Protein AF-A0A328RSQ6-F1 (afdb_monomer)

Solvent-accessible surface area (backbone atoms only — not comparable to full-atom values): 20792 Å² total; per-residue (Å²): 132,87,80,32,55,35,57,63,41,58,53,46,27,51,46,41,53,42,35,63,72,39,46,72,56,43,54,52,50,48,40,32,44,50,46,39,53,54,42,32,55,67,66,65,47,92,57,44,60,65,52,45,55,50,49,52,51,53,47,57,52,52,70,75,32,91,79,59,54,99,66,58,60,79,83,61,60,78,48,74,67,56,40,52,50,50,49,45,47,70,73,69,49,51,86,57,50,55,58,47,54,51,47,19,46,52,53,63,74,37,44,43,99,86,56,48,61,55,71,68,61,50,60,82,33,64,91,39,64,69,58,29,49,31,49,50,56,53,68,71,39,84,57,52,54,57,50,66,68,35,95,56,43,62,56,57,51,59,71,70,48,74,76,51,72,42,90,66,54,74,68,54,51,39,50,49,29,48,49,55,26,56,58,38,21,75,80,37,76,62,45,32,35,47,22,36,18,25,15,35,25,29,26,47,48,34,49,72,68,68,52,56,70,68,56,23,54,43,49,16,38,13,31,34,40,28,57,56,12,50,58,65,41,60,66,67,57,62,56,43,53,90,71,62,54,77,74,54,43,62,54,59,69,42,21,29,57,42,21,34,63,24,49,66,64,48,69,90,43,50,65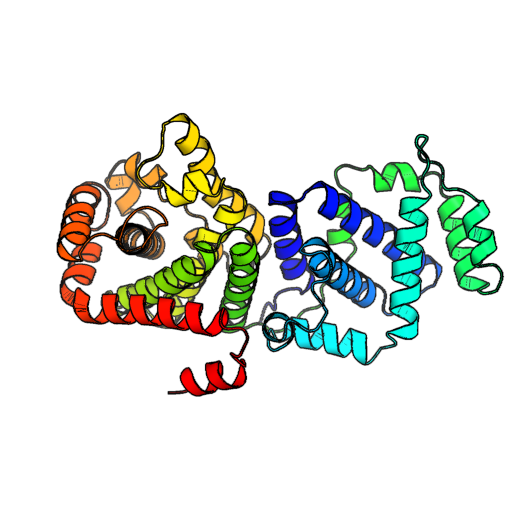,36,48,49,48,20,29,54,61,62,75,56,47,80,78,44,58,41,76,67,45,67,72,47,59,67,64,45,55,46,44,45,55,29,46,52,52,46,59,41,49,42,69,43,93,89,45,76,32,48,57,71,69,60,40,49,53,53,49,47,72,60,27,79,63,35,50,71,62,66,58,59,49,50,47,64,78,40,42,71,62,38,53,51,30,28,51,49,18,37,53,49,34,54,46,73,68,35,90,86,55,52,70,72,64,52,54,69,63,67,78,110

Structure (mmCIF, N/CA/C/O backbone):
data_AF-A0A328RSQ6-F1
#
_entry.id   AF-A0A328RSQ6-F1
#
loop_
_atom_site.group_PDB
_atom_site.id
_atom_site.type_symbol
_atom_site.label_atom_id
_atom_site.label_alt_id
_atom_site.label_comp_id
_atom_site.label_asym_id
_atom_site.label_entity_id
_atom_site.label_seq_id
_atom_site.pdbx_PDB_ins_code
_atom_site.Cartn_x
_atom_site.Cartn_y
_atom_site.Cartn_z
_atom_site.occupancy
_atom_site.B_iso_or_equiv
_atom_site.auth_seq_id
_atom_site.auth_comp_id
_atom_site.auth_asym_id
_atom_site.auth_atom_id
_atom_site.pdbx_PDB_model_num
ATOM 1 N N . MET A 1 1 ? -17.326 -15.552 -13.689 1.00 34.50 1 MET A N 1
ATOM 2 C CA . MET A 1 1 ? -16.058 -15.356 -14.423 1.00 34.50 1 MET A CA 1
ATOM 3 C C . MET A 1 1 ? -15.082 -14.768 -13.425 1.00 34.50 1 MET A C 1
ATOM 5 O O . MET A 1 1 ? -15.385 -13.713 -12.893 1.00 34.50 1 MET A O 1
ATOM 9 N N . SER A 1 2 ? -14.015 -15.475 -13.059 1.00 38.34 2 SER A N 1
ATOM 10 C CA . SER A 1 2 ? -13.019 -14.938 -12.125 1.00 38.34 2 SER A CA 1
ATOM 11 C C . SER A 1 2 ? -12.218 -13.856 -12.848 1.00 38.34 2 SER A C 1
ATOM 13 O O . SER A 1 2 ? -11.325 -14.187 -13.630 1.00 38.34 2 SER A O 1
ATOM 15 N N . SER A 1 3 ? -12.567 -12.584 -12.644 1.00 49.06 3 SER A N 1
ATOM 16 C CA . SER A 1 3 ? -11.702 -11.470 -13.022 1.00 49.06 3 SER A CA 1
ATOM 17 C C . SER A 1 3 ? -10.493 -11.511 -12.091 1.00 49.06 3 SER A C 1
ATOM 19 O O . SER A 1 3 ? -10.520 -11.084 -10.942 1.00 49.06 3 SER A O 1
ATOM 21 N N . GLY A 1 4 ? -9.455 -12.208 -12.537 1.00 60.53 4 GLY A N 1
ATOM 22 C CA . GLY A 1 4 ? -8.177 -12.190 -11.853 1.00 60.53 4 GLY A CA 1
ATOM 23 C C . GLY A 1 4 ? -7.535 -10.820 -12.032 1.00 60.53 4 GLY A C 1
ATOM 24 O O . GLY A 1 4 ? -7.544 -10.297 -13.145 1.00 60.53 4 GLY A O 1
ATOM 25 N N . ILE A 1 5 ? -6.958 -10.255 -10.971 1.00 71.38 5 ILE A N 1
ATOM 26 C CA . ILE A 1 5 ? -6.098 -9.081 -11.094 1.00 71.38 5 ILE A CA 1
ATOM 27 C C . ILE A 1 5 ? -4.986 -9.318 -12.115 1.00 71.38 5 ILE A C 1
ATOM 29 O O . ILE A 1 5 ? -4.479 -10.423 -12.333 1.00 71.38 5 ILE A O 1
ATOM 33 N N . GLU A 1 6 ? -4.575 -8.229 -12.734 1.00 78.94 6 GLU A N 1
ATOM 34 C CA . GLU A 1 6 ? -3.423 -8.221 -13.610 1.00 78.94 6 GLU A CA 1
ATOM 35 C C . GLU A 1 6 ? -2.187 -7.907 -12.776 1.00 78.94 6 GLU A C 1
ATOM 37 O O . GLU A 1 6 ? -2.157 -6.923 -12.036 1.00 78.94 6 GLU A O 1
ATOM 42 N N . LEU A 1 7 ? -1.131 -8.700 -12.935 1.00 78.12 7 LEU A N 1
ATOM 43 C CA . LEU A 1 7 ? 0.117 -8.507 -12.196 1.00 78.12 7 LEU A CA 1
ATOM 44 C C . LEU A 1 7 ? 0.670 -7.071 -12.319 1.00 78.12 7 LEU A C 1
ATOM 46 O O . LEU A 1 7 ? 1.197 -6.519 -11.354 1.00 78.12 7 LEU A O 1
ATOM 50 N N . LYS A 1 8 ? 0.489 -6.431 -13.483 1.00 83.44 8 LYS A N 1
ATOM 51 C CA . LYS A 1 8 ? 0.881 -5.032 -13.701 1.00 83.44 8 LYS A CA 1
ATOM 52 C C . LYS A 1 8 ? 0.187 -4.058 -12.742 1.00 83.44 8 LYS A C 1
ATOM 54 O O . LYS A 1 8 ? 0.846 -3.152 -12.254 1.00 83.44 8 LYS A O 1
ATOM 59 N N . LYS A 1 9 ? -1.089 -4.269 -12.395 1.00 87.25 9 LYS A N 1
ATOM 60 C CA . LYS A 1 9 ? -1.833 -3.393 -11.473 1.00 87.25 9 LYS A CA 1
ATOM 61 C C . LYS A 1 9 ? -1.161 -3.347 -10.098 1.00 87.25 9 LYS A C 1
ATOM 63 O O . LYS A 1 9 ? -0.990 -2.272 -9.539 1.00 87.25 9 LYS A O 1
ATOM 68 N N . LEU A 1 10 ? -0.690 -4.494 -9.603 1.00 85.44 10 LEU A N 1
ATOM 69 C CA . LEU A 1 10 ? 0.016 -4.585 -8.319 1.00 85.44 10 LEU A CA 1
ATOM 70 C C . LEU A 1 10 ? 1.375 -3.878 -8.356 1.00 85.44 10 LEU A C 1
ATOM 72 O O . LEU A 1 10 ? 1.717 -3.167 -7.417 1.00 85.44 10 LEU A O 1
ATOM 76 N N . PHE A 1 11 ? 2.134 -4.020 -9.447 1.00 84.88 11 PHE A N 1
ATOM 77 C CA . PHE A 1 11 ? 3.396 -3.294 -9.617 1.00 84.88 11 PHE A CA 1
ATOM 78 C C . PHE A 1 11 ? 3.206 -1.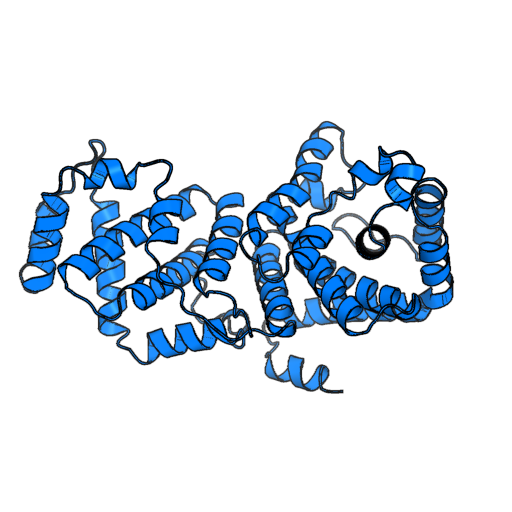783 -9.702 1.00 84.88 11 PHE A C 1
ATOM 80 O O . PHE A 1 11 ? 4.026 -1.043 -9.167 1.00 84.88 11 PHE A O 1
ATOM 87 N N . PHE A 1 12 ? 2.126 -1.321 -10.324 1.00 89.88 12 PHE A N 1
ATOM 88 C CA . PHE A 1 12 ? 1.822 0.104 -10.382 1.00 89.88 12 PHE A CA 1
ATOM 89 C C . PHE A 1 12 ? 1.348 0.644 -9.035 1.00 89.88 12 PHE A C 1
ATOM 91 O O . PHE A 1 12 ? 1.800 1.707 -8.640 1.00 89.88 12 PHE A O 1
ATOM 98 N N . CYS A 1 13 ? 0.604 -0.128 -8.238 1.00 91.12 13 CYS A N 1
ATOM 99 C CA . CYS A 1 13 ? 0.390 0.223 -6.831 1.00 91.12 13 CYS A CA 1
ATOM 100 C C . CYS A 1 13 ? 1.717 0.403 -6.069 1.00 91.12 13 CYS A C 1
ATOM 102 O O . CYS A 1 13 ? 1.839 1.289 -5.224 1.00 91.12 13 CYS A O 1
ATOM 104 N N . LEU A 1 14 ? 2.731 -0.420 -6.373 1.00 88.25 14 LEU A N 1
ATOM 105 C CA . LEU A 1 14 ? 4.049 -0.262 -5.767 1.00 88.25 14 LEU A CA 1
ATOM 106 C C . LEU A 1 14 ? 4.790 0.989 -6.266 1.00 88.25 14 LEU A C 1
ATOM 108 O O . LEU A 1 14 ? 5.418 1.687 -5.471 1.00 88.25 14 LEU A O 1
ATOM 112 N N . LEU A 1 15 ? 4.722 1.273 -7.568 1.00 90.19 15 LEU A N 1
ATOM 113 C CA . LEU A 1 15 ? 5.295 2.486 -8.153 1.00 90.19 15 LEU A CA 1
ATOM 114 C C . LEU A 1 15 ? 4.675 3.736 -7.532 1.00 90.19 15 LEU A C 1
ATOM 116 O O . LEU A 1 15 ? 5.419 4.603 -7.097 1.00 90.19 15 LEU A O 1
ATOM 120 N N . GLU A 1 16 ? 3.352 3.778 -7.390 1.00 93.31 16 GLU A N 1
ATOM 121 C CA . GLU A 1 16 ? 2.623 4.892 -6.775 1.00 93.31 16 GLU A CA 1
ATOM 122 C C . GLU A 1 16 ? 3.038 5.110 -5.309 1.00 93.31 16 GLU A C 1
ATOM 124 O O . GLU A 1 16 ? 3.243 6.243 -4.872 1.00 93.31 16 GLU A O 1
ATOM 129 N N . ALA A 1 17 ? 3.238 4.028 -4.545 1.00 90.44 17 ALA A N 1
ATOM 130 C CA . ALA A 1 17 ? 3.746 4.120 -3.175 1.00 90.44 17 ALA A CA 1
ATOM 131 C C . ALA A 1 17 ? 5.192 4.644 -3.116 1.00 90.44 17 ALA A C 1
ATOM 133 O O . ALA A 1 17 ? 5.532 5.419 -2.220 1.00 90.44 17 ALA A O 1
ATOM 134 N N . LEU A 1 18 ? 6.048 4.238 -4.060 1.00 88.75 18 LEU A N 1
ATOM 135 C CA . LEU A 1 18 ? 7.415 4.746 -4.155 1.00 88.75 18 LEU A CA 1
ATOM 136 C C . LEU A 1 18 ? 7.433 6.211 -4.604 1.00 88.75 18 LEU A C 1
ATOM 138 O O . LEU A 1 18 ? 8.202 6.981 -4.037 1.00 88.75 18 LEU A O 1
ATOM 142 N N . ASP A 1 19 ? 6.579 6.599 -5.551 1.00 92.06 19 ASP A N 1
ATOM 143 C CA . ASP A 1 19 ? 6.493 7.946 -6.129 1.00 92.06 19 ASP A CA 1
ATOM 144 C C . ASP A 1 19 ? 6.206 9.003 -5.064 1.00 92.06 19 ASP A C 1
ATOM 146 O O . ASP A 1 19 ? 6.825 10.061 -5.049 1.00 92.06 19 ASP A O 1
ATOM 150 N N . ILE A 1 20 ? 5.346 8.671 -4.098 1.00 90.44 20 ILE A N 1
ATOM 151 C CA . ILE A 1 20 ? 5.054 9.534 -2.947 1.00 90.44 20 ILE A CA 1
ATOM 152 C C . ILE A 1 20 ? 6.323 9.848 -2.135 1.00 90.44 20 ILE A C 1
ATOM 154 O O . ILE A 1 20 ? 6.489 10.963 -1.651 1.00 90.44 20 ILE A O 1
ATOM 158 N N . THR A 1 21 ? 7.227 8.878 -1.980 1.00 85.81 21 THR A N 1
ATOM 159 C CA . THR A 1 21 ? 8.429 9.020 -1.133 1.00 85.81 21 THR A CA 1
ATOM 160 C C . THR A 1 21 ? 9.712 9.371 -1.888 1.00 85.81 21 THR A C 1
ATOM 162 O O . THR A 1 21 ? 10.664 9.870 -1.290 1.00 85.81 21 THR A O 1
ATOM 165 N N . ALA A 1 22 ? 9.784 9.052 -3.179 1.00 88.12 22 ALA A N 1
ATOM 166 C CA . ALA A 1 22 ? 10.996 9.109 -3.988 1.00 88.12 22 ALA A CA 1
ATOM 167 C C . ALA A 1 22 ? 10.669 9.226 -5.497 1.00 88.12 22 ALA A C 1
ATOM 169 O O . ALA A 1 22 ? 11.027 8.329 -6.274 1.00 88.12 22 ALA A O 1
ATOM 170 N N . PRO A 1 23 ? 10.043 10.332 -5.938 1.00 90.06 23 PRO A N 1
ATOM 171 C CA . PRO A 1 23 ? 9.570 10.499 -7.320 1.00 90.06 23 PRO A CA 1
ATOM 172 C C . PRO A 1 23 ? 10.705 10.423 -8.356 1.00 90.06 23 PRO A C 1
ATOM 174 O O . PRO A 1 23 ? 10.570 9.805 -9.412 1.00 90.06 23 PRO A O 1
ATOM 177 N N . GLU A 1 24 ? 11.892 10.938 -8.019 1.00 89.00 24 GLU A N 1
ATOM 178 C CA . GLU A 1 24 ? 13.082 10.863 -8.884 1.00 89.00 24 GLU A CA 1
ATOM 179 C C . GLU A 1 24 ? 13.515 9.413 -9.174 1.00 89.00 24 GLU A C 1
ATOM 181 O O . GLU A 1 24 ? 13.980 9.080 -10.272 1.00 89.00 24 GLU A O 1
ATOM 186 N N . LYS A 1 25 ? 13.330 8.512 -8.196 1.00 88.50 25 LYS A N 1
ATOM 187 C CA . LYS A 1 25 ? 13.615 7.085 -8.385 1.00 88.50 25 LYS A CA 1
ATOM 188 C C . LYS A 1 25 ? 12.586 6.471 -9.322 1.00 88.50 25 LYS A C 1
ATOM 190 O O . LYS A 1 25 ? 12.986 5.763 -10.239 1.00 88.50 25 LYS A O 1
ATOM 195 N N . VAL A 1 26 ? 11.298 6.777 -9.156 1.00 90.50 26 VAL A N 1
ATOM 196 C CA . VAL A 1 26 ? 10.238 6.286 -10.055 1.00 90.50 26 VAL A CA 1
ATOM 197 C C . VAL A 1 26 ? 10.494 6.716 -11.493 1.00 90.50 26 VAL A C 1
ATOM 199 O O . VAL A 1 26 ? 10.500 5.863 -12.381 1.00 90.50 26 VAL A O 1
ATOM 202 N N . LYS A 1 27 ? 10.835 7.989 -11.721 1.00 89.94 27 LYS A N 1
ATOM 203 C CA . LYS A 1 27 ? 11.226 8.489 -13.045 1.00 89.94 27 LYS A CA 1
ATOM 204 C C . LYS A 1 27 ? 12.333 7.639 -13.673 1.00 89.94 27 LYS A C 1
ATOM 206 O O . LYS A 1 27 ? 12.186 7.171 -14.802 1.00 89.94 27 LYS A O 1
ATOM 211 N N . THR A 1 28 ? 13.396 7.366 -12.917 1.00 89.38 28 THR A N 1
ATOM 212 C CA . THR A 1 28 ? 14.513 6.516 -13.365 1.00 89.38 28 THR A CA 1
ATOM 213 C C . THR A 1 28 ? 14.045 5.092 -13.696 1.00 89.38 28 THR A C 1
ATOM 215 O O . THR A 1 28 ? 14.416 4.539 -14.730 1.00 89.38 28 THR A O 1
ATOM 218 N N . ILE A 1 29 ? 13.198 4.491 -12.853 1.00 90.06 29 ILE A N 1
ATOM 219 C CA . ILE A 1 29 ? 12.661 3.135 -13.055 1.00 90.06 29 ILE A CA 1
ATOM 220 C C . ILE A 1 29 ? 11.834 3.048 -14.339 1.00 90.06 29 ILE A C 1
ATOM 222 O O . ILE A 1 29 ? 12.003 2.107 -15.122 1.00 90.06 29 ILE A O 1
ATOM 226 N N . ILE A 1 30 ? 10.952 4.021 -14.563 1.00 91.94 30 ILE A N 1
ATOM 227 C CA . ILE A 1 30 ? 10.079 4.083 -15.736 1.00 91.94 30 ILE A CA 1
ATOM 228 C C . ILE A 1 30 ? 10.904 4.297 -17.012 1.00 91.94 30 ILE A C 1
ATOM 230 O O . ILE A 1 30 ? 10.715 3.571 -17.989 1.00 91.94 30 ILE A O 1
ATOM 234 N N . GLN A 1 31 ? 11.880 5.209 -16.992 1.00 91.56 31 GLN A N 1
ATOM 235 C CA . GLN A 1 31 ? 12.792 5.445 -18.117 1.00 91.56 31 GLN A CA 1
ATOM 236 C C . GLN A 1 31 ? 13.625 4.202 -18.462 1.00 91.56 31 GLN A C 1
ATOM 238 O O . GLN A 1 31 ? 13.683 3.796 -19.626 1.00 91.56 31 GLN A O 1
ATOM 243 N N . SER A 1 32 ? 14.206 3.536 -17.458 1.00 90.50 32 SER A N 1
ATOM 244 C CA . SER A 1 32 ? 14.923 2.268 -17.650 1.00 90.50 32 SER A CA 1
ATOM 245 C C . SER A 1 32 ? 14.011 1.173 -18.214 1.00 90.50 32 SER A C 1
ATOM 247 O O . SER A 1 32 ? 14.423 0.419 -19.098 1.00 90.50 32 SER A O 1
ATOM 249 N N . SER A 1 33 ? 12.754 1.107 -17.766 1.00 90.75 33 SER A N 1
ATOM 250 C CA . SER A 1 33 ? 11.763 0.149 -18.279 1.00 90.75 33 SER A CA 1
ATOM 251 C C . SER A 1 33 ? 11.383 0.434 -19.734 1.00 90.75 33 SER A C 1
ATOM 253 O O . SER A 1 33 ? 11.222 -0.503 -20.516 1.00 90.75 33 SER A O 1
ATOM 255 N N . TYR A 1 34 ? 11.314 1.708 -20.129 1.00 91.81 34 TYR A N 1
ATOM 256 C CA . TYR A 1 34 ? 11.096 2.114 -21.519 1.00 91.81 34 TYR A CA 1
ATOM 257 C C . TYR A 1 34 ? 12.254 1.724 -22.431 1.00 91.81 34 TYR A C 1
ATOM 259 O O . TYR A 1 34 ? 12.039 1.121 -23.482 1.00 91.81 34 TYR A O 1
ATOM 267 N N . ILE A 1 35 ? 13.493 1.986 -22.013 1.00 91.12 35 ILE A N 1
ATOM 268 C CA . ILE A 1 35 ? 14.680 1.550 -22.760 1.00 91.12 35 ILE A CA 1
ATOM 269 C C . ILE A 1 35 ? 14.675 0.026 -22.923 1.00 91.12 35 ILE A C 1
ATOM 271 O O . ILE A 1 35 ? 14.929 -0.488 -24.015 1.00 91.12 35 ILE A O 1
ATOM 275 N N . LEU A 1 36 ? 14.344 -0.704 -21.856 1.00 90.12 36 LEU A N 1
ATOM 276 C CA . LEU A 1 36 ? 14.266 -2.158 -21.886 1.00 90.12 36 LEU A CA 1
ATOM 277 C C . LEU A 1 36 ? 13.174 -2.661 -22.849 1.00 90.12 36 LEU A C 1
ATOM 279 O O . LEU A 1 36 ? 13.446 -3.576 -23.626 1.00 90.12 36 LEU A O 1
ATOM 283 N N . ASP A 1 37 ? 11.984 -2.048 -22.866 1.00 90.38 37 ASP A N 1
ATOM 284 C CA . ASP A 1 37 ? 10.918 -2.343 -23.842 1.00 90.38 37 ASP A CA 1
ATOM 285 C C . ASP A 1 37 ? 11.412 -2.190 -25.286 1.00 90.38 37 ASP A C 1
ATOM 287 O O . ASP A 1 37 ? 11.225 -3.091 -26.114 1.00 90.38 37 ASP A O 1
ATOM 291 N N . ARG A 1 38 ? 12.101 -1.083 -25.586 1.00 89.75 38 ARG A N 1
ATOM 292 C CA . ARG A 1 38 ? 12.650 -0.803 -26.920 1.00 89.75 38 ARG A CA 1
ATOM 293 C C . ARG A 1 38 ? 13.705 -1.833 -27.328 1.00 89.75 38 ARG A C 1
ATOM 295 O O . ARG A 1 38 ? 13.628 -2.380 -28.431 1.00 89.75 38 ARG A O 1
ATOM 302 N N . LEU A 1 39 ? 14.644 -2.153 -26.433 1.00 89.31 39 LEU A N 1
ATOM 303 C CA . LEU A 1 39 ? 15.688 -3.155 -26.678 1.00 89.31 39 LEU A CA 1
ATOM 304 C C . LEU A 1 39 ? 15.096 -4.548 -26.912 1.00 89.31 39 LEU A C 1
ATOM 306 O O . LEU A 1 39 ? 15.445 -5.216 -27.883 1.00 89.31 39 LEU A O 1
ATOM 310 N N . LEU A 1 40 ? 14.180 -4.989 -26.048 1.00 88.31 40 LEU A N 1
ATOM 311 C CA . LEU A 1 40 ? 13.545 -6.304 -26.156 1.00 88.31 40 LEU A CA 1
ATOM 312 C C . LEU A 1 40 ? 12.699 -6.434 -27.426 1.00 88.31 40 LEU A C 1
ATOM 314 O O . LEU A 1 40 ? 12.665 -7.514 -28.019 1.00 88.31 40 LEU A O 1
ATOM 318 N N . SER A 1 41 ? 12.067 -5.340 -27.860 1.00 88.94 41 SER A N 1
ATOM 319 C CA . SER A 1 41 ? 11.298 -5.295 -29.106 1.00 88.94 41 SER A CA 1
ATOM 320 C C . SER A 1 41 ? 12.201 -5.439 -30.336 1.00 88.94 41 SER A C 1
ATOM 322 O O . SER A 1 41 ? 11.921 -6.280 -31.186 1.00 88.94 41 SER A O 1
ATOM 324 N N . SER A 1 42 ? 13.325 -4.712 -30.404 1.00 88.88 42 SER A N 1
ATOM 325 C CA . SER A 1 42 ? 14.313 -4.865 -31.495 1.00 88.88 42 SER A CA 1
ATOM 326 C C . SER A 1 42 ? 14.936 -6.272 -31.520 1.00 88.88 42 SER A C 1
ATOM 328 O O . SER A 1 42 ? 15.188 -6.846 -32.581 1.00 88.88 42 SER A O 1
ATOM 330 N N . LEU A 1 43 ? 15.114 -6.889 -30.348 1.00 86.56 43 LEU A N 1
ATOM 331 C CA . LEU A 1 43 ? 15.603 -8.265 -30.228 1.00 86.56 43 LEU A CA 1
ATOM 332 C C . LEU A 1 43 ? 14.552 -9.338 -30.568 1.00 86.56 43 LEU A C 1
ATOM 334 O O . LEU A 1 43 ? 14.920 -10.512 -30.652 1.00 86.56 43 LEU A O 1
ATOM 338 N N . GLY A 1 44 ? 13.276 -8.971 -30.743 1.00 86.00 44 GLY A N 1
ATOM 339 C CA . GLY A 1 44 ? 12.178 -9.913 -30.970 1.00 86.00 44 GLY A CA 1
ATOM 340 C C . GLY A 1 44 ? 11.991 -10.902 -29.815 1.00 86.00 44 GLY A C 1
ATOM 341 O O . GLY A 1 44 ? 11.747 -12.084 -30.051 1.00 86.00 44 GLY A O 1
ATOM 342 N N . ASN A 1 45 ? 12.187 -10.459 -28.567 1.00 81.88 45 ASN A N 1
ATOM 343 C CA . ASN A 1 45 ? 12.148 -11.351 -27.409 1.00 81.88 45 ASN A CA 1
ATOM 344 C C . ASN A 1 45 ? 10.693 -11.741 -27.060 1.00 81.88 45 ASN A C 1
ATOM 346 O O . ASN A 1 45 ? 9.917 -10.862 -26.682 1.00 81.88 45 ASN A O 1
ATOM 350 N N . PRO A 1 46 ? 10.320 -13.036 -27.107 1.00 79.56 46 PRO A N 1
ATOM 351 C CA . PRO A 1 46 ? 8.944 -13.483 -26.859 1.00 79.56 46 PRO A CA 1
ATOM 352 C C . PRO A 1 46 ? 8.510 -13.363 -25.391 1.00 79.56 46 PRO A C 1
ATOM 354 O O . PRO A 1 46 ? 7.338 -13.517 -25.078 1.00 79.56 46 PRO A O 1
ATOM 357 N N . ASN A 1 47 ? 9.452 -13.107 -24.482 1.00 77.69 47 ASN A N 1
ATOM 358 C CA . ASN A 1 47 ? 9.231 -13.000 -23.043 1.00 77.69 47 ASN A CA 1
ATOM 359 C C . ASN A 1 47 ? 9.290 -11.547 -22.542 1.00 77.69 47 ASN A C 1
ATOM 361 O O . ASN A 1 47 ? 9.506 -11.308 -21.349 1.00 77.69 47 ASN A O 1
ATOM 365 N N . LYS A 1 48 ? 9.147 -10.573 -23.448 1.00 82.00 48 LYS A N 1
ATOM 366 C CA . LYS A 1 48 ? 9.366 -9.152 -23.175 1.00 82.00 48 LYS A CA 1
ATOM 367 C C . LYS A 1 48 ? 8.612 -8.649 -21.943 1.00 82.00 48 LYS A C 1
ATOM 369 O O . LYS A 1 48 ? 9.238 -8.059 -21.066 1.00 82.00 48 LYS A O 1
ATOM 374 N N . GLU A 1 49 ? 7.307 -8.901 -21.839 1.00 79.56 49 GLU A N 1
ATOM 375 C CA . GLU A 1 49 ? 6.494 -8.363 -20.742 1.00 79.56 49 GLU A CA 1
ATOM 376 C C . GLU A 1 49 ? 6.959 -8.888 -19.385 1.00 79.56 49 GLU A C 1
ATOM 378 O O . GLU A 1 49 ? 7.121 -8.121 -18.437 1.00 79.56 49 GLU A O 1
ATOM 383 N N . LYS A 1 50 ? 7.243 -10.191 -19.295 1.00 77.19 50 LYS A N 1
ATOM 384 C CA . LYS A 1 50 ? 7.715 -10.807 -18.052 1.00 77.19 50 LYS A CA 1
ATOM 385 C C . LYS A 1 50 ? 9.072 -10.248 -17.625 1.00 77.19 50 LYS A C 1
ATOM 387 O O . LYS A 1 50 ? 9.304 -10.074 -16.431 1.00 77.19 50 LYS A O 1
ATOM 392 N N . LEU A 1 51 ? 9.954 -9.937 -18.579 1.00 78.19 51 LEU A N 1
ATOM 393 C CA . LEU A 1 51 ? 11.257 -9.320 -18.306 1.00 78.19 51 LEU A CA 1
ATOM 394 C C . LEU A 1 51 ? 11.113 -7.864 -17.838 1.00 78.19 51 LEU A C 1
ATOM 396 O O . LEU A 1 51 ? 11.803 -7.471 -16.901 1.00 78.19 51 LEU A O 1
ATOM 400 N N . ILE A 1 52 ? 10.195 -7.084 -18.421 1.00 82.69 52 ILE A N 1
ATOM 401 C CA . ILE A 1 52 ? 9.919 -5.710 -17.969 1.00 82.69 52 ILE A CA 1
ATOM 402 C C . ILE A 1 52 ? 9.328 -5.718 -16.555 1.00 82.69 52 ILE A C 1
ATOM 404 O O . ILE A 1 52 ? 9.818 -4.994 -15.696 1.00 82.69 52 ILE A O 1
ATOM 408 N N . LEU A 1 53 ? 8.341 -6.575 -16.273 1.00 79.56 53 LEU A N 1
ATOM 409 C CA . LEU A 1 53 ? 7.759 -6.707 -14.929 1.00 79.56 53 LEU A CA 1
ATOM 410 C C . LEU A 1 53 ? 8.800 -7.162 -13.894 1.00 79.56 53 LEU A C 1
ATOM 412 O O . LEU A 1 53 ? 8.850 -6.633 -12.786 1.00 79.56 53 LEU A O 1
ATOM 416 N N . SER A 1 54 ? 9.684 -8.087 -14.277 1.00 75.88 54 SER A N 1
ATOM 417 C CA . SER A 1 54 ? 10.812 -8.512 -13.438 1.00 75.88 54 SER A CA 1
ATOM 418 C C . SER A 1 54 ? 11.788 -7.364 -13.163 1.00 75.88 54 SER A C 1
ATOM 420 O O . SER A 1 54 ? 12.250 -7.197 -12.036 1.00 75.88 54 SER A O 1
ATOM 422 N N . SER A 1 55 ? 12.078 -6.543 -14.177 1.00 78.19 55 SER A N 1
ATOM 423 C CA . SER A 1 55 ? 12.930 -5.361 -14.035 1.00 78.19 55 SER A CA 1
ATOM 424 C C . SER A 1 55 ? 12.294 -4.303 -13.138 1.00 78.19 55 SER A C 1
ATOM 426 O O . SER A 1 55 ? 12.982 -3.752 -12.281 1.00 78.19 55 SER A O 1
ATOM 428 N N . LEU A 1 56 ? 10.997 -4.024 -13.312 1.00 80.69 56 LEU A N 1
ATOM 429 C CA . LEU A 1 56 ? 10.238 -3.117 -12.450 1.00 80.69 56 LEU A CA 1
ATOM 430 C C . LEU A 1 56 ? 10.347 -3.564 -10.995 1.00 80.69 56 LEU A C 1
ATOM 432 O O . LEU A 1 56 ? 10.706 -2.767 -10.136 1.00 80.69 56 LEU A O 1
ATOM 436 N N . TYR A 1 57 ? 10.130 -4.853 -10.733 1.00 76.19 57 TYR A N 1
ATOM 437 C CA . TYR A 1 57 ? 10.237 -5.412 -9.392 1.00 76.19 57 TYR A CA 1
ATOM 438 C C . TYR A 1 57 ? 11.615 -5.202 -8.755 1.00 76.19 57 TYR A C 1
ATOM 440 O O . TYR A 1 57 ? 11.720 -4.657 -7.658 1.00 76.19 57 TYR A O 1
ATOM 448 N N . ILE A 1 58 ? 12.677 -5.622 -9.445 1.00 73.50 58 ILE A N 1
ATOM 449 C CA . ILE A 1 58 ? 14.050 -5.520 -8.937 1.00 73.50 58 ILE A CA 1
ATOM 450 C C . ILE A 1 58 ? 14.406 -4.057 -8.663 1.00 73.50 58 ILE A C 1
ATOM 452 O O . ILE A 1 58 ? 14.972 -3.739 -7.618 1.00 73.50 58 ILE A O 1
ATOM 456 N N . ASN A 1 59 ? 14.044 -3.155 -9.574 1.00 77.94 59 ASN A N 1
ATOM 457 C CA . ASN A 1 59 ? 14.338 -1.741 -9.405 1.00 77.94 59 ASN A CA 1
ATOM 458 C C . ASN A 1 59 ? 13.531 -1.109 -8.260 1.00 77.94 59 ASN A C 1
ATOM 460 O O . ASN A 1 59 ? 14.082 -0.290 -7.528 1.00 77.94 59 ASN A O 1
ATOM 464 N N . LEU A 1 60 ? 12.274 -1.516 -8.054 1.00 78.25 60 LEU A N 1
ATOM 465 C CA . LEU A 1 60 ? 11.456 -1.102 -6.907 1.00 78.25 60 LEU A CA 1
ATOM 466 C C . LEU A 1 60 ? 12.084 -1.532 -5.572 1.00 78.25 60 LEU A C 1
ATOM 468 O O . LEU A 1 60 ? 12.122 -0.740 -4.632 1.00 78.25 60 LEU A O 1
ATOM 472 N N . LEU A 1 61 ? 12.616 -2.757 -5.491 1.00 71.00 61 LEU A N 1
ATOM 473 C CA . LEU A 1 61 ? 13.329 -3.232 -4.299 1.00 71.00 61 LEU A CA 1
ATOM 474 C C . LEU A 1 61 ? 14.622 -2.444 -4.055 1.00 71.00 61 LEU A C 1
ATOM 476 O O . LEU A 1 61 ? 14.854 -1.963 -2.946 1.00 71.00 61 LEU A O 1
ATOM 480 N N . ASN A 1 62 ? 15.436 -2.260 -5.098 1.00 71.75 62 ASN A N 1
ATOM 481 C CA . ASN A 1 62 ? 16.690 -1.505 -5.014 1.00 71.75 62 ASN A CA 1
ATOM 482 C C . ASN A 1 62 ? 16.459 -0.033 -4.653 1.00 71.75 62 ASN A C 1
ATOM 484 O O . ASN A 1 62 ? 17.272 0.584 -3.969 1.00 71.75 62 ASN A O 1
ATOM 488 N N . ALA A 1 63 ? 15.345 0.547 -5.100 1.00 71.56 63 ALA A N 1
ATOM 489 C CA . ALA A 1 63 ? 15.018 1.932 -4.818 1.00 71.56 63 ALA A CA 1
ATOM 490 C C . ALA A 1 63 ? 14.780 2.193 -3.327 1.00 71.56 63 ALA A C 1
ATOM 492 O O . ALA A 1 63 ? 14.958 3.338 -2.903 1.00 71.56 63 ALA A O 1
ATOM 493 N N . LYS A 1 64 ? 14.425 1.186 -2.517 1.00 62.44 64 LYS A N 1
ATOM 494 C CA . LYS A 1 64 ? 14.071 1.423 -1.113 1.00 62.44 64 LYS A CA 1
ATOM 495 C C . LYS A 1 64 ? 15.180 1.212 -0.078 1.00 62.44 64 LYS A C 1
ATOM 497 O O . LYS A 1 64 ? 15.104 1.843 0.969 1.00 62.44 64 LYS A O 1
ATOM 502 N N . GLN A 1 65 ? 16.273 0.499 -0.367 1.00 54.47 65 GLN A N 1
ATOM 503 C CA . GLN A 1 65 ? 17.512 0.668 0.417 1.00 54.47 65 GLN A CA 1
ATOM 504 C C . GLN A 1 65 ? 18.763 0.574 -0.463 1.00 54.47 65 GLN A C 1
ATOM 506 O O . GLN A 1 65 ? 18.831 -0.215 -1.406 1.00 54.47 65 GLN A O 1
ATOM 511 N N . GLY A 1 66 ? 19.817 1.289 -0.050 1.00 46.28 66 GLY A N 1
ATOM 512 C CA . GLY A 1 66 ? 21.165 0.769 -0.238 1.00 46.28 66 GLY A CA 1
ATOM 513 C C . GLY A 1 66 ? 21.211 -0.636 0.360 1.00 46.28 66 GLY A C 1
ATOM 514 O O . GLY A 1 66 ? 20.945 -0.805 1.544 1.00 46.28 66 GLY A O 1
ATOM 515 N N . SER A 1 67 ? 21.488 -1.645 -0.466 1.00 34.50 67 SER A N 1
ATOM 516 C CA . SER A 1 67 ? 21.620 -3.040 -0.035 1.00 34.50 67 SER A CA 1
ATOM 517 C C . SER A 1 67 ? 20.450 -3.561 0.826 1.00 34.50 67 SER A C 1
ATOM 519 O O . SER A 1 67 ? 20.695 -4.205 1.845 1.00 34.50 67 SER A O 1
ATOM 521 N N . ILE A 1 68 ? 19.187 -3.406 0.373 1.00 40.16 68 ILE A N 1
ATOM 522 C CA . ILE A 1 68 ? 18.213 -4.482 0.656 1.00 40.16 68 ILE A CA 1
ATOM 523 C C . ILE A 1 68 ? 18.785 -5.655 -0.097 1.00 40.16 68 ILE A C 1
ATOM 525 O O . ILE A 1 68 ? 18.660 -5.748 -1.319 1.00 40.16 68 ILE A O 1
ATOM 529 N N . SER A 1 69 ? 19.510 -6.520 0.596 1.00 38.91 69 SER A N 1
ATOM 530 C CA . SER A 1 69 ? 19.862 -7.770 -0.027 1.00 38.91 69 SER A CA 1
ATOM 531 C C . SER A 1 69 ? 18.546 -8.438 -0.413 1.00 38.91 69 SER A C 1
ATOM 533 O O . SER A 1 69 ? 17.530 -8.361 0.288 1.00 38.91 69 SER A O 1
ATOM 535 N N . ILE A 1 70 ? 18.582 -9.171 -1.512 1.00 40.53 70 ILE A N 1
ATOM 536 C CA . ILE A 1 70 ? 17.595 -10.184 -1.876 1.00 40.53 70 ILE A CA 1
ATOM 537 C C . ILE A 1 70 ? 17.577 -11.293 -0.784 1.00 40.53 70 ILE A C 1
ATOM 539 O O . ILE A 1 70 ? 17.345 -12.453 -1.067 1.00 40.53 70 ILE A O 1
ATOM 543 N N . GLN A 1 71 ? 17.803 -10.986 0.505 1.00 38.16 71 GLN A N 1
ATOM 544 C CA . GLN A 1 71 ? 17.776 -11.888 1.658 1.00 38.16 71 GLN A CA 1
ATOM 545 C C . GLN A 1 71 ? 16.817 -11.438 2.776 1.00 38.16 71 GLN A C 1
ATOM 547 O O . GLN A 1 71 ? 16.711 -12.160 3.766 1.00 38.16 71 GLN A O 1
ATOM 552 N N . ASN A 1 72 ? 16.081 -10.320 2.651 1.00 41.94 72 ASN A N 1
ATOM 553 C CA . ASN A 1 72 ? 14.939 -10.080 3.544 1.00 41.94 72 ASN A CA 1
ATOM 554 C C . ASN A 1 72 ? 13.820 -11.101 3.239 1.00 41.94 72 ASN A C 1
ATOM 556 O O . ASN A 1 72 ? 12.930 -10.867 2.416 1.00 41.94 72 ASN A O 1
ATOM 560 N N . LYS A 1 73 ? 13.921 -12.275 3.879 1.00 42.00 73 LYS A N 1
ATOM 561 C CA . LYS A 1 73 ? 13.079 -13.470 3.679 1.00 42.00 73 LYS A CA 1
ATOM 562 C C . LYS A 1 73 ? 11.584 -13.190 3.847 1.00 42.00 73 LYS A C 1
ATOM 564 O O . LYS A 1 73 ? 10.769 -13.926 3.298 1.00 42.00 73 LYS A O 1
ATOM 569 N N . LEU A 1 74 ? 11.234 -12.121 4.564 1.00 41.25 74 LEU A N 1
ATOM 570 C CA . LEU A 1 74 ? 9.860 -11.699 4.813 1.00 41.25 74 LEU A CA 1
ATOM 571 C C . LEU A 1 74 ? 9.179 -11.082 3.578 1.00 41.25 74 LEU A C 1
ATOM 573 O O . LEU A 1 74 ? 7.975 -11.232 3.417 1.00 41.25 74 LEU A O 1
ATOM 577 N N . LEU A 1 75 ? 9.948 -10.449 2.681 1.00 47.03 75 LEU A N 1
ATOM 578 C CA . LEU A 1 75 ? 9.459 -9.900 1.404 1.00 47.03 75 LEU A CA 1
ATOM 579 C C . LEU A 1 75 ? 9.510 -10.925 0.252 1.00 47.03 75 LEU A C 1
ATOM 581 O O . LEU A 1 75 ? 8.891 -10.710 -0.787 1.00 47.03 75 LEU A O 1
ATOM 585 N N . GLN A 1 76 ? 10.268 -12.017 0.411 1.00 46.69 76 GLN A N 1
ATOM 586 C CA . GLN A 1 76 ? 10.547 -12.998 -0.652 1.00 46.69 76 GLN A CA 1
ATOM 587 C C . GLN A 1 76 ? 9.608 -14.194 -0.665 1.00 46.69 76 GLN A C 1
ATOM 589 O O . GLN A 1 76 ? 9.342 -14.746 -1.731 1.00 46.69 76 GLN A O 1
ATOM 594 N N . HIS A 1 77 ? 9.127 -14.611 0.504 1.00 43.88 77 HIS A N 1
ATOM 595 C CA . HIS A 1 77 ? 8.255 -15.766 0.618 1.00 43.88 77 HIS A CA 1
ATOM 596 C C . HIS A 1 77 ? 6.810 -15.329 0.813 1.00 43.88 77 HIS A C 1
ATOM 598 O O . HIS A 1 77 ? 6.463 -14.705 1.810 1.00 43.88 77 HIS A O 1
ATOM 604 N N . LYS A 1 78 ? 5.957 -15.785 -0.104 1.00 51.66 78 LYS A N 1
ATOM 605 C CA . LYS A 1 78 ? 4.498 -15.859 0.048 1.00 51.66 78 LYS A CA 1
ATOM 606 C C . LYS A 1 78 ? 3.706 -14.582 -0.109 1.00 51.66 78 LYS A C 1
ATOM 608 O O . LYS A 1 78 ? 2.744 -14.310 0.601 1.00 51.66 78 LYS A O 1
ATOM 613 N N . ILE A 1 79 ? 3.961 -13.946 -1.230 1.00 51.34 79 ILE A N 1
ATOM 614 C CA . ILE A 1 79 ? 2.850 -13.411 -1.990 1.00 51.34 79 ILE A CA 1
ATOM 615 C C . ILE A 1 79 ? 2.881 -14.172 -3.312 1.00 51.34 79 ILE A C 1
ATOM 617 O O . ILE A 1 79 ? 3.848 -14.077 -4.060 1.00 51.34 79 ILE A O 1
ATOM 621 N N . LYS A 1 80 ? 1.875 -15.017 -3.560 1.00 47.94 80 LYS A N 1
ATOM 622 C CA . LYS A 1 80 ? 1.888 -16.069 -4.601 1.00 47.94 80 LYS A CA 1
ATOM 623 C C . LYS A 1 80 ? 2.293 -15.558 -5.992 1.00 47.94 80 LYS A C 1
ATOM 625 O O . LYS A 1 80 ? 2.910 -16.272 -6.776 1.00 47.94 80 LYS A O 1
ATOM 630 N N . TRP A 1 81 ? 2.000 -14.294 -6.286 1.00 54.28 81 TRP A N 1
ATOM 631 C CA . TRP A 1 81 ? 2.423 -13.638 -7.518 1.00 54.28 81 TRP A CA 1
ATOM 632 C C . TRP A 1 81 ? 3.896 -13.189 -7.529 1.00 54.28 81 TRP A C 1
ATOM 634 O O . TRP A 1 81 ? 4.526 -13.247 -8.586 1.00 54.28 81 TRP A O 1
ATOM 644 N N . PHE A 1 82 ? 4.476 -12.801 -6.387 1.00 57.22 82 PHE A N 1
ATOM 645 C CA . PHE A 1 82 ? 5.915 -12.552 -6.256 1.00 57.22 82 PHE A CA 1
ATOM 646 C C . PHE A 1 82 ? 6.701 -13.850 -6.382 1.00 57.22 82 PHE A C 1
ATOM 648 O O . PHE A 1 82 ? 7.691 -13.860 -7.096 1.00 57.22 82 PHE A O 1
ATOM 655 N N . GLU A 1 83 ? 6.244 -14.952 -5.781 1.00 54.50 83 GLU A N 1
ATOM 656 C CA . GLU A 1 83 ? 6.888 -16.260 -5.956 1.00 54.50 83 GLU A CA 1
ATOM 657 C C . GLU A 1 83 ? 6.820 -16.718 -7.416 1.00 54.50 83 GLU A C 1
ATOM 659 O O . GLU A 1 83 ? 7.821 -17.176 -7.945 1.00 54.50 83 GLU A O 1
ATOM 664 N N . ASN A 1 84 ? 5.704 -16.515 -8.124 1.00 54.94 84 ASN A N 1
ATOM 665 C CA . ASN A 1 84 ? 5.638 -16.801 -9.562 1.00 54.94 84 ASN A CA 1
ATOM 666 C C . ASN A 1 84 ? 6.578 -15.909 -10.388 1.00 54.94 84 ASN A C 1
ATOM 668 O O . ASN A 1 84 ? 7.201 -16.392 -11.331 1.00 54.94 84 ASN A O 1
ATOM 672 N N . THR A 1 85 ? 6.707 -14.628 -10.032 1.00 56.66 85 THR A N 1
ATOM 673 C CA . THR A 1 85 ? 7.628 -13.694 -10.701 1.00 56.66 85 THR A CA 1
ATOM 674 C C . THR A 1 85 ? 9.087 -14.054 -10.406 1.00 56.66 85 THR A C 1
ATOM 676 O O . THR A 1 85 ? 9.898 -14.114 -11.321 1.00 56.66 85 THR A O 1
ATOM 679 N N . LEU A 1 86 ? 9.420 -14.377 -9.155 1.00 57.53 86 LEU A N 1
ATOM 680 C CA . LEU A 1 86 ? 10.742 -14.821 -8.710 1.00 57.53 86 LEU A CA 1
ATOM 681 C C . LEU A 1 86 ? 11.116 -16.173 -9.312 1.00 57.53 86 LEU A C 1
ATOM 683 O O . LEU A 1 86 ? 12.205 -16.304 -9.857 1.00 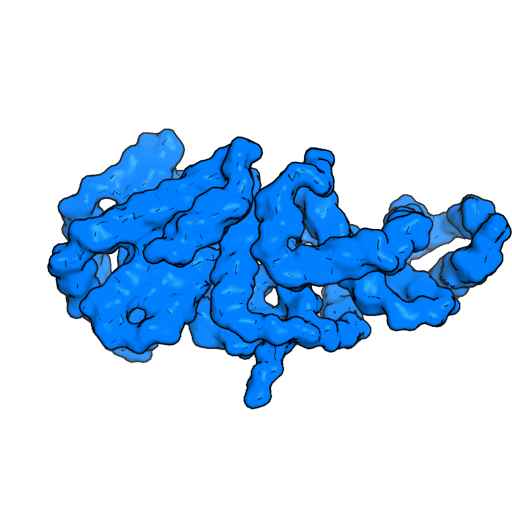57.53 86 LEU A O 1
ATOM 687 N N . ASN A 1 87 ? 10.208 -17.146 -9.291 1.00 60.19 87 ASN A N 1
ATOM 688 C CA . ASN A 1 87 ? 10.392 -18.443 -9.933 1.00 60.19 87 ASN A CA 1
ATOM 689 C C . ASN A 1 87 ? 10.574 -18.266 -11.436 1.00 60.19 87 ASN A C 1
ATOM 691 O O . ASN A 1 87 ? 11.426 -18.925 -12.018 1.00 60.19 87 ASN A O 1
ATOM 695 N N . TYR A 1 88 ? 9.831 -17.359 -12.077 1.00 58.88 88 TYR A N 1
ATOM 696 C CA . TYR A 1 88 ? 10.049 -17.022 -13.479 1.00 58.88 88 TYR A CA 1
ATOM 697 C C . TYR A 1 88 ? 11.450 -16.432 -13.707 1.00 58.88 88 TYR A C 1
ATOM 699 O O . TYR A 1 88 ? 12.179 -16.932 -14.559 1.00 58.88 88 TYR A O 1
ATOM 707 N N . ILE A 1 89 ? 11.870 -15.449 -12.903 1.00 58.16 89 ILE A N 1
ATOM 708 C CA . ILE A 1 89 ? 13.222 -14.866 -12.948 1.00 58.16 89 ILE A CA 1
ATOM 709 C C . ILE A 1 89 ? 14.297 -15.950 -12.769 1.00 58.16 89 ILE A C 1
ATOM 711 O O . ILE A 1 89 ? 15.272 -15.972 -13.512 1.00 58.16 89 ILE A O 1
ATOM 715 N N . GLN A 1 90 ? 14.123 -16.851 -11.801 1.00 56.28 90 GLN A N 1
ATOM 716 C CA . GLN A 1 90 ? 15.074 -17.907 -11.443 1.00 56.28 90 GLN A CA 1
ATOM 717 C C . GLN A 1 90 ? 15.113 -19.057 -12.462 1.00 56.28 90 GLN A C 1
ATOM 719 O O . GLN A 1 90 ? 16.170 -19.641 -12.674 1.00 56.28 90 GLN A O 1
ATOM 724 N N . SER A 1 91 ? 13.989 -19.376 -13.110 1.00 57.47 91 SER A N 1
ATOM 725 C CA . SER A 1 91 ? 13.872 -20.499 -14.057 1.00 57.47 91 SER A CA 1
ATOM 726 C C . SER A 1 91 ? 14.079 -20.118 -15.527 1.00 57.47 91 SER A C 1
ATOM 728 O O . SER A 1 91 ? 14.296 -21.011 -16.341 1.00 57.47 91 SER A O 1
ATOM 730 N N . HIS A 1 92 ? 14.010 -18.829 -15.888 1.00 53.84 92 HIS A N 1
ATOM 731 C CA . HIS A 1 92 ? 14.082 -18.352 -17.280 1.00 53.84 92 HIS A CA 1
ATOM 732 C C . HIS A 1 92 ? 15.274 -17.414 -17.543 1.00 53.84 92 HIS A C 1
ATOM 734 O O . HIS A 1 92 ? 15.160 -16.433 -18.278 1.00 53.84 92 HIS A O 1
ATOM 740 N N . ASP A 1 93 ? 16.448 -17.812 -17.038 1.00 57.03 93 ASP A N 1
ATOM 741 C CA . ASP A 1 93 ? 17.768 -17.306 -17.450 1.00 57.03 93 ASP A CA 1
ATOM 742 C C . ASP A 1 93 ? 18.142 -15.925 -16.849 1.00 57.03 93 ASP A C 1
ATOM 744 O O . ASP A 1 93 ? 18.261 -14.911 -17.549 1.00 57.03 93 ASP A O 1
ATOM 748 N N . GLN A 1 94 ? 18.382 -15.884 -15.526 1.00 52.16 94 GLN A N 1
ATOM 749 C CA . GLN A 1 94 ? 18.946 -14.717 -14.813 1.00 52.16 94 GLN A CA 1
ATOM 750 C C . GLN A 1 94 ? 20.186 -14.136 -15.520 1.00 52.16 94 GLN A C 1
ATOM 752 O O . GLN A 1 94 ? 20.344 -12.912 -15.594 1.00 52.16 94 GLN A O 1
ATOM 757 N N . ASP A 1 95 ? 20.998 -15.009 -16.124 1.00 53.75 95 ASP A N 1
ATOM 758 C CA . ASP A 1 95 ? 22.222 -14.681 -16.862 1.00 53.75 95 ASP A CA 1
ATOM 759 C C . ASP A 1 95 ? 21.979 -13.822 -18.114 1.00 53.75 95 ASP A C 1
ATOM 761 O O . ASP A 1 95 ? 22.901 -13.175 -18.613 1.00 53.75 95 ASP A O 1
ATOM 765 N N . LYS A 1 96 ? 20.742 -13.765 -18.629 1.00 60.97 96 LYS A N 1
ATOM 766 C CA . LYS A 1 96 ? 20.354 -12.898 -19.756 1.00 60.97 96 LYS A CA 1
ATOM 767 C C . LYS A 1 96 ? 19.585 -11.655 -19.315 1.00 60.97 96 LYS A C 1
ATOM 769 O O . LYS A 1 96 ? 19.734 -10.613 -19.953 1.00 60.97 96 LYS A O 1
ATOM 774 N N . LEU A 1 97 ? 18.806 -11.734 -18.233 1.00 68.06 97 LEU A N 1
ATOM 775 C CA . LEU A 1 97 ? 18.032 -10.604 -17.704 1.00 68.06 97 LEU A CA 1
ATOM 776 C C . LEU A 1 97 ? 18.938 -9.518 -17.113 1.00 68.06 97 LEU A C 1
ATOM 778 O O . LEU A 1 97 ? 18.820 -8.354 -17.495 1.00 68.06 97 LEU A O 1
ATOM 782 N N . ILE A 1 98 ? 19.861 -9.894 -16.223 1.00 67.69 98 ILE A N 1
ATOM 783 C CA . ILE A 1 98 ? 20.726 -8.935 -15.519 1.00 67.69 98 ILE A CA 1
ATOM 784 C C . ILE A 1 98 ? 21.554 -8.103 -16.513 1.00 67.69 98 ILE A C 1
ATOM 786 O O . ILE A 1 98 ? 21.546 -6.875 -16.405 1.00 67.69 98 ILE A O 1
ATOM 790 N N . PRO A 1 99 ? 22.201 -8.687 -17.544 1.00 75.31 99 PRO A N 1
ATOM 791 C CA . PRO A 1 99 ? 22.896 -7.890 -18.550 1.00 75.31 99 PRO A CA 1
ATOM 792 C C . PRO A 1 99 ? 21.991 -6.935 -19.333 1.00 75.31 99 PRO A C 1
ATOM 794 O O . PRO A 1 99 ? 22.445 -5.847 -19.677 1.00 75.31 99 PRO A O 1
ATOM 797 N N . LEU A 1 100 ? 20.739 -7.306 -19.629 1.00 74.75 100 LEU A N 1
ATOM 798 C CA . LEU A 1 100 ? 19.794 -6.437 -20.345 1.00 74.75 100 LEU A CA 1
ATOM 799 C C . LEU A 1 100 ? 19.334 -5.264 -19.477 1.00 74.75 100 LEU A C 1
ATOM 801 O O . LEU A 1 100 ? 19.331 -4.128 -19.947 1.00 74.75 100 LEU A O 1
ATOM 805 N N . MET A 1 101 ? 19.023 -5.520 -18.206 1.00 74.81 101 MET A N 1
ATOM 806 C CA . MET A 1 101 ? 18.709 -4.472 -17.233 1.00 74.81 101 MET A CA 1
ATOM 807 C C . MET A 1 101 ? 19.892 -3.519 -17.038 1.00 74.81 101 MET A C 1
ATOM 809 O O . MET A 1 101 ? 19.729 -2.303 -17.120 1.00 74.81 101 MET A O 1
ATOM 813 N N . ASN A 1 102 ? 21.102 -4.064 -16.883 1.00 80.06 102 ASN A N 1
ATOM 814 C CA . ASN A 1 102 ? 22.324 -3.268 -16.804 1.00 80.06 102 ASN A CA 1
ATOM 815 C C . ASN A 1 102 ? 22.552 -2.464 -18.088 1.00 80.06 102 ASN A C 1
ATOM 817 O O . ASN A 1 102 ? 22.975 -1.315 -18.019 1.00 80.06 102 ASN A O 1
ATOM 821 N N . THR A 1 103 ? 22.235 -3.030 -1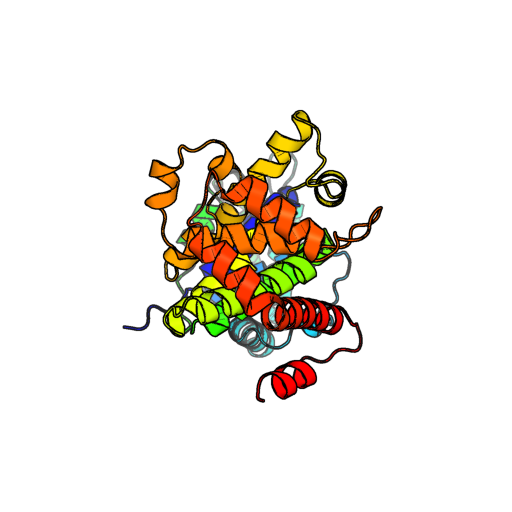9.257 1.00 84.75 103 THR A N 1
ATOM 822 C CA . THR A 1 103 ? 22.324 -2.308 -20.534 1.00 84.75 103 THR A CA 1
ATOM 823 C C . THR A 1 103 ? 21.364 -1.121 -20.555 1.00 84.75 103 THR A C 1
ATOM 825 O O . THR A 1 103 ? 21.780 -0.028 -20.927 1.00 84.75 103 THR A O 1
ATOM 828 N N . ALA A 1 104 ? 20.115 -1.302 -20.116 1.00 86.00 104 ALA A N 1
ATOM 829 C CA . ALA A 1 104 ? 19.143 -0.215 -20.038 1.00 86.00 104 ALA A CA 1
ATOM 830 C C . ALA A 1 104 ? 19.605 0.906 -19.092 1.00 86.00 104 ALA A C 1
ATOM 832 O O . ALA A 1 104 ? 19.532 2.080 -19.449 1.00 86.00 104 ALA A O 1
ATOM 833 N N . GLN A 1 105 ? 20.174 0.549 -17.937 1.00 83.56 105 GLN A N 1
ATOM 834 C CA . GLN A 1 105 ? 20.724 1.527 -16.999 1.00 83.56 105 GLN A CA 1
ATOM 835 C C . GLN A 1 105 ? 21.965 2.245 -17.554 1.00 83.56 105 GLN A C 1
ATOM 837 O O . GLN A 1 105 ? 22.112 3.451 -17.374 1.00 83.56 105 GLN A O 1
ATOM 842 N N . ILE A 1 106 ? 22.850 1.529 -18.256 1.00 86.06 106 ILE A N 1
ATOM 843 C CA . ILE A 1 106 ? 24.014 2.121 -18.933 1.00 86.06 106 ILE A CA 1
ATOM 844 C C . ILE A 1 106 ? 23.557 3.126 -19.987 1.00 86.06 106 ILE A C 1
ATOM 846 O O . ILE A 1 106 ? 24.106 4.222 -20.039 1.00 86.06 106 ILE A O 1
ATOM 850 N N . VAL A 1 107 ? 22.557 2.778 -20.801 1.00 85.88 107 VAL A N 1
ATOM 851 C CA . VAL A 1 107 ? 21.954 3.698 -21.776 1.00 85.88 107 VAL A CA 1
ATOM 852 C C . VAL A 1 107 ? 21.455 4.946 -21.052 1.00 85.88 107 VAL A C 1
ATOM 854 O O . VAL A 1 107 ? 21.904 6.040 -21.375 1.00 85.88 107 VAL A O 1
ATOM 857 N N . LEU A 1 108 ? 20.615 4.791 -20.026 1.00 86.00 108 LEU A N 1
ATOM 858 C CA . LEU A 1 108 ? 20.048 5.921 -19.289 1.00 86.00 108 LEU A CA 1
ATOM 859 C C . LEU A 1 108 ? 21.128 6.854 -18.711 1.00 86.00 108 LEU A C 1
ATOM 861 O O . LEU A 1 108 ? 21.045 8.068 -18.868 1.00 86.00 108 LEU A O 1
ATOM 865 N N . ASN A 1 109 ? 22.183 6.286 -18.120 1.00 85.81 109 ASN A N 1
ATOM 866 C CA . ASN A 1 109 ? 23.279 7.041 -17.506 1.00 85.81 109 ASN A CA 1
ATOM 867 C C . ASN A 1 109 ? 24.214 7.736 -18.519 1.00 85.81 109 ASN A C 1
ATOM 869 O O . ASN A 1 109 ? 25.044 8.543 -18.113 1.00 85.81 109 ASN A O 1
ATOM 873 N N . ASN A 1 110 ? 24.128 7.404 -19.812 1.00 86.00 110 ASN A N 1
ATOM 874 C CA . ASN A 1 110 ? 24.957 7.985 -20.877 1.00 86.00 110 ASN A CA 1
ATOM 875 C C . ASN A 1 110 ? 24.172 8.947 -21.784 1.00 86.00 110 ASN A C 1
ATOM 877 O O . ASN A 1 110 ? 24.627 9.283 -22.881 1.00 86.00 110 ASN A O 1
ATOM 881 N N . ILE A 1 111 ? 22.998 9.397 -21.336 1.00 83.00 111 ILE A N 1
ATOM 882 C CA . ILE A 1 111 ? 22.306 10.548 -21.916 1.00 83.00 111 ILE A CA 1
ATOM 883 C C . ILE A 1 111 ? 22.994 11.810 -21.385 1.00 83.00 111 ILE A C 1
ATOM 885 O O . ILE A 1 111 ? 23.024 12.044 -20.179 1.00 83.00 111 ILE A O 1
ATOM 889 N N . ASN A 1 112 ? 23.578 12.618 -22.272 1.00 77.25 112 ASN A N 1
ATOM 890 C CA . ASN A 1 112 ? 24.197 13.885 -21.872 1.00 77.25 112 ASN A CA 1
ATOM 891 C C . ASN A 1 112 ? 23.151 14.978 -21.570 1.00 77.25 112 ASN A C 1
ATOM 893 O O . ASN A 1 112 ? 21.964 14.797 -21.821 1.00 77.25 112 ASN A O 1
ATOM 897 N N . GLU A 1 113 ? 23.591 16.146 -21.089 1.00 72.06 113 GLU A N 1
ATOM 898 C CA . GLU A 1 113 ? 22.709 17.286 -20.759 1.00 72.06 113 GLU A CA 1
ATOM 899 C C . GLU A 1 113 ? 21.864 17.781 -21.949 1.00 72.06 113 GLU A C 1
ATOM 901 O O . GLU A 1 113 ? 20.781 18.327 -21.763 1.00 72.06 113 GLU A O 1
ATOM 906 N N . ASN A 1 114 ? 22.321 17.536 -23.183 1.00 70.38 114 ASN A N 1
ATOM 907 C CA . ASN A 1 114 ? 21.594 17.847 -24.419 1.00 70.38 114 ASN A CA 1
ATOM 908 C C . ASN A 1 114 ? 20.696 16.689 -24.891 1.00 70.38 114 ASN A C 1
ATOM 910 O O . ASN A 1 114 ? 20.212 16.701 -26.024 1.00 70.38 114 ASN A O 1
ATOM 914 N N . GLY A 1 115 ? 20.537 15.650 -24.069 1.00 68.19 115 GLY A N 1
ATOM 915 C CA . GLY A 1 115 ? 19.696 14.496 -24.343 1.00 68.19 115 GLY A CA 1
ATOM 916 C C . GLY A 1 115 ? 20.219 13.544 -25.423 1.00 68.19 115 GLY A C 1
ATOM 917 O O . GLY A 1 115 ? 19.478 12.694 -25.913 1.00 68.19 115 GLY A O 1
ATOM 918 N N . LYS A 1 116 ? 21.491 13.666 -25.819 1.00 75.69 116 LYS A N 1
ATOM 919 C CA . LYS A 1 116 ? 22.115 12.762 -26.792 1.00 75.69 116 LYS A CA 1
ATOM 920 C C . LYS A 1 116 ? 22.794 11.606 -26.076 1.00 75.69 116 LYS A C 1
ATOM 922 O O . LYS A 1 116 ? 23.560 11.822 -25.137 1.00 75.69 116 LYS A O 1
ATOM 927 N N . LEU A 1 117 ? 22.556 10.395 -26.571 1.00 80.94 117 LEU A N 1
ATOM 928 C CA . LEU A 1 117 ? 23.246 9.206 -26.092 1.00 80.94 117 LEU A CA 1
ATOM 929 C C . LEU A 1 117 ? 24.695 9.180 -26.591 1.00 80.94 117 LEU A C 1
ATOM 931 O O . LEU A 1 117 ? 24.947 9.387 -27.783 1.00 80.94 117 LEU A O 1
ATOM 935 N N . ASP A 1 118 ? 25.646 8.876 -25.711 1.00 83.25 118 ASP A N 1
ATOM 936 C CA . ASP A 1 118 ? 27.035 8.682 -26.124 1.00 83.25 118 ASP A CA 1
ATOM 937 C C . ASP A 1 118 ? 27.179 7.431 -27.012 1.00 83.25 118 ASP A C 1
ATOM 939 O O . ASP A 1 118 ? 27.024 6.293 -26.570 1.00 83.25 118 ASP A O 1
ATOM 943 N N . ARG A 1 119 ? 27.542 7.630 -28.286 1.00 84.81 119 ARG A N 1
ATOM 944 C CA . ARG A 1 119 ? 27.805 6.545 -29.249 1.00 84.81 119 ARG A CA 1
ATOM 945 C C . ARG A 1 119 ? 28.954 5.627 -28.823 1.00 84.81 119 ARG A C 1
ATOM 947 O O . ARG A 1 119 ? 29.052 4.508 -29.333 1.00 84.81 119 ARG A O 1
ATOM 954 N N . SER A 1 120 ? 29.823 6.064 -27.910 1.00 84.88 120 SER A N 1
ATOM 955 C CA . SER A 1 120 ? 30.913 5.248 -27.377 1.00 84.88 120 SER A CA 1
ATOM 956 C C . SER A 1 120 ? 30.403 3.967 -26.707 1.00 84.88 120 SER A C 1
ATOM 958 O O . SER A 1 120 ? 31.057 2.929 -26.837 1.00 84.88 120 SER A O 1
ATOM 960 N N . ILE A 1 121 ? 29.196 3.982 -26.117 1.00 84.81 121 ILE A N 1
ATOM 961 C CA . ILE A 1 121 ? 28.632 2.809 -25.438 1.00 84.81 121 ILE A CA 1
ATOM 962 C C . ILE A 1 121 ? 28.414 1.637 -26.398 1.00 84.81 121 ILE A C 1
ATOM 964 O O . ILE A 1 121 ? 28.542 0.490 -25.999 1.00 84.81 121 ILE A O 1
ATOM 968 N N . VAL A 1 122 ? 28.150 1.879 -27.689 1.00 82.19 122 VAL A N 1
ATOM 969 C CA . VAL A 1 122 ? 27.968 0.798 -28.680 1.00 82.19 122 VAL A CA 1
ATOM 970 C C . VAL A 1 122 ? 29.233 -0.045 -28.803 1.00 82.19 122 VAL A C 1
ATOM 972 O O . VAL A 1 122 ? 29.165 -1.251 -29.059 1.00 82.19 122 VAL A O 1
ATOM 975 N N . LYS A 1 123 ? 30.404 0.574 -28.595 1.00 82.69 123 LYS A N 1
ATOM 976 C CA . LYS A 1 123 ? 31.691 -0.118 -28.665 1.00 82.69 123 LYS A CA 1
ATOM 977 C C . LYS A 1 123 ? 31.810 -1.180 -27.571 1.00 82.69 123 LYS A C 1
ATOM 979 O O . LYS A 1 123 ? 32.342 -2.250 -27.846 1.00 82.69 123 LYS A O 1
ATOM 984 N N . SER A 1 124 ? 31.257 -0.959 -26.375 1.00 82.25 124 SER A N 1
ATOM 985 C CA . SER A 1 124 ? 31.332 -1.954 -25.292 1.00 82.25 124 SER A CA 1
ATOM 986 C C . SER A 1 124 ? 30.532 -3.233 -25.589 1.00 82.25 124 SER A C 1
ATOM 988 O O . SER A 1 124 ? 30.812 -4.283 -25.015 1.00 82.25 124 SER A O 1
ATOM 990 N N . TYR A 1 125 ? 29.611 -3.190 -26.560 1.00 81.62 125 TYR A N 1
ATOM 991 C CA . TYR A 1 125 ? 28.788 -4.326 -26.987 1.00 81.62 125 TYR A CA 1
ATOM 992 C C . TYR A 1 125 ? 29.195 -4.916 -28.349 1.00 81.62 125 TYR A C 1
ATOM 994 O O . TYR A 1 125 ? 28.442 -5.704 -28.926 1.00 81.62 125 TYR A O 1
ATOM 1002 N N . LEU A 1 126 ? 30.393 -4.596 -28.864 1.00 78.69 126 LEU A N 1
ATOM 1003 C CA . LEU A 1 126 ? 30.894 -5.044 -30.178 1.00 78.69 126 LEU A CA 1
ATOM 1004 C C . LEU A 1 126 ? 30.804 -6.565 -30.407 1.00 78.69 126 LEU A C 1
ATOM 1006 O O . LEU A 1 126 ? 30.511 -6.992 -31.523 1.00 78.69 126 LEU A O 1
ATOM 1010 N N . PHE A 1 127 ? 30.986 -7.366 -29.354 1.00 83.31 127 PHE A N 1
ATOM 1011 C CA . PHE A 1 127 ? 30.964 -8.835 -29.405 1.00 83.31 127 PHE A CA 1
ATOM 1012 C C . PHE A 1 127 ? 29.568 -9.459 -29.223 1.00 83.31 127 PHE A C 1
ATOM 1014 O O . PHE A 1 127 ? 29.438 -10.681 -29.198 1.00 83.31 127 PHE A O 1
ATOM 1021 N N . LYS A 1 128 ? 28.506 -8.647 -29.114 1.00 85.31 128 LYS A N 1
ATOM 1022 C CA . LYS A 1 128 ? 27.103 -9.096 -29.053 1.00 85.3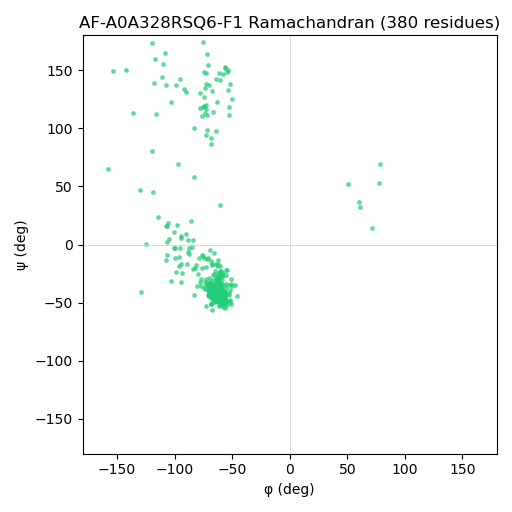1 128 LYS A CA 1
ATOM 1023 C C . LYS A 1 128 ? 26.326 -8.509 -30.242 1.00 85.31 128 LYS A C 1
ATOM 1025 O O . LYS A 1 128 ? 25.613 -7.525 -30.060 1.00 85.31 128 LYS A O 1
ATOM 1030 N N . PRO A 1 129 ? 26.408 -9.092 -31.458 1.00 86.69 129 PRO A N 1
ATOM 1031 C CA . PRO A 1 129 ? 25.957 -8.445 -32.698 1.00 86.69 129 PRO A CA 1
ATOM 1032 C C . PRO A 1 129 ? 24.489 -8.004 -32.688 1.00 86.69 129 PRO A C 1
ATOM 1034 O O . PRO A 1 129 ? 24.173 -6.905 -33.135 1.00 86.69 129 PRO A O 1
ATOM 1037 N N . LYS A 1 130 ? 23.597 -8.834 -32.128 1.00 86.50 130 LYS A N 1
ATOM 1038 C CA . LYS A 1 130 ? 22.167 -8.511 -32.001 1.00 86.50 130 LYS A CA 1
ATOM 1039 C C . LYS A 1 130 ? 21.922 -7.327 -31.062 1.00 86.50 130 LYS A C 1
ATOM 1041 O O . LYS A 1 130 ? 21.164 -6.430 -31.404 1.00 86.50 130 LYS A O 1
ATOM 1046 N N . LEU A 1 131 ? 22.596 -7.303 -29.910 1.00 85.44 131 LEU A N 1
ATOM 1047 C CA . LEU A 1 131 ? 22.469 -6.216 -28.938 1.00 85.44 131 LEU A CA 1
ATOM 1048 C C . LEU A 1 131 ? 23.117 -4.927 -29.452 1.00 85.44 131 LEU A C 1
ATOM 1050 O O . LEU A 1 131 ? 22.543 -3.858 -29.300 1.00 85.44 131 LEU A O 1
ATOM 1054 N N . LYS A 1 132 ? 24.270 -5.034 -30.122 1.00 88.88 132 LYS A N 1
ATOM 1055 C CA . LYS A 1 132 ? 24.914 -3.915 -30.814 1.00 88.88 132 LYS A CA 1
ATOM 1056 C C . LYS A 1 132 ? 23.954 -3.276 -31.818 1.00 88.88 132 LYS A C 1
ATOM 1058 O O . LYS A 1 132 ? 23.791 -2.064 -31.791 1.00 88.88 132 LYS A O 1
ATOM 1063 N N . LYS A 1 133 ? 23.308 -4.090 -32.663 1.00 89.69 133 LYS A N 1
ATOM 1064 C CA . LYS A 1 133 ? 22.320 -3.621 -33.643 1.00 89.69 133 LYS A CA 1
ATOM 1065 C C . LYS A 1 133 ? 21.154 -2.902 -32.956 1.00 89.69 133 LYS A C 1
ATOM 1067 O O . LYS A 1 133 ? 20.882 -1.761 -33.306 1.00 89.69 133 LYS A O 1
ATOM 1072 N N . ALA A 1 134 ? 20.546 -3.527 -31.946 1.00 89.81 134 ALA A N 1
ATOM 1073 C CA . ALA A 1 134 ? 19.442 -2.937 -31.189 1.00 89.81 134 ALA A CA 1
ATOM 1074 C C . ALA A 1 134 ? 19.824 -1.603 -30.521 1.00 89.81 134 ALA A C 1
ATOM 1076 O O . ALA A 1 134 ? 19.047 -0.656 -30.539 1.00 89.81 134 ALA A O 1
ATOM 1077 N N . LEU A 1 135 ? 21.039 -1.501 -29.970 1.00 89.31 135 LEU A N 1
ATOM 1078 C CA . LEU A 1 135 ? 21.555 -0.260 -29.389 1.00 89.31 135 LEU A CA 1
ATOM 1079 C C . LEU A 1 135 ? 21.814 0.818 -30.442 1.00 89.31 135 LEU A C 1
ATOM 1081 O O . LEU A 1 135 ? 21.533 1.980 -30.184 1.00 89.31 135 LEU A O 1
ATOM 1085 N N . THR A 1 136 ? 22.342 0.460 -31.615 1.00 88.94 136 THR A N 1
ATOM 1086 C CA . THR A 1 136 ? 22.514 1.415 -32.722 1.00 88.94 136 THR A CA 1
ATOM 1087 C C . THR A 1 136 ? 21.163 1.954 -33.192 1.00 88.94 136 THR A C 1
ATOM 1089 O O . THR A 1 136 ? 21.004 3.164 -33.272 1.00 88.94 136 THR A O 1
ATOM 1092 N N . GLU A 1 137 ? 20.171 1.081 -33.400 1.00 90.25 137 GLU A N 1
ATOM 1093 C CA . GLU A 1 137 ? 18.800 1.487 -33.752 1.00 90.25 137 GLU A CA 1
ATOM 1094 C C . GLU A 1 137 ? 18.179 2.405 -32.689 1.00 90.25 137 GLU A C 1
ATOM 1096 O O . GLU A 1 137 ? 17.521 3.381 -33.030 1.00 90.25 137 GLU A O 1
ATOM 1101 N N . LEU A 1 138 ? 18.407 2.114 -31.405 1.00 89.00 138 LEU A N 1
ATOM 1102 C CA . LEU A 1 138 ? 17.930 2.939 -30.296 1.00 89.00 138 LEU A CA 1
ATOM 1103 C C . LEU A 1 138 ? 18.604 4.321 -30.269 1.00 89.00 138 LEU A C 1
ATOM 1105 O O . LEU A 1 138 ? 17.934 5.322 -30.060 1.00 89.00 138 LEU A O 1
ATOM 1109 N N . ILE A 1 139 ? 19.923 4.376 -30.471 1.00 85.00 139 ILE A N 1
ATOM 1110 C CA . ILE A 1 139 ? 20.711 5.620 -30.474 1.00 85.00 139 ILE A CA 1
ATOM 1111 C C . ILE A 1 139 ? 20.338 6.532 -31.634 1.00 85.00 139 ILE A C 1
ATOM 1113 O O . ILE A 1 139 ? 20.342 7.753 -31.485 1.00 85.00 139 ILE A O 1
ATOM 1117 N N . ASP A 1 140 ? 20.074 5.935 -32.790 1.00 86.06 140 ASP A N 1
ATOM 1118 C CA . ASP A 1 140 ? 19.743 6.669 -34.002 1.00 86.06 140 ASP A CA 1
ATOM 1119 C C . ASP A 1 140 ? 18.247 7.024 -34.078 1.00 86.06 140 ASP A C 1
ATOM 1121 O O . ASP A 1 140 ? 17.846 7.713 -35.015 1.00 86.06 140 ASP A O 1
ATOM 1125 N N . ASP A 1 141 ? 17.428 6.610 -33.100 1.00 87.50 141 ASP A N 1
ATOM 1126 C CA . ASP A 1 141 ? 16.021 7.000 -33.011 1.00 87.50 141 ASP A CA 1
ATOM 1127 C C . ASP A 1 141 ? 15.864 8.444 -32.493 1.00 87.50 141 ASP A C 1
ATOM 1129 O O . ASP A 1 141 ? 16.075 8.703 -31.301 1.00 87.50 141 ASP A O 1
ATOM 1133 N N . PRO A 1 142 ? 15.422 9.393 -33.342 1.00 82.88 142 PRO A N 1
ATOM 1134 C CA . PRO A 1 142 ? 15.236 10.781 -32.936 1.00 82.88 142 PRO A CA 1
ATOM 1135 C C . PRO A 1 142 ? 14.099 10.976 -31.920 1.00 82.88 142 PRO A C 1
ATOM 1137 O O . PRO A 1 142 ? 14.057 12.017 -31.266 1.00 82.88 142 PRO A O 1
ATOM 1140 N N . ALA A 1 143 ? 13.177 10.016 -31.775 1.00 86.75 143 ALA A N 1
ATOM 1141 C CA . ALA A 1 143 ? 12.055 10.114 -30.842 1.00 86.75 143 ALA A CA 1
ATOM 1142 C C . ALA A 1 143 ? 12.422 9.720 -29.402 1.00 86.75 143 ALA A C 1
ATOM 1144 O O . ALA A 1 143 ? 11.743 10.149 -28.471 1.00 86.75 143 ALA A O 1
ATOM 1145 N N . LEU A 1 144 ? 13.515 8.973 -29.195 1.00 85.75 144 LEU A N 1
ATOM 1146 C CA . LEU A 1 144 ? 13.867 8.394 -27.894 1.00 85.75 144 LEU A CA 1
ATOM 1147 C C . LEU A 1 144 ? 13.885 9.428 -26.761 1.00 85.75 144 LEU A C 1
ATOM 1149 O O . LEU A 1 144 ? 13.322 9.189 -25.696 1.00 85.75 144 LEU A O 1
ATOM 1153 N N . LEU A 1 145 ? 14.530 10.575 -26.980 1.00 82.31 145 LEU A N 1
ATOM 1154 C CA . LEU A 1 145 ? 14.644 11.612 -25.954 1.00 82.31 145 LEU A CA 1
ATOM 1155 C C . LEU A 1 145 ? 13.291 12.258 -25.631 1.00 82.31 145 LEU A C 1
ATOM 1157 O O . LEU A 1 145 ? 13.010 12.550 -24.466 1.00 82.31 145 LEU A O 1
ATOM 1161 N N . ASN A 1 146 ? 12.471 12.483 -26.658 1.00 86.31 146 ASN A N 1
ATOM 1162 C CA . ASN A 1 146 ? 11.138 13.050 -26.488 1.00 86.31 146 ASN A CA 1
ATOM 1163 C C . ASN A 1 146 ? 10.258 12.086 -25.691 1.00 86.31 146 ASN A C 1
ATOM 1165 O O . ASN A 1 146 ? 9.570 12.517 -24.772 1.00 86.31 146 ASN A O 1
ATOM 1169 N N . ASP A 1 147 ? 10.352 10.786 -25.977 1.00 89.12 147 ASP A N 1
ATOM 1170 C CA . ASP A 1 147 ? 9.622 9.752 -25.249 1.00 89.12 147 ASP A CA 1
ATOM 1171 C C . ASP A 1 147 ? 10.071 9.663 -23.785 1.00 89.12 147 ASP A C 1
ATOM 1173 O O . ASP A 1 147 ? 9.237 9.649 -22.883 1.00 89.12 147 ASP A O 1
ATOM 1177 N N . LEU A 1 148 ? 11.386 9.652 -23.526 1.00 88.88 148 LEU A N 1
ATOM 1178 C CA . LEU A 1 148 ? 11.946 9.536 -22.173 1.00 88.88 148 LEU A CA 1
ATOM 1179 C C . LEU A 1 148 ? 11.575 10.702 -21.249 1.00 88.88 148 LEU A C 1
ATOM 1181 O O . LEU A 1 148 ? 11.579 10.536 -20.028 1.00 88.88 148 LEU A O 1
ATOM 1185 N N . ASN A 1 149 ? 11.273 11.868 -21.817 1.00 87.94 149 ASN A N 1
ATOM 1186 C CA . ASN A 1 149 ? 10.839 13.052 -21.077 1.00 87.94 149 ASN A CA 1
ATOM 1187 C C . ASN A 1 149 ? 9.335 13.322 -21.217 1.00 87.94 149 ASN A C 1
ATOM 1189 O O . ASN A 1 149 ? 8.849 14.343 -20.730 1.00 87.94 149 ASN A O 1
ATOM 1193 N N . HIS A 1 150 ? 8.593 12.431 -21.878 1.00 90.25 150 HIS A N 1
ATOM 1194 C CA . HIS A 1 150 ? 7.174 12.624 -22.104 1.00 90.25 150 HIS A CA 1
ATOM 1195 C C . HIS A 1 150 ? 6.401 12.541 -20.773 1.00 90.25 150 HIS A C 1
ATOM 1197 O O . HIS A 1 150 ? 6.570 11.563 -20.040 1.00 90.25 150 HIS A O 1
ATOM 1203 N N . PRO A 1 151 ? 5.493 13.489 -20.464 1.00 88.88 151 PRO A N 1
ATOM 1204 C CA . PRO A 1 151 ? 4.720 13.471 -19.216 1.00 88.88 151 PRO A CA 1
ATOM 1205 C C . PRO A 1 151 ? 3.886 12.197 -19.009 1.00 88.88 151 PRO A C 1
ATOM 1207 O O . PRO A 1 151 ? 3.621 11.809 -17.879 1.00 88.88 151 PRO A O 1
ATOM 1210 N N . LEU A 1 152 ? 3.488 11.533 -20.100 1.00 90.06 152 LEU A N 1
ATOM 1211 C CA . LEU A 1 152 ? 2.705 10.288 -20.079 1.00 90.06 152 LEU A CA 1
ATOM 1212 C C . LEU A 1 152 ? 3.557 9.018 -20.235 1.00 90.06 152 LEU A C 1
ATOM 1214 O O . LEU A 1 152 ? 3.023 7.969 -20.584 1.00 90.06 152 LEU A O 1
ATOM 1218 N N . LEU A 1 153 ? 4.877 9.078 -20.030 1.00 90.56 153 LEU A N 1
ATOM 1219 C CA . LEU A 1 153 ? 5.748 7.911 -20.214 1.00 90.56 153 LEU A CA 1
ATOM 1220 C C . LEU A 1 153 ? 5.315 6.709 -19.358 1.00 90.56 153 LEU A C 1
ATOM 1222 O O . LEU A 1 153 ? 5.305 5.578 -19.842 1.00 90.56 153 LEU A O 1
ATOM 1226 N N . GLU A 1 154 ? 4.926 6.949 -18.107 1.00 89.62 154 GLU A N 1
ATOM 1227 C CA . GLU A 1 154 ? 4.425 5.904 -17.212 1.00 89.62 154 GLU A CA 1
ATOM 1228 C C . GLU A 1 154 ? 3.155 5.239 -17.764 1.00 89.62 154 GLU A C 1
ATOM 1230 O O . GLU A 1 154 ? 3.087 4.011 -17.848 1.00 89.62 154 GLU A O 1
ATOM 1235 N N . GLN A 1 155 ? 2.187 6.041 -18.220 1.00 87.88 155 GLN A N 1
ATOM 1236 C CA . GLN A 1 155 ? 0.966 5.542 -18.853 1.00 87.88 155 GLN A CA 1
ATOM 1237 C C . GLN A 1 155 ? 1.284 4.746 -20.127 1.00 87.88 155 GLN A C 1
ATOM 1239 O O . GLN A 1 155 ? 0.765 3.647 -20.313 1.00 87.88 155 GLN A O 1
ATOM 1244 N N . ASN A 1 156 ? 2.203 5.242 -20.959 1.00 86.81 156 ASN A N 1
ATOM 1245 C CA . ASN A 1 156 ? 2.648 4.546 -22.165 1.00 86.81 156 ASN A CA 1
ATOM 1246 C C . ASN A 1 156 ? 3.237 3.163 -21.835 1.00 86.81 156 ASN A C 1
ATOM 1248 O O . ASN A 1 156 ? 3.004 2.200 -22.565 1.00 86.81 156 ASN A O 1
ATOM 1252 N N . ILE A 1 157 ? 3.998 3.038 -20.742 1.00 88.25 157 ILE A N 1
ATOM 1253 C CA . ILE A 1 157 ? 4.508 1.742 -20.271 1.00 88.25 157 ILE A CA 1
ATOM 1254 C C . ILE A 1 157 ? 3.370 0.852 -19.775 1.00 88.25 157 ILE A C 1
ATOM 1256 O O . ILE A 1 157 ? 3.309 -0.318 -20.153 1.00 88.25 157 ILE A O 1
ATOM 1260 N N . TYR A 1 158 ? 2.455 1.393 -18.971 1.00 87.75 158 TYR A N 1
ATOM 1261 C CA . TYR A 1 158 ? 1.309 0.652 -18.445 1.00 87.75 158 TYR A CA 1
ATOM 1262 C C . TYR A 1 158 ? 0.443 0.031 -19.554 1.00 87.75 158 TYR A C 1
ATOM 1264 O O . TYR A 1 158 ? 0.061 -1.141 -19.473 1.00 87.75 158 TYR A O 1
ATOM 1272 N N . GLU A 1 159 ? 0.150 0.807 -20.600 1.00 86.38 159 GLU A N 1
ATOM 1273 C CA . GLU A 1 159 ? -0.688 0.395 -21.733 1.00 86.38 159 GLU A CA 1
ATOM 1274 C C . GLU A 1 159 ? 0.001 -0.645 -22.624 1.00 86.38 159 GLU A C 1
ATOM 1276 O O . GLU A 1 159 ? -0.647 -1.566 -23.121 1.00 86.38 159 GLU A O 1
ATOM 1281 N N . LYS A 1 160 ? 1.327 -0.554 -22.783 1.00 83.19 160 LYS A N 1
ATOM 1282 C CA . LYS A 1 160 ? 2.115 -1.528 -23.554 1.00 83.19 160 LYS A CA 1
ATOM 1283 C C . LYS A 1 160 ? 2.226 -2.894 -22.877 1.00 83.19 160 LYS A C 1
ATOM 1285 O O . LYS A 1 160 ? 2.399 -3.900 -23.568 1.00 83.19 160 LYS A O 1
ATOM 1290 N N . LEU A 1 161 ? 2.170 -2.949 -21.545 1.00 82.75 161 LEU A N 1
ATOM 1291 C CA . LEU A 1 161 ? 2.277 -4.200 -20.798 1.00 82.75 161 LEU A CA 1
ATOM 1292 C C . LEU A 1 161 ? 0.992 -5.023 -20.935 1.00 82.75 161 LEU A C 1
ATOM 1294 O O . LEU A 1 161 ? -0.068 -4.659 -20.413 1.00 82.75 161 LEU A O 1
ATOM 1298 N N . GLN A 1 162 ? 1.100 -6.172 -21.607 1.00 77.31 162 GLN A N 1
ATOM 1299 C CA . GLN A 1 162 ? -0.007 -7.117 -21.721 1.00 77.31 162 GLN A CA 1
ATOM 1300 C C . GLN A 1 162 ? -0.389 -7.684 -20.344 1.00 77.31 162 GLN A C 1
ATOM 1302 O O . GLN A 1 162 ? 0.485 -7.936 -19.504 1.00 77.31 162 GLN A O 1
ATOM 1307 N N . PRO A 1 163 ? -1.690 -7.890 -20.085 1.00 71.50 163 PRO A N 1
ATOM 1308 C CA . PRO A 1 163 ? -2.164 -8.338 -18.788 1.00 71.50 163 PRO A CA 1
ATOM 1309 C C . PRO A 1 163 ? -1.801 -9.803 -18.532 1.00 71.50 163 PRO A C 1
ATOM 1311 O O . PRO A 1 163 ? -2.344 -10.731 -19.137 1.00 71.50 163 PRO A O 1
ATOM 1314 N N . ILE A 1 164 ? -0.898 -10.020 -17.576 1.00 73.25 164 ILE A N 1
ATOM 1315 C CA . ILE A 1 164 ? -0.672 -11.345 -16.996 1.00 73.25 164 ILE A CA 1
ATOM 1316 C C . ILE A 1 164 ? -1.730 -11.549 -15.917 1.00 73.25 164 ILE A C 1
ATOM 1318 O O . ILE A 1 164 ? -1.615 -11.015 -14.811 1.00 73.25 164 ILE A O 1
ATOM 1322 N N . HIS A 1 165 ? -2.772 -12.293 -16.278 1.00 70.56 165 HIS A N 1
ATOM 1323 C CA . HIS A 1 165 ? -3.865 -12.628 -15.380 1.00 70.56 165 HIS A CA 1
ATOM 1324 C C . HIS A 1 165 ? -3.406 -13.681 -14.378 1.00 70.56 165 HIS A C 1
ATOM 1326 O O . HIS A 1 165 ? -2.934 -14.757 -14.755 1.00 70.56 165 HIS A O 1
ATOM 1332 N N . CYS A 1 166 ? -3.599 -13.389 -13.101 1.00 66.50 166 CYS A N 1
ATOM 1333 C CA . CYS A 1 166 ? -3.458 -14.364 -12.033 1.00 66.50 166 CYS A CA 1
ATOM 1334 C C . CYS A 1 166 ? -4.827 -14.503 -11.358 1.00 66.50 166 CYS A C 1
ATOM 1336 O O . CYS A 1 166 ? -5.540 -13.523 -11.183 1.00 66.50 166 CYS A O 1
ATOM 1338 N N . SER A 1 167 ? -5.243 -15.720 -11.008 1.00 68.44 167 SER A N 1
ATOM 1339 C CA . SER A 1 167 ? -6.471 -15.899 -10.226 1.00 68.44 167 SER A CA 1
ATOM 1340 C C . SER A 1 167 ? -6.202 -15.453 -8.792 1.00 68.44 167 SER A C 1
ATOM 1342 O O . SER A 1 167 ? -5.383 -16.081 -8.121 1.00 68.44 167 SER A O 1
ATOM 1344 N N . TYR A 1 168 ? -6.900 -14.415 -8.330 1.00 71.69 168 TYR A N 1
ATOM 1345 C CA . TYR A 1 168 ? -6.781 -13.902 -6.964 1.00 71.69 168 TYR A CA 1
ATOM 1346 C C . TYR A 1 168 ? -8.039 -14.173 -6.154 1.00 71.69 168 TYR A C 1
ATOM 1348 O O . TYR A 1 168 ? -9.158 -14.112 -6.663 1.00 71.69 168 TYR A O 1
ATOM 1356 N N . GLN A 1 169 ? -7.833 -14.458 -4.876 1.00 80.38 169 GLN A N 1
ATOM 1357 C CA . GLN A 1 169 ? -8.869 -14.506 -3.855 1.00 80.38 169 GLN A CA 1
ATOM 1358 C C . GLN A 1 169 ? -8.720 -13.305 -2.918 1.00 80.38 169 GLN A C 1
ATOM 1360 O O . GLN A 1 169 ? -7.670 -12.669 -2.868 1.00 80.38 169 GLN A O 1
ATOM 1365 N N . LEU A 1 170 ? -9.752 -13.014 -2.122 1.00 81.94 170 LEU A N 1
ATOM 1366 C CA . LEU A 1 170 ? -9.731 -11.909 -1.156 1.00 81.94 170 LEU A CA 1
ATOM 1367 C C . LEU A 1 170 ? -8.500 -11.952 -0.228 1.00 81.94 170 LEU A C 1
ATOM 1369 O O . LEU A 1 170 ? -7.873 -10.927 0.023 1.00 81.94 170 LEU A O 1
ATOM 1373 N N . HIS A 1 171 ? -8.087 -13.147 0.205 1.00 80.81 171 HIS A N 1
ATOM 1374 C CA . HIS A 1 171 ? -6.890 -13.324 1.031 1.00 80.81 171 HIS A CA 1
ATOM 1375 C C . HIS A 1 171 ? -5.590 -12.860 0.342 1.00 80.81 171 HIS A C 1
ATOM 1377 O O . HIS A 1 171 ? -4.668 -12.403 1.015 1.00 80.81 171 HIS A O 1
ATOM 1383 N N . ASP A 1 172 ? -5.502 -12.908 -0.991 1.00 80.19 172 ASP A N 1
ATOM 1384 C CA . ASP A 1 172 ? -4.333 -12.389 -1.706 1.00 80.19 172 ASP A CA 1
ATOM 1385 C C . ASP A 1 172 ? -4.246 -10.856 -1.631 1.00 80.19 172 ASP A C 1
ATOM 1387 O O . ASP A 1 172 ? -3.144 -10.309 -1.563 1.00 80.19 172 ASP A O 1
ATOM 1391 N N . TYR A 1 173 ? -5.388 -10.162 -1.582 1.00 85.12 173 TYR A N 1
ATOM 1392 C CA . TYR A 1 173 ? -5.435 -8.716 -1.351 1.00 85.12 173 TYR A CA 1
ATOM 1393 C C . TYR A 1 173 ? -5.053 -8.358 0.082 1.00 85.12 173 TYR A C 1
ATOM 1395 O O . TYR A 1 173 ? -4.329 -7.387 0.277 1.00 85.12 173 TYR A O 1
ATOM 1403 N N . GLU A 1 174 ? -5.465 -9.153 1.076 1.00 86.19 174 GLU A N 1
ATOM 1404 C CA . GLU A 1 174 ? -4.992 -8.986 2.458 1.00 86.19 174 GLU A CA 1
ATOM 1405 C C . GLU A 1 174 ? -3.462 -9.117 2.537 1.00 86.19 174 GLU A C 1
ATOM 1407 O O . GLU A 1 174 ? -2.799 -8.283 3.157 1.00 86.19 174 GLU A O 1
ATOM 1412 N N . ASN A 1 175 ? -2.886 -10.121 1.866 1.00 81.69 175 ASN A N 1
ATOM 1413 C CA . ASN A 1 175 ? -1.434 -10.312 1.809 1.00 81.69 175 ASN A CA 1
ATOM 1414 C C . ASN A 1 175 ? -0.732 -9.158 1.076 1.00 81.69 175 ASN A C 1
ATOM 1416 O O . ASN A 1 175 ? 0.338 -8.716 1.494 1.00 81.69 175 ASN A O 1
ATOM 1420 N N . PHE A 1 176 ? -1.337 -8.632 0.009 1.00 84.88 176 PHE A N 1
ATOM 1421 C CA . PHE A 1 176 ? -0.804 -7.469 -0.696 1.00 84.88 176 PHE A CA 1
ATOM 1422 C C . PHE A 1 176 ? -0.875 -6.186 0.145 1.00 84.88 176 PHE A C 1
ATOM 1424 O O . PHE A 1 176 ? 0.097 -5.432 0.205 1.00 84.88 176 PHE A O 1
ATOM 1431 N N . ALA A 1 177 ? -1.979 -5.961 0.858 1.00 89.88 177 ALA A N 1
ATOM 1432 C CA . ALA A 1 177 ? -2.096 -4.866 1.812 1.00 89.88 177 ALA A CA 1
ATOM 1433 C C . ALA A 1 177 ? -1.024 -4.986 2.901 1.00 89.88 177 ALA A C 1
ATOM 1435 O O . ALA A 1 177 ? -0.355 -4.006 3.228 1.00 89.88 177 ALA A O 1
ATOM 1436 N N . LEU A 1 178 ? -0.805 -6.194 3.430 1.00 86.00 178 LEU A N 1
ATOM 1437 C CA . LEU A 1 178 ? 0.231 -6.450 4.424 1.00 86.00 178 LEU A CA 1
ATOM 1438 C C . LEU A 1 178 ? 1.630 -6.121 3.892 1.00 86.00 178 LEU A C 1
ATOM 1440 O O . LEU A 1 178 ? 2.403 -5.468 4.589 1.00 86.00 178 LEU A O 1
ATOM 1444 N N . PHE A 1 179 ? 1.934 -6.507 2.653 1.00 82.69 179 PHE A N 1
ATOM 1445 C CA . PHE A 1 179 ? 3.186 -6.150 1.990 1.00 82.69 179 PHE A CA 1
ATOM 1446 C C . PHE A 1 179 ? 3.396 -4.643 1.929 1.00 82.69 179 PHE A C 1
ATOM 1448 O O . PHE A 1 179 ? 4.432 -4.151 2.364 1.00 82.69 179 PHE A O 1
ATOM 1455 N N . LEU A 1 180 ? 2.402 -3.906 1.428 1.00 87.44 180 LEU A N 1
ATOM 1456 C CA . LEU A 1 180 ? 2.464 -2.451 1.336 1.00 87.44 180 LEU A CA 1
ATOM 1457 C C . LEU A 1 180 ? 2.650 -1.808 2.715 1.00 87.44 180 LEU A C 1
ATOM 1459 O O . LEU A 1 180 ? 3.397 -0.843 2.836 1.00 87.44 180 LEU A O 1
ATOM 1463 N N . ASN A 1 181 ? 2.043 -2.368 3.764 1.00 90.00 181 ASN A N 1
ATOM 1464 C CA . ASN A 1 181 ? 2.233 -1.889 5.132 1.00 90.00 181 ASN A CA 1
ATOM 1465 C C . ASN A 1 181 ? 3.631 -2.181 5.676 1.00 90.00 181 ASN A C 1
ATOM 1467 O O . ASN A 1 181 ? 4.220 -1.294 6.280 1.00 90.00 181 ASN A O 1
ATOM 1471 N N . ILE A 1 182 ? 4.187 -3.379 5.453 1.00 83.50 182 ILE A N 1
ATOM 1472 C CA . ILE A 1 182 ? 5.590 -3.687 5.791 1.00 83.50 182 ILE A CA 1
ATOM 1473 C C . ILE A 1 182 ? 6.506 -2.701 5.072 1.00 83.50 182 ILE A C 1
ATOM 1475 O O . ILE A 1 182 ? 7.403 -2.121 5.680 1.00 83.50 182 ILE A O 1
ATOM 1479 N N . TRP A 1 183 ? 6.223 -2.463 3.793 1.00 80.69 183 TRP A N 1
ATOM 1480 C CA . TRP A 1 183 ? 6.976 -1.537 2.977 1.00 80.69 183 TRP A CA 1
ATOM 1481 C C . TRP A 1 183 ? 6.903 -0.115 3.536 1.00 80.69 183 TRP A C 1
ATOM 1483 O O . TRP A 1 183 ? 7.929 0.526 3.729 1.00 80.69 183 TRP A O 1
ATOM 1493 N N . ALA A 1 184 ? 5.711 0.399 3.822 1.00 85.62 184 ALA A N 1
ATOM 1494 C CA . ALA A 1 184 ? 5.523 1.727 4.401 1.00 85.62 184 ALA A CA 1
ATOM 1495 C C . ALA A 1 184 ? 6.133 1.851 5.811 1.00 85.62 184 ALA A C 1
ATOM 1497 O O . ALA A 1 184 ? 6.610 2.921 6.192 1.00 85.62 184 ALA A O 1
ATOM 1498 N N . ASN A 1 185 ? 6.184 0.751 6.565 1.00 86.06 185 ASN A N 1
ATOM 1499 C CA . ASN A 1 185 ? 6.710 0.729 7.925 1.00 86.06 185 ASN A CA 1
ATOM 1500 C C . ASN A 1 185 ? 8.215 1.017 8.013 1.00 86.06 185 ASN A C 1
ATOM 1502 O O . ASN A 1 185 ? 8.677 1.508 9.040 1.00 86.06 185 ASN A O 1
ATOM 1506 N N . GLU A 1 186 ? 8.976 0.747 6.948 1.00 78.88 186 GLU A N 1
ATOM 1507 C CA . GLU A 1 186 ? 10.395 1.125 6.873 1.00 78.88 186 GLU A CA 1
ATOM 1508 C C . GLU A 1 186 ? 10.589 2.645 6.981 1.00 78.88 186 GLU A C 1
ATOM 1510 O O . GLU A 1 186 ? 11.567 3.107 7.565 1.00 78.88 186 GLU A O 1
ATOM 1515 N N . THR A 1 187 ? 9.638 3.424 6.457 1.00 79.62 187 THR A N 1
ATOM 1516 C CA . THR A 1 187 ? 9.637 4.889 6.544 1.00 79.62 187 THR A CA 1
ATOM 1517 C C . THR A 1 187 ? 9.053 5.357 7.874 1.00 79.62 187 THR A C 1
ATOM 1519 O O . THR A 1 187 ? 9.612 6.240 8.528 1.00 79.62 187 THR A O 1
ATOM 1522 N N . ASN A 1 188 ? 7.942 4.751 8.308 1.00 84.00 188 ASN A N 1
ATOM 1523 C CA . ASN A 1 188 ? 7.317 5.080 9.582 1.00 84.00 188 ASN A CA 1
ATOM 1524 C C . ASN A 1 188 ? 6.885 3.827 10.370 1.00 84.00 188 ASN A C 1
ATOM 1526 O O . ASN A 1 188 ? 5.905 3.181 9.993 1.00 84.00 188 ASN A O 1
ATOM 1530 N N . PRO A 1 189 ? 7.518 3.541 11.527 1.00 87.00 189 PRO A N 1
ATOM 1531 C CA . PRO A 1 189 ? 7.283 2.318 12.296 1.00 87.00 189 PRO A CA 1
ATOM 1532 C C . PRO A 1 189 ? 5.896 2.230 12.958 1.00 87.00 189 PRO A C 1
ATOM 1534 O O . PRO A 1 189 ? 5.580 1.220 13.586 1.00 87.00 189 PRO A O 1
ATOM 1537 N N . LEU A 1 190 ? 5.076 3.282 12.869 1.00 88.38 190 LEU A N 1
ATOM 1538 C CA . LEU A 1 190 ? 3.707 3.284 13.381 1.00 88.38 190 LEU A CA 1
ATOM 1539 C C . LEU A 1 190 ? 2.706 2.672 12.391 1.00 88.38 190 LEU A C 1
ATOM 1541 O O . LEU A 1 190 ? 1.640 2.241 12.827 1.00 88.38 190 LEU A O 1
ATOM 1545 N N . ILE A 1 191 ? 3.028 2.605 11.092 1.00 91.75 191 ILE A N 1
ATOM 1546 C CA . ILE A 1 191 ? 2.062 2.240 10.041 1.00 91.75 191 ILE A CA 1
ATOM 1547 C C . ILE A 1 191 ? 1.630 0.774 10.156 1.00 91.75 191 ILE A C 1
ATOM 1549 O O . ILE A 1 191 ? 0.440 0.503 10.311 1.00 91.75 191 ILE A O 1
ATOM 1553 N N . LEU A 1 192 ? 2.566 -0.183 10.135 1.00 92.19 192 LEU A N 1
ATOM 1554 C CA . LEU A 1 192 ? 2.211 -1.608 10.142 1.00 92.19 192 LEU A CA 1
ATOM 1555 C C . LEU A 1 192 ? 1.464 -2.031 11.421 1.00 92.19 192 LEU A C 1
ATOM 1557 O O . LEU A 1 192 ? 0.422 -2.685 11.295 1.00 92.19 192 LEU A O 1
ATOM 1561 N N . PRO A 1 193 ? 1.926 -1.683 12.644 1.00 94.25 193 PRO A N 1
ATOM 1562 C CA . PRO A 1 193 ? 1.194 -2.018 13.863 1.00 94.25 193 PRO A CA 1
ATOM 1563 C C . PRO A 1 193 ? -0.219 -1.438 13.885 1.00 94.25 193 PRO A C 1
ATOM 1565 O O . PRO A 1 193 ? -1.151 -2.118 14.319 1.00 94.25 193 PRO A O 1
ATOM 1568 N N . HIS A 1 194 ? -0.384 -0.206 13.402 1.00 95.00 194 HIS A N 1
ATOM 1569 C CA . HIS A 1 194 ? -1.671 0.475 13.374 1.00 95.00 194 HIS A CA 1
ATOM 1570 C C . HIS A 1 194 ? -2.645 -0.169 12.394 1.00 95.00 194 HIS A C 1
ATOM 1572 O O . HIS A 1 194 ? -3.745 -0.539 12.795 1.00 95.00 194 HIS A O 1
ATOM 1578 N N . SER A 1 195 ? -2.230 -0.385 11.145 1.00 96.62 195 SER A N 1
ATOM 1579 C CA . SER A 1 195 ? -3.073 -1.006 10.118 1.00 96.62 195 SER A CA 1
ATOM 1580 C C . SER A 1 195 ? -3.496 -2.424 10.506 1.00 96.62 195 SER A C 1
ATOM 1582 O O . SER A 1 195 ? -4.657 -2.794 10.334 1.00 96.62 195 SER A O 1
ATOM 1584 N N . LEU A 1 196 ? -2.598 -3.218 11.105 1.00 97.00 196 LEU A N 1
ATOM 1585 C CA . LEU A 1 196 ? -2.948 -4.547 11.617 1.00 97.00 196 LEU A CA 1
ATOM 1586 C C . LEU A 1 196 ? -3.926 -4.477 12.794 1.00 97.00 196 LEU A C 1
ATOM 1588 O O . LEU A 1 196 ? -4.878 -5.257 12.846 1.00 97.00 196 LEU A O 1
ATOM 1592 N N . ALA A 1 197 ? -3.726 -3.549 13.732 1.00 97.94 197 ALA A N 1
ATOM 1593 C CA . ALA A 1 197 ? -4.674 -3.332 14.818 1.00 97.94 197 ALA A CA 1
ATOM 1594 C C . ALA A 1 197 ? -6.054 -2.909 14.285 1.00 97.94 197 ALA A C 1
ATOM 1596 O O . ALA A 1 197 ? -7.062 -3.463 14.726 1.00 97.94 197 ALA A O 1
ATOM 1597 N N . LEU A 1 198 ? -6.097 -1.998 13.307 1.00 98.00 198 LEU A N 1
ATOM 1598 C CA . LEU A 1 198 ? -7.317 -1.530 12.652 1.00 98.00 198 LEU A CA 1
ATOM 1599 C C . LEU A 1 198 ? -8.060 -2.661 11.948 1.00 98.00 198 LEU A C 1
ATOM 1601 O O . LEU A 1 198 ? -9.229 -2.889 12.252 1.00 98.00 198 LEU A O 1
ATOM 1605 N N . GLY A 1 199 ? -7.380 -3.413 11.076 1.00 98.12 199 GLY A N 1
ATOM 1606 C CA . GLY A 1 199 ? -7.976 -4.539 10.357 1.00 98.12 199 GLY A CA 1
ATOM 1607 C C . GLY A 1 199 ? -8.606 -5.566 11.306 1.00 98.12 199 GLY A C 1
ATOM 1608 O O . GLY A 1 199 ? -9.728 -6.019 11.091 1.00 98.12 199 GLY A O 1
ATOM 1609 N N . TYR A 1 200 ? -7.929 -5.892 12.411 1.00 98.44 200 TYR A N 1
ATOM 1610 C CA . TYR A 1 200 ? -8.444 -6.837 13.409 1.00 98.44 200 TYR A CA 1
ATOM 1611 C C . TYR A 1 200 ? -9.627 -6.280 14.214 1.00 98.44 200 TYR A C 1
ATOM 1613 O O . TYR A 1 200 ? -10.580 -7.014 14.503 1.00 98.44 200 TYR A O 1
ATOM 1621 N N . VAL A 1 201 ? -9.573 -5.001 14.597 1.00 98.62 201 VAL A N 1
ATOM 1622 C CA . VAL A 1 201 ? -10.663 -4.332 15.320 1.00 98.62 201 VAL A CA 1
ATOM 1623 C C . VAL A 1 201 ? -11.905 -4.242 14.444 1.00 98.62 201 VAL A C 1
ATOM 1625 O O . VAL A 1 201 ? -12.967 -4.675 14.887 1.00 98.62 201 VAL A O 1
ATOM 1628 N N . VAL A 1 202 ? -11.779 -3.765 13.203 1.00 98.31 202 VAL A N 1
ATOM 1629 C CA . VAL A 1 202 ? -12.930 -3.575 12.311 1.00 98.31 202 VAL A CA 1
ATOM 1630 C C . VAL A 1 202 ? -13.549 -4.910 11.883 1.00 98.31 202 VAL A C 1
ATOM 1632 O O . VAL A 1 202 ? -14.773 -5.030 11.837 1.00 98.31 202 VAL A O 1
ATOM 1635 N N . PHE A 1 203 ? -12.741 -5.961 11.691 1.00 98.50 203 PHE A N 1
ATOM 1636 C CA . PHE A 1 203 ? -13.233 -7.332 11.496 1.00 98.50 203 PHE A CA 1
ATOM 1637 C C . PHE A 1 203 ? -14.080 -7.811 12.684 1.00 98.50 203 PHE A C 1
ATOM 1639 O O . PHE A 1 203 ? -15.180 -8.332 12.529 1.00 98.50 203 PHE A O 1
ATOM 1646 N N . THR A 1 204 ? -13.575 -7.620 13.904 1.00 98.69 204 THR A N 1
ATOM 1647 C CA . THR A 1 204 ? -14.276 -8.076 15.113 1.00 98.69 204 THR A CA 1
ATOM 1648 C C . THR A 1 204 ? -15.548 -7.267 15.348 1.00 98.69 204 THR A C 1
ATOM 1650 O O . THR A 1 204 ? -16.585 -7.824 15.695 1.00 98.69 204 THR A O 1
ATOM 1653 N N . LEU A 1 205 ? -15.486 -5.951 15.142 1.00 98.00 205 LEU A N 1
ATOM 1654 C CA . LEU A 1 205 ? -16.626 -5.067 15.336 1.00 98.00 205 LEU A CA 1
ATOM 1655 C C . LEU A 1 205 ? -17.726 -5.327 14.300 1.00 98.00 205 LEU A C 1
ATOM 1657 O O . LEU A 1 205 ? -18.887 -5.411 14.689 1.00 98.00 205 LEU A O 1
ATOM 1661 N N . SER A 1 206 ? -17.381 -5.528 13.023 1.00 98.06 206 SER A N 1
ATOM 1662 C CA . SER A 1 206 ? -18.347 -5.895 11.970 1.00 98.06 206 SER A CA 1
ATOM 1663 C C . SER A 1 206 ? -19.041 -7.228 12.260 1.00 98.06 206 SER A C 1
ATOM 1665 O O . SER A 1 206 ? -20.260 -7.328 12.115 1.00 98.06 206 SER A O 1
ATOM 1667 N N . LYS A 1 207 ? -18.308 -8.215 12.793 1.00 98.31 207 LYS A N 1
ATOM 1668 C CA . LYS A 1 207 ? -18.889 -9.460 13.318 1.00 98.31 207 LYS A CA 1
ATOM 1669 C C . LYS A 1 207 ? -19.868 -9.221 14.462 1.00 98.31 207 LYS A C 1
ATOM 1671 O O . LYS A 1 207 ? -20.970 -9.759 14.440 1.00 98.31 207 LYS A O 1
ATOM 1676 N N . CYS A 1 208 ? -19.500 -8.401 15.446 1.00 97.00 208 CYS A N 1
ATOM 1677 C CA . CYS A 1 208 ? -20.401 -8.029 16.541 1.00 97.00 208 CYS A CA 1
ATOM 1678 C C . CYS A 1 208 ? -21.640 -7.265 16.053 1.00 97.00 208 CYS A C 1
ATOM 1680 O O . CYS A 1 208 ? -22.676 -7.314 16.711 1.00 97.00 208 CYS A O 1
ATOM 1682 N N . PHE A 1 209 ? -21.526 -6.574 14.920 1.00 95.38 209 PHE A N 1
ATOM 1683 C CA . PHE A 1 209 ? -22.608 -5.864 14.245 1.00 95.38 209 PHE A CA 1
ATOM 1684 C C . PHE A 1 209 ? -23.448 -6.771 13.322 1.00 95.38 209 PHE A C 1
ATOM 1686 O O . PHE A 1 209 ? -24.368 -6.296 12.664 1.00 95.38 209 PHE A O 1
ATOM 1693 N N . ASN A 1 210 ? -23.167 -8.081 13.299 1.00 96.62 210 ASN A N 1
ATOM 1694 C CA . ASN A 1 210 ? -23.852 -9.105 12.502 1.00 96.62 210 ASN A CA 1
ATOM 1695 C C . ASN A 1 210 ? -23.778 -8.894 10.980 1.00 96.62 210 ASN A C 1
ATOM 1697 O O . ASN A 1 210 ? -24.703 -9.275 10.261 1.00 96.62 210 ASN A O 1
ATOM 1701 N N . LEU A 1 211 ? -22.681 -8.319 10.474 1.00 97.38 211 LEU A N 1
ATOM 1702 C CA . LEU A 1 211 ? -22.449 -8.276 9.030 1.00 97.38 211 LEU A CA 1
ATOM 1703 C C . LEU A 1 211 ? -22.109 -9.673 8.467 1.00 97.38 211 LEU A C 1
ATOM 1705 O O . LEU A 1 211 ? -21.588 -10.526 9.199 1.00 97.38 211 LEU A O 1
ATOM 1709 N N . PRO A 1 212 ? -22.370 -9.923 7.167 1.00 97.81 212 PRO A N 1
ATOM 1710 C CA . PRO A 1 212 ? -21.953 -11.153 6.499 1.00 97.81 212 PRO A CA 1
ATOM 1711 C C . PRO A 1 212 ? -20.446 -11.407 6.632 1.00 97.81 212 PRO A C 1
ATOM 1713 O O . PRO A 1 212 ? -19.645 -10.474 6.673 1.00 97.81 212 PRO A O 1
ATOM 1716 N N . ASP A 1 213 ? -20.049 -12.681 6.680 1.00 95.50 213 ASP A N 1
ATOM 1717 C CA . ASP A 1 213 ? -18.643 -13.076 6.857 1.00 95.50 213 ASP A CA 1
ATOM 1718 C C . ASP A 1 213 ? -17.726 -12.525 5.754 1.00 95.50 213 ASP A C 1
ATOM 1720 O O . ASP A 1 213 ? -16.678 -11.956 6.054 1.00 95.50 213 ASP A O 1
ATOM 1724 N N . ASP A 1 214 ? -18.175 -12.595 4.497 1.00 95.06 214 ASP A N 1
ATOM 1725 C CA . ASP A 1 214 ? -17.470 -12.009 3.353 1.00 95.06 214 ASP A CA 1
ATOM 1726 C C . ASP A 1 214 ? -17.249 -10.500 3.548 1.00 95.06 214 ASP A C 1
ATOM 1728 O O . ASP A 1 214 ? -16.114 -10.029 3.509 1.00 95.06 214 ASP A O 1
ATOM 1732 N N . THR A 1 215 ? -18.297 -9.748 3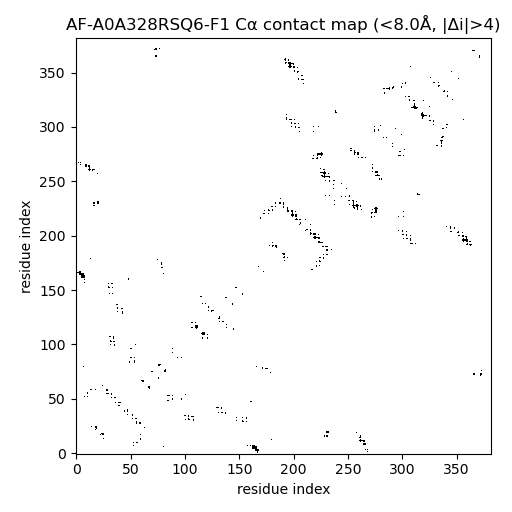.903 1.00 96.94 215 THR A N 1
ATOM 1733 C CA . THR A 1 215 ? -18.199 -8.315 4.224 1.00 96.94 215 THR A CA 1
ATOM 1734 C C . THR A 1 215 ? -17.198 -8.043 5.349 1.00 96.94 215 THR A C 1
ATOM 1736 O O . THR A 1 215 ? -16.407 -7.106 5.246 1.00 96.94 215 THR A O 1
ATOM 1739 N N . CYS A 1 216 ? -17.161 -8.881 6.394 1.00 97.88 216 CYS A N 1
ATOM 1740 C CA . CYS A 1 216 ? -16.199 -8.747 7.495 1.00 97.88 216 CYS A CA 1
ATOM 1741 C C . CYS A 1 216 ? -14.744 -8.883 7.006 1.00 97.88 216 CYS A C 1
ATOM 1743 O O . CYS A 1 216 ? -13.868 -8.121 7.422 1.00 97.88 216 CYS A O 1
ATOM 1745 N N . HIS A 1 217 ? -14.463 -9.818 6.097 1.00 96.06 217 HIS A N 1
ATOM 1746 C CA . HIS A 1 217 ? -13.135 -9.960 5.492 1.00 96.06 217 HIS A CA 1
ATOM 1747 C C . HIS A 1 217 ? -12.788 -8.806 4.540 1.00 96.06 217 HIS A C 1
ATOM 1749 O O . HIS A 1 217 ? -11.651 -8.322 4.513 1.00 96.06 217 HIS A O 1
ATOM 1755 N N . ARG A 1 218 ? -13.766 -8.298 3.790 1.00 97.06 218 ARG A N 1
ATOM 1756 C CA . ARG A 1 218 ? -13.562 -7.164 2.879 1.00 97.06 218 ARG A CA 1
ATOM 1757 C C . ARG A 1 218 ? -13.266 -5.871 3.641 1.00 97.06 218 ARG A C 1
ATOM 1759 O O . ARG A 1 218 ? -12.289 -5.195 3.325 1.00 97.06 218 ARG A O 1
ATOM 1766 N N . ILE A 1 219 ? -14.009 -5.572 4.710 1.00 97.56 219 ILE A N 1
ATOM 1767 C CA . ILE A 1 219 ? -13.750 -4.392 5.554 1.00 97.56 219 ILE A CA 1
ATOM 1768 C C . ILE A 1 219 ? -12.440 -4.520 6.345 1.00 97.56 219 ILE A C 1
ATOM 1770 O O . ILE A 1 219 ? -11.730 -3.533 6.526 1.00 97.56 219 ILE A O 1
ATOM 1774 N N . LYS A 1 220 ? -12.052 -5.739 6.752 1.00 97.94 220 LYS A N 1
ATOM 1775 C CA . LYS A 1 220 ? -10.712 -6.005 7.299 1.00 97.94 220 LYS A CA 1
ATOM 1776 C C . LYS A 1 220 ? -9.632 -5.607 6.299 1.00 97.94 220 LYS A C 1
ATOM 1778 O O . LYS A 1 220 ? -8.695 -4.903 6.666 1.00 97.94 220 LYS A O 1
ATOM 1783 N N . THR A 1 221 ? -9.778 -6.037 5.047 1.00 96.75 221 THR A N 1
ATOM 1784 C CA . THR A 1 221 ? -8.856 -5.694 3.957 1.00 96.75 221 THR A CA 1
ATOM 1785 C C . THR A 1 221 ? -8.806 -4.179 3.740 1.00 96.75 221 THR A C 1
ATOM 1787 O O . THR A 1 221 ? -7.717 -3.615 3.636 1.00 96.75 221 THR A O 1
ATOM 1790 N N . ALA A 1 222 ? -9.956 -3.497 3.770 1.00 97.88 222 ALA A N 1
ATOM 1791 C CA . ALA A 1 222 ? -10.017 -2.038 3.690 1.00 97.88 222 ALA A CA 1
ATOM 1792 C C . ALA A 1 222 ? -9.259 -1.370 4.849 1.00 97.88 222 ALA A C 1
ATOM 1794 O O . ALA A 1 222 ? -8.475 -0.454 4.621 1.00 97.88 222 ALA A O 1
ATOM 1795 N N . GLY A 1 223 ? -9.400 -1.881 6.077 1.00 97.75 223 GLY A N 1
ATOM 1796 C CA . GLY A 1 223 ? -8.638 -1.412 7.236 1.00 97.75 223 GLY A CA 1
ATOM 1797 C C . GLY A 1 223 ? -7.127 -1.630 7.121 1.00 97.75 223 GLY A C 1
ATOM 1798 O O . GLY A 1 223 ? -6.354 -0.805 7.600 1.00 97.75 223 GLY A O 1
ATOM 1799 N N . LEU A 1 224 ? -6.679 -2.685 6.436 1.00 97.00 224 LEU A N 1
ATOM 1800 C CA . LEU A 1 224 ? -5.256 -2.860 6.133 1.00 97.00 224 LEU A CA 1
ATOM 1801 C C . LEU A 1 224 ? -4.764 -1.816 5.118 1.00 97.00 224 LEU A C 1
ATOM 1803 O O . LEU A 1 224 ? -3.656 -1.309 5.263 1.00 97.00 224 LEU A O 1
ATOM 1807 N N . PHE A 1 225 ? -5.565 -1.464 4.110 1.00 97.12 225 PHE A N 1
ATOM 1808 C CA . PHE A 1 225 ? -5.193 -0.457 3.109 1.00 97.12 225 PHE A CA 1
ATOM 1809 C C . PHE A 1 225 ? -5.302 0.990 3.606 1.00 97.12 225 PHE A C 1
ATOM 1811 O O . PHE A 1 225 ? -4.545 1.843 3.149 1.00 97.12 225 PHE A O 1
ATOM 1818 N N . HIS A 1 226 ? -6.216 1.263 4.538 1.00 95.75 226 HIS A N 1
ATOM 1819 C CA . HIS A 1 226 ? -6.676 2.603 4.913 1.00 95.75 226 HIS A CA 1
ATOM 1820 C C . HIS A 1 226 ? -5.558 3.636 5.114 1.00 95.75 226 HIS A C 1
ATOM 1822 O O . HIS A 1 226 ? -5.617 4.762 4.621 1.00 95.75 226 HIS A O 1
ATOM 1828 N N . ASN A 1 227 ? -4.498 3.219 5.802 1.00 92.25 227 ASN A N 1
ATOM 1829 C CA . ASN A 1 227 ? -3.435 4.091 6.279 1.00 92.25 227 ASN A CA 1
ATOM 1830 C C . ASN A 1 227 ? -2.164 4.072 5.419 1.00 92.25 227 ASN A C 1
ATOM 1832 O O . ASN A 1 227 ? -1.149 4.627 5.833 1.00 92.25 227 ASN A O 1
ATOM 1836 N N . LEU A 1 228 ? -2.187 3.466 4.227 1.00 94.12 228 LEU A N 1
ATOM 1837 C CA . LEU A 1 228 ? -1.003 3.409 3.362 1.00 94.12 228 LEU A CA 1
ATOM 1838 C C . LEU A 1 228 ? -0.506 4.788 2.930 1.00 94.12 228 LEU A C 1
ATOM 1840 O O . LEU A 1 228 ? 0.701 5.016 2.876 1.00 94.12 228 LEU A O 1
ATOM 1844 N N . GLY A 1 229 ? -1.420 5.725 2.684 1.00 93.00 229 GLY A N 1
ATOM 1845 C CA . GLY A 1 229 ? -1.080 7.093 2.319 1.00 93.00 229 GLY A CA 1
ATOM 1846 C C . GLY A 1 229 ? -0.298 7.848 3.391 1.00 93.00 229 GLY A C 1
ATOM 1847 O O . GLY A 1 229 ? 0.357 8.837 3.069 1.00 93.00 229 GLY A O 1
ATOM 1848 N N . LYS A 1 230 ? -0.282 7.364 4.647 1.00 92.50 230 LYS A N 1
ATOM 1849 C CA . LYS A 1 230 ? 0.546 7.939 5.721 1.00 92.50 230 LYS A CA 1
ATOM 1850 C C . LYS A 1 230 ? 2.046 7.842 5.407 1.00 92.50 230 LYS A C 1
ATOM 1852 O O . LYS A 1 230 ? 2.836 8.531 6.037 1.00 92.50 230 LYS A O 1
ATOM 1857 N N . ILE A 1 231 ? 2.450 7.050 4.406 1.00 90.94 231 ILE A N 1
ATOM 1858 C CA . ILE A 1 231 ? 3.827 7.031 3.893 1.00 90.94 231 ILE A CA 1
ATOM 1859 C C . ILE A 1 231 ? 4.288 8.401 3.355 1.00 90.94 231 ILE A C 1
ATOM 1861 O O . ILE A 1 231 ? 5.483 8.679 3.364 1.00 90.94 231 ILE A O 1
ATOM 1865 N N . GLY A 1 232 ? 3.352 9.243 2.901 1.00 90.44 232 GLY A N 1
ATOM 1866 C CA . GLY A 1 232 ? 3.616 10.587 2.383 1.00 90.44 232 GLY A CA 1
ATOM 1867 C C . GLY A 1 232 ? 3.481 11.708 3.409 1.00 90.44 232 GLY A C 1
ATOM 1868 O O . GLY A 1 232 ? 3.499 12.867 3.013 1.00 90.44 232 GLY A O 1
ATOM 1869 N N . ILE A 1 233 ? 3.296 11.378 4.689 1.00 91.44 233 ILE A N 1
ATOM 1870 C CA . ILE A 1 233 ? 3.095 12.353 5.767 1.00 91.44 233 ILE A CA 1
ATOM 1871 C C . ILE A 1 233 ? 4.350 12.414 6.631 1.00 91.44 233 ILE A C 1
ATOM 1873 O O . ILE A 1 233 ? 4.909 11.369 6.987 1.00 91.44 233 ILE A O 1
ATOM 1877 N N . ASP A 1 234 ? 4.769 13.621 7.018 1.00 89.75 234 ASP A N 1
ATOM 1878 C CA . ASP A 1 234 ? 5.909 13.806 7.907 1.00 89.75 234 ASP A CA 1
ATOM 1879 C C . ASP A 1 234 ? 5.744 12.994 9.202 1.00 89.75 234 ASP A C 1
ATOM 1881 O O . ASP A 1 234 ? 4.706 12.985 9.879 1.00 89.75 234 ASP A O 1
ATOM 1885 N N . LYS A 1 235 ? 6.812 12.283 9.572 1.00 88.44 235 LYS A N 1
ATOM 1886 C CA . LYS A 1 235 ? 6.812 11.387 10.731 1.00 88.44 235 LYS A CA 1
ATOM 1887 C C . LYS A 1 235 ? 6.490 12.125 12.034 1.00 88.44 235 LYS A C 1
ATOM 1889 O O . LYS A 1 235 ? 5.852 11.535 12.905 1.00 88.44 235 LYS A O 1
ATOM 1894 N N . ASN A 1 236 ? 6.913 13.381 12.185 1.00 87.94 236 ASN A N 1
ATOM 1895 C CA . ASN A 1 236 ? 6.637 14.171 13.383 1.00 87.94 236 ASN A CA 1
ATOM 1896 C C . ASN A 1 236 ? 5.158 14.558 13.459 1.00 87.94 236 ASN A C 1
ATOM 1898 O O . ASN A 1 236 ? 4.603 14.571 14.555 1.00 87.94 236 ASN A O 1
ATOM 1902 N N . ILE A 1 237 ? 4.504 14.815 12.322 1.00 89.56 237 ILE A N 1
ATOM 1903 C CA . ILE A 1 237 ? 3.052 15.048 12.271 1.00 89.56 237 ILE A CA 1
ATOM 1904 C C . ILE A 1 237 ? 2.311 13.781 12.708 1.00 89.56 237 ILE A C 1
ATOM 1906 O O . ILE A 1 237 ? 1.446 13.839 13.585 1.00 89.56 237 ILE A O 1
ATOM 1910 N N . LEU A 1 238 ? 2.700 12.621 12.166 1.00 86.88 238 LEU A N 1
ATOM 1911 C CA . LEU A 1 238 ? 2.111 11.330 12.536 1.00 86.88 238 LEU A CA 1
ATOM 1912 C C . LEU A 1 238 ? 2.292 11.009 14.024 1.00 86.88 238 LEU A C 1
ATOM 1914 O O . LEU A 1 238 ? 1.359 10.529 14.665 1.00 86.88 238 LEU A O 1
ATOM 1918 N N . ASP A 1 239 ? 3.462 11.308 14.592 1.00 85.00 239 ASP A N 1
ATOM 1919 C CA . ASP A 1 239 ? 3.708 11.099 16.018 1.00 85.00 239 ASP A CA 1
ATOM 1920 C C . ASP A 1 239 ? 2.904 12.077 16.893 1.00 85.00 239 ASP A C 1
ATOM 1922 O O . ASP A 1 239 ? 2.439 11.693 17.960 1.00 85.00 239 ASP A O 1
ATOM 1926 N N . LYS A 1 240 ? 2.647 13.315 16.454 1.00 82.81 240 LYS A N 1
ATOM 1927 C CA . LYS A 1 240 ? 1.817 14.292 17.191 1.00 82.81 240 LYS A CA 1
ATOM 1928 C C . LYS A 1 240 ? 0.313 13.983 17.134 1.00 82.81 240 LYS A C 1
ATOM 1930 O O . LYS A 1 240 ? -0.382 14.135 18.146 1.00 82.81 240 LYS A O 1
ATOM 1935 N N . TYR A 1 241 ? -0.203 13.490 16.004 1.00 79.06 241 TYR A N 1
ATOM 1936 C CA . TYR A 1 241 ? -1.642 13.281 15.752 1.00 79.06 241 TYR A CA 1
ATOM 1937 C C . TYR A 1 241 ? -2.366 12.509 16.873 1.00 79.06 241 TYR A C 1
ATOM 1939 O O . TYR A 1 241 ? -1.935 11.410 17.198 1.00 79.06 241 TYR A O 1
ATOM 1947 N N . PRO A 1 242 ? -3.466 12.999 17.485 1.00 69.44 242 PRO A N 1
ATOM 1948 C CA . PRO A 1 242 ? -4.385 13.988 16.920 1.00 69.44 242 PRO A CA 1
ATOM 1949 C C . PRO A 1 242 ? -4.100 15.444 17.308 1.00 69.44 242 PRO A C 1
ATOM 1951 O O . PRO A 1 242 ? -4.894 16.316 16.981 1.00 69.44 242 PRO A O 1
ATOM 1954 N N . TYR A 1 243 ? -3.004 15.728 18.016 1.00 78.81 243 TYR A N 1
ATOM 1955 C CA . TYR A 1 243 ? -2.693 17.075 18.508 1.00 78.81 243 TYR A CA 1
ATOM 1956 C C . TYR A 1 243 ? -1.723 17.790 17.561 1.00 78.81 243 TYR A C 1
ATOM 1958 O O . TYR A 1 243 ? -0.553 17.981 17.889 1.00 78.81 243 TYR A O 1
ATOM 1966 N N . ILE A 1 244 ? -2.210 18.131 16.370 1.00 83.69 244 ILE A N 1
ATOM 1967 C CA . ILE A 1 244 ? -1.447 18.815 15.316 1.00 83.69 244 ILE A CA 1
ATOM 1968 C C . ILE A 1 244 ? -1.936 20.256 15.134 1.00 83.69 244 ILE A C 1
ATOM 1970 O O . ILE A 1 244 ? -3.061 20.596 15.502 1.00 83.69 244 ILE A O 1
ATOM 1974 N N . SER A 1 245 ? -1.066 21.122 14.621 1.00 87.62 245 SER A N 1
ATOM 1975 C CA . SER A 1 245 ? -1.412 22.497 14.249 1.00 87.62 245 SER A CA 1
ATOM 1976 C C . SER A 1 245 ? -2.285 22.540 12.989 1.00 87.62 245 SER A C 1
ATOM 1978 O O . SER A 1 245 ? -2.348 21.572 12.236 1.00 87.62 245 SER A O 1
ATOM 1980 N N . LYS A 1 246 ? -2.934 23.684 12.731 1.00 85.00 246 LYS A N 1
ATOM 1981 C CA . LYS A 1 246 ? -3.755 23.882 11.520 1.00 85.00 246 LYS A CA 1
ATOM 1982 C C . LYS A 1 246 ? -2.960 23.716 10.222 1.00 85.00 246 LYS A C 1
ATOM 1984 O O . LYS A 1 246 ? -3.500 23.223 9.239 1.00 85.00 246 LYS A O 1
ATOM 1989 N N . ASP A 1 247 ? -1.688 24.107 10.221 1.00 85.06 247 ASP A N 1
ATOM 1990 C CA . ASP A 1 247 ? -0.832 23.968 9.041 1.00 85.06 247 ASP A CA 1
ATOM 1991 C C . ASP A 1 247 ? -0.515 22.484 8.781 1.00 85.06 247 ASP A C 1
ATOM 1993 O O . ASP A 1 247 ? -0.665 22.001 7.659 1.00 85.06 247 ASP A O 1
ATOM 1997 N N . GLU A 1 248 ? -0.189 21.736 9.843 1.00 89.69 248 GLU A N 1
ATOM 1998 C CA . GLU A 1 248 ? 0.051 20.283 9.804 1.00 89.69 248 GLU A CA 1
ATOM 1999 C C . GLU A 1 248 ? -1.221 19.481 9.464 1.00 89.69 248 GLU A C 1
ATOM 2001 O O . GLU A 1 248 ? -1.139 18.381 8.916 1.00 89.69 248 GLU A O 1
ATOM 2006 N N . GLU A 1 249 ? -2.405 20.018 9.769 1.00 86.81 249 GLU A N 1
ATOM 2007 C CA . GLU A 1 249 ? -3.692 19.385 9.473 1.00 86.81 249 GLU A CA 1
ATOM 2008 C C . GLU A 1 249 ? -3.926 19.233 7.969 1.00 86.81 249 GLU A C 1
ATOM 2010 O O . GLU A 1 249 ? -4.363 18.169 7.532 1.00 86.81 249 GLU A O 1
ATOM 2015 N N . SER A 1 250 ? -3.565 20.239 7.168 1.00 86.50 250 SER A N 1
ATOM 2016 C CA . SER A 1 250 ? -3.700 20.172 5.707 1.00 86.50 250 SER A CA 1
ATOM 2017 C C . SER A 1 250 ? -2.857 19.050 5.089 1.00 86.50 250 SER A C 1
ATOM 2019 O O . SER A 1 250 ? -3.323 18.333 4.202 1.00 86.50 250 SER A O 1
ATOM 2021 N N . GLU A 1 251 ? -1.640 18.849 5.603 1.00 89.25 251 GLU A N 1
ATOM 2022 C CA . GLU A 1 251 ? -0.773 17.751 5.192 1.00 89.25 251 GLU A CA 1
ATOM 2023 C C . GLU A 1 251 ? -1.368 16.420 5.642 1.00 89.25 251 GLU A C 1
ATOM 2025 O O . GLU A 1 251 ? -1.558 15.528 4.818 1.00 89.25 251 GLU A O 1
ATOM 2030 N N . PHE A 1 252 ? -1.745 16.291 6.917 1.00 88.44 252 PHE A N 1
ATOM 2031 C CA . PHE A 1 252 ? -2.326 15.058 7.444 1.00 88.44 252 PHE A CA 1
ATOM 2032 C C . PHE A 1 252 ? -3.589 14.642 6.673 1.00 88.44 252 PHE A C 1
ATOM 2034 O O . PHE A 1 252 ? -3.731 13.477 6.314 1.00 88.44 252 PHE A O 1
ATOM 2041 N N . GLN A 1 253 ? -4.468 15.583 6.325 1.00 88.75 253 GLN A N 1
ATOM 2042 C CA . GLN A 1 253 ? -5.688 15.329 5.549 1.00 88.75 253 GLN A CA 1
ATOM 2043 C C . GLN A 1 253 ? -5.428 14.856 4.103 1.00 88.75 253 GLN A C 1
ATOM 2045 O O . GLN A 1 253 ? -6.364 14.452 3.416 1.00 88.75 253 GLN A O 1
ATOM 2050 N N . SER A 1 254 ? -4.179 14.855 3.623 1.00 90.38 254 SER A N 1
ATOM 2051 C CA . SER A 1 254 ? -3.831 14.335 2.294 1.00 90.38 254 SER A CA 1
ATOM 2052 C C . SER A 1 254 ? -3.677 12.809 2.240 1.00 90.38 254 SER A C 1
ATOM 2054 O O . SER A 1 254 ? -3.752 12.231 1.151 1.00 90.38 254 SER A O 1
ATOM 2056 N N . TYR A 1 255 ? -3.509 12.112 3.376 1.00 92.88 255 TYR A N 1
ATOM 2057 C CA . TYR A 1 255 ? -3.244 10.669 3.329 1.00 92.88 255 TYR A CA 1
ATOM 2058 C C . TYR A 1 255 ? -4.378 9.839 2.696 1.00 92.88 255 TYR A C 1
ATOM 2060 O O . TYR A 1 255 ? -4.033 8.877 2.014 1.00 92.88 255 TYR A O 1
ATOM 2068 N N . PRO A 1 256 ? -5.689 10.150 2.827 1.00 93.56 256 PRO A N 1
ATOM 2069 C CA . PRO A 1 256 ? -6.728 9.388 2.130 1.00 93.56 256 PRO A CA 1
ATOM 2070 C C . PRO A 1 256 ? -6.559 9.455 0.607 1.00 93.56 256 PRO A C 1
ATOM 2072 O O . PRO A 1 256 ? -6.700 8.443 -0.083 1.00 93.56 256 PRO A O 1
ATOM 2075 N N . TYR A 1 257 ? -6.163 10.624 0.085 1.00 93.88 257 TYR A N 1
ATOM 2076 C CA . TYR A 1 257 ? -5.823 10.797 -1.327 1.00 93.88 257 TYR A CA 1
ATOM 2077 C C . TYR A 1 257 ? -4.590 9.976 -1.716 1.00 93.88 257 TYR A C 1
ATOM 2079 O O . TYR A 1 257 ? -4.611 9.298 -2.742 1.00 93.88 257 TYR A O 1
ATOM 2087 N N . TYR A 1 258 ? -3.536 9.971 -0.896 1.00 95.12 258 TYR A N 1
ATOM 2088 C CA . TYR A 1 258 ? -2.370 9.124 -1.150 1.00 95.12 258 TYR A CA 1
ATOM 2089 C C . TYR A 1 258 ? -2.703 7.629 -1.083 1.00 95.12 258 TYR A C 1
ATOM 2091 O O . TYR A 1 258 ? -2.254 6.878 -1.945 1.00 95.12 258 TYR A O 1
ATOM 2099 N N . THR A 1 259 ? -3.544 7.190 -0.140 1.00 96.50 259 THR A N 1
ATOM 2100 C CA . THR A 1 259 ? -4.056 5.814 -0.101 1.00 96.50 259 THR A CA 1
ATOM 2101 C C . THR A 1 259 ? -4.773 5.493 -1.412 1.00 96.50 259 THR A C 1
ATOM 2103 O O . THR A 1 259 ? -4.471 4.471 -2.024 1.00 96.50 259 THR A O 1
ATOM 2106 N N . PHE A 1 260 ? -5.651 6.382 -1.897 1.00 96.25 260 PHE A N 1
ATOM 2107 C CA . PHE A 1 260 ? -6.337 6.204 -3.179 1.00 96.25 260 PHE A CA 1
ATOM 2108 C C . PHE A 1 260 ? -5.357 6.124 -4.346 1.00 96.25 260 PHE A C 1
ATOM 2110 O O . PHE A 1 260 ? -5.436 5.184 -5.133 1.00 96.25 260 PHE A O 1
ATOM 2117 N N . LYS A 1 261 ? -4.395 7.049 -4.428 1.00 95.25 261 LYS A N 1
ATOM 2118 C CA . LYS A 1 261 ? -3.348 7.051 -5.458 1.00 95.25 261 LYS A CA 1
ATOM 2119 C C . LYS A 1 261 ? -2.620 5.702 -5.509 1.00 95.25 261 LYS A C 1
ATOM 2121 O O . LYS A 1 261 ? -2.461 5.159 -6.597 1.00 95.25 261 LYS A O 1
ATOM 2126 N N . ILE A 1 262 ? -2.284 5.128 -4.349 1.00 95.62 262 ILE A N 1
ATOM 2127 C CA . ILE A 1 262 ? -1.617 3.822 -4.240 1.00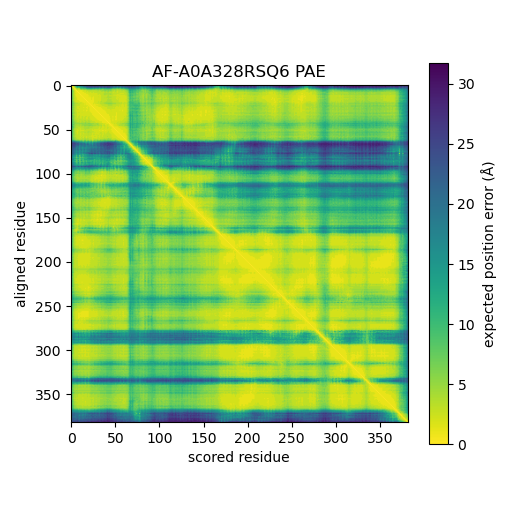 95.62 262 ILE A CA 1
ATOM 2128 C C . ILE A 1 262 ? -2.508 2.678 -4.743 1.00 95.62 262 ILE A C 1
ATOM 2130 O O . ILE A 1 262 ? -2.021 1.811 -5.460 1.00 95.62 262 ILE A O 1
ATOM 2134 N N . ILE A 1 263 ? -3.798 2.628 -4.388 1.00 95.69 263 ILE A N 1
ATOM 2135 C CA . ILE A 1 263 ? -4.643 1.439 -4.636 1.00 95.69 263 ILE A CA 1
ATOM 2136 C C . ILE A 1 263 ? -5.677 1.592 -5.765 1.00 95.69 263 ILE A C 1
ATOM 2138 O O . ILE A 1 263 ? -6.416 0.645 -6.035 1.00 95.69 263 ILE A O 1
ATOM 2142 N N . LYS A 1 264 ? -5.724 2.732 -6.471 1.00 93.00 264 LYS A N 1
ATOM 2143 C CA . LYS A 1 264 ? -6.712 3.027 -7.536 1.00 93.00 264 LYS A CA 1
ATOM 2144 C C . LYS A 1 264 ? -6.767 1.984 -8.657 1.00 93.00 264 LYS A C 1
ATOM 2146 O O . LYS A 1 264 ? -7.803 1.824 -9.291 1.00 93.00 264 LYS A O 1
ATOM 2151 N N . HIS A 1 265 ? -5.671 1.263 -8.900 1.00 90.06 265 HIS A N 1
ATOM 2152 C CA . HIS A 1 265 ? -5.593 0.242 -9.946 1.00 90.06 265 HIS A CA 1
ATOM 2153 C C . HIS A 1 265 ? -6.342 -1.058 -9.591 1.00 90.06 265 HIS A C 1
ATOM 2155 O O . HIS A 1 265 ? -6.554 -1.899 -10.467 1.00 90.06 265 HIS A O 1
ATOM 2161 N N . LEU A 1 266 ? -6.767 -1.243 -8.333 1.00 90.69 266 LEU A N 1
ATOM 2162 C CA . LEU A 1 266 ? -7.446 -2.449 -7.838 1.00 90.69 266 LEU A CA 1
ATOM 2163 C C . LEU A 1 266 ? -8.961 -2.427 -8.130 1.00 90.69 266 LEU A C 1
ATOM 2165 O O . LEU A 1 266 ? -9.800 -2.526 -7.240 1.00 90.69 266 LEU A O 1
ATOM 2169 N N . GLU A 1 267 ? -9.321 -2.309 -9.406 1.00 86.50 267 GLU A N 1
ATOM 2170 C CA . GLU A 1 267 ? -10.709 -2.147 -9.874 1.00 86.50 267 GLU A CA 1
ATOM 2171 C C . GLU A 1 267 ? -11.635 -3.342 -9.591 1.00 86.50 267 GLU A C 1
ATOM 2173 O O . GLU A 1 267 ? -12.850 -3.194 -9.672 1.00 86.50 267 GLU A O 1
ATOM 2178 N N . ASP A 1 268 ? -11.090 -4.517 -9.275 1.00 86.75 268 ASP A N 1
ATOM 2179 C CA . ASP A 1 268 ? -11.868 -5.718 -8.934 1.00 86.75 268 ASP A CA 1
ATOM 2180 C C . ASP A 1 268 ? -12.408 -5.690 -7.489 1.00 86.75 268 ASP A C 1
ATOM 2182 O O . ASP A 1 268 ? -13.257 -6.499 -7.117 1.00 86.75 268 ASP A O 1
ATOM 2186 N N . ILE A 1 269 ? -11.934 -4.747 -6.668 1.00 90.56 269 ILE A N 1
ATOM 2187 C CA . ILE A 1 269 ? -12.321 -4.572 -5.262 1.00 90.56 269 ILE A CA 1
ATOM 2188 C C . ILE A 1 269 ? -12.710 -3.112 -4.968 1.00 90.56 269 ILE A C 1
ATOM 2190 O O . ILE A 1 269 ? -12.240 -2.510 -4.005 1.00 90.56 269 ILE A O 1
ATOM 2194 N N . LYS A 1 270 ? -13.545 -2.511 -5.833 1.00 92.38 270 LYS A N 1
ATOM 2195 C CA . LYS A 1 270 ? -13.897 -1.072 -5.779 1.00 92.38 270 LYS A CA 1
ATOM 2196 C C . LYS A 1 270 ? -14.503 -0.619 -4.457 1.00 92.38 270 LYS A C 1
ATOM 2198 O O . LYS A 1 270 ? -14.261 0.505 -4.047 1.00 92.38 270 LYS A O 1
ATOM 2203 N N . ASP A 1 271 ? -15.286 -1.468 -3.817 1.00 94.12 271 ASP A N 1
ATOM 2204 C CA . ASP A 1 271 ? -15.835 -1.259 -2.477 1.00 94.12 271 ASP A CA 1
ATOM 2205 C C . ASP A 1 271 ? -14.731 -1.219 -1.409 1.00 94.12 271 ASP A C 1
ATOM 2207 O O . ASP A 1 271 ? -14.693 -0.288 -0.618 1.00 94.12 271 ASP A O 1
ATOM 2211 N N . ILE A 1 272 ? -13.761 -2.142 -1.436 1.00 95.94 272 ILE A N 1
ATOM 2212 C CA . ILE A 1 272 ? -12.603 -2.120 -0.528 1.00 95.94 272 ILE A CA 1
ATOM 2213 C C . ILE A 1 272 ? -11.792 -0.843 -0.746 1.00 95.94 272 ILE A C 1
ATOM 2215 O O . ILE A 1 272 ? -11.393 -0.206 0.227 1.00 95.94 272 ILE A O 1
ATOM 2219 N N . VAL A 1 273 ? -11.562 -0.460 -2.009 1.00 95.19 273 VAL A N 1
ATOM 2220 C CA . VAL A 1 273 ? -10.896 0.803 -2.357 1.00 95.19 273 VAL A CA 1
ATOM 2221 C C . VAL A 1 273 ? -11.691 1.981 -1.798 1.00 95.19 273 VAL A C 1
ATOM 2223 O O . VAL A 1 273 ? -11.125 2.779 -1.061 1.00 95.19 273 VAL A O 1
ATOM 2226 N N . LEU A 1 274 ? -12.998 2.049 -2.067 1.00 94.56 274 LEU A N 1
ATOM 2227 C CA . LEU A 1 274 ? -13.893 3.097 -1.577 1.00 94.56 274 LEU A CA 1
ATOM 2228 C C . LEU A 1 274 ? -13.825 3.227 -0.052 1.00 94.56 274 LEU A C 1
ATOM 2230 O O . LEU A 1 274 ? -13.581 4.323 0.449 1.00 94.56 274 LEU A O 1
ATOM 2234 N N . TRP A 1 275 ? -13.994 2.124 0.680 1.00 96.00 275 TRP A N 1
ATOM 2235 C CA . TRP A 1 275 ? -13.967 2.113 2.143 1.00 96.00 275 TRP A CA 1
ATOM 2236 C C . TRP A 1 275 ? -12.599 2.523 2.687 1.00 96.00 275 TRP A C 1
ATOM 2238 O O . TRP A 1 275 ? -12.525 3.343 3.596 1.00 96.00 275 TRP A O 1
ATOM 2248 N N . ALA A 1 276 ? -11.510 1.998 2.116 1.00 95.75 276 ALA A N 1
ATOM 2249 C CA . ALA A 1 276 ? -10.151 2.314 2.550 1.00 95.75 276 ALA A CA 1
ATOM 2250 C C . ALA A 1 276 ? -9.786 3.785 2.319 1.00 95.75 276 ALA A C 1
ATOM 2252 O O . ALA A 1 276 ? -9.007 4.343 3.087 1.00 95.75 276 ALA A O 1
ATOM 2253 N N . THR A 1 277 ? -10.321 4.414 1.273 1.00 93.56 277 THR A N 1
ATOM 2254 C CA . THR A 1 277 ? -9.939 5.777 0.875 1.00 93.56 277 THR A CA 1
ATOM 2255 C C . THR A 1 277 ? -10.925 6.841 1.322 1.00 93.56 277 THR A C 1
ATOM 2257 O O . THR A 1 277 ? -10.704 8.021 1.055 1.00 93.56 277 THR A O 1
ATOM 2260 N N . TYR A 1 278 ? -12.028 6.444 1.960 1.00 89.38 278 TYR A N 1
ATOM 2261 C CA . TYR A 1 278 ? -13.018 7.398 2.421 1.00 89.38 278 TYR A CA 1
ATOM 2262 C C . TYR A 1 278 ? -12.397 8.321 3.472 1.00 89.38 278 TYR A C 1
ATOM 2264 O O . TYR A 1 278 ? -11.880 7.869 4.499 1.00 89.38 278 TYR A O 1
ATOM 2272 N N . ASP A 1 279 ? -12.439 9.623 3.199 1.00 79.19 279 ASP A N 1
ATOM 2273 C CA . ASP A 1 279 ? -11.873 10.640 4.074 1.00 79.19 279 ASP A CA 1
ATOM 2274 C C . ASP A 1 279 ? -12.755 10.805 5.314 1.00 79.19 279 ASP A C 1
ATOM 2276 O O . ASP A 1 279 ? -13.746 11.540 5.323 1.00 79.19 279 ASP A O 1
ATOM 2280 N N . HIS A 1 280 ? -12.391 10.089 6.376 1.00 72.25 280 HIS A N 1
ATOM 2281 C CA . HIS A 1 280 ? -13.128 10.139 7.627 1.00 72.25 280 HIS A CA 1
ATOM 2282 C C . HIS A 1 280 ? -12.854 11.415 8.440 1.00 72.25 280 HIS A C 1
ATOM 2284 O O . HIS A 1 280 ? -13.575 11.660 9.404 1.00 72.25 280 HIS A O 1
ATOM 2290 N N . HIS A 1 281 ? -11.873 12.252 8.066 1.00 65.12 281 HIS A N 1
ATOM 2291 C CA . HIS A 1 281 ? -11.674 13.560 8.704 1.00 65.12 281 HIS A CA 1
ATOM 2292 C C . HIS A 1 281 ? -12.790 14.524 8.331 1.00 65.12 281 HIS A C 1
ATOM 2294 O O . HIS A 1 281 ? -13.284 15.247 9.185 1.00 65.12 281 HIS A O 1
ATOM 2300 N N . ARG A 1 282 ? -13.286 14.450 7.093 1.00 63.62 282 ARG A N 1
ATOM 2301 C CA . ARG A 1 282 ? -14.432 15.258 6.651 1.00 63.62 282 ARG A CA 1
ATOM 2302 C C . ARG A 1 282 ? -15.744 14.859 7.307 1.00 63.62 282 ARG A C 1
ATOM 2304 O O . ARG A 1 282 ? -16.697 15.628 7.253 1.00 63.62 282 ARG A O 1
ATOM 2311 N N . LEU A 1 283 ? -15.809 13.694 7.954 1.00 64.62 283 LEU A N 1
ATOM 2312 C CA . LEU A 1 283 ? -17.010 13.283 8.677 1.00 64.62 283 LEU A CA 1
ATOM 2313 C C . LEU A 1 283 ? -17.313 14.224 9.838 1.00 64.62 283 LEU A C 1
ATOM 2315 O O . LEU A 1 283 ? -18.478 14.397 10.148 1.00 64.62 283 LEU A O 1
ATOM 2319 N N . THR A 1 284 ? -16.318 14.877 10.448 1.00 58.09 284 THR A N 1
ATOM 2320 C CA . THR A 1 284 ? -16.588 15.865 11.507 1.00 58.09 284 THR A CA 1
ATOM 2321 C C . THR A 1 284 ? -17.181 17.171 10.993 1.00 58.09 284 THR A C 1
ATOM 2323 O O . THR A 1 284 ? -17.804 17.889 11.772 1.00 58.09 284 THR A O 1
ATOM 2326 N N . ASP A 1 285 ? -17.033 17.443 9.695 1.00 59.59 285 ASP A N 1
ATOM 2327 C CA . ASP A 1 285 ? -17.525 18.651 9.027 1.00 59.59 285 ASP A CA 1
ATOM 2328 C C . ASP A 1 285 ? -18.849 18.413 8.277 1.00 59.59 285 ASP A C 1
ATOM 2330 O O . ASP A 1 285 ? -19.416 19.334 7.685 1.00 59.59 285 ASP A O 1
ATOM 2334 N N . MET A 1 286 ? -19.346 17.172 8.269 1.00 59.97 286 MET A N 1
ATOM 2335 C CA . MET A 1 286 ? -20.593 16.783 7.613 1.00 59.97 286 MET A CA 1
ATOM 2336 C C . MET A 1 286 ? -21.770 16.793 8.591 1.00 59.97 286 MET A C 1
ATOM 2338 O O . MET A 1 286 ? -21.657 16.364 9.736 1.00 59.97 286 MET A O 1
ATOM 2342 N N . ASP A 1 287 ? -22.936 17.226 8.107 1.00 62.62 287 ASP A N 1
ATOM 2343 C CA . ASP A 1 287 ? -24.189 17.111 8.858 1.00 62.62 287 ASP A CA 1
ATOM 2344 C C . ASP A 1 287 ? -24.498 15.635 9.161 1.00 62.62 287 ASP A C 1
ATOM 2346 O O . ASP A 1 287 ? -24.320 14.771 8.295 1.00 62.62 287 ASP A O 1
ATOM 2350 N N . SER A 1 288 ? -25.033 15.346 10.352 1.00 63.38 288 SER A N 1
ATOM 2351 C CA . SER A 1 288 ? -25.392 13.989 10.800 1.00 63.38 288 SER A CA 1
ATOM 2352 C C . SER A 1 288 ? -26.251 13.222 9.789 1.00 63.38 288 SER A C 1
ATOM 2354 O O . SER A 1 288 ? -26.074 12.019 9.599 1.00 63.38 288 SER A O 1
ATOM 2356 N N . ASP A 1 289 ? -27.137 13.927 9.085 1.00 59.34 289 ASP A N 1
ATOM 2357 C CA . ASP A 1 289 ? -28.032 13.357 8.073 1.00 59.34 289 ASP A CA 1
ATOM 2358 C C . ASP A 1 289 ? -27.270 12.852 6.837 1.00 59.34 289 ASP A C 1
ATOM 2360 O O . ASP A 1 289 ? -27.673 11.873 6.210 1.00 59.34 289 ASP A O 1
ATOM 2364 N N . LYS A 1 290 ? -26.130 13.473 6.503 1.00 63.84 290 LYS A N 1
ATOM 2365 C CA . LYS A 1 290 ? -25.253 13.038 5.404 1.00 63.84 290 LYS A CA 1
ATOM 2366 C C . LYS A 1 290 ? -24.358 11.868 5.806 1.00 63.84 290 LYS A C 1
ATOM 2368 O O . LYS A 1 290 ? -23.947 11.102 4.943 1.00 63.84 290 LYS A O 1
ATOM 2373 N N . ILE A 1 291 ? -24.062 11.717 7.094 1.00 63.47 291 ILE A N 1
ATOM 2374 C CA . ILE A 1 291 ? -23.277 10.585 7.603 1.00 63.47 291 ILE A CA 1
ATOM 2375 C C . ILE A 1 291 ? -24.166 9.348 7.763 1.00 63.47 291 ILE A C 1
ATOM 2377 O O . ILE A 1 291 ? -23.737 8.238 7.459 1.00 63.47 291 ILE A O 1
ATOM 2381 N N . ALA A 1 292 ? -25.430 9.534 8.156 1.00 60.62 292 ALA A N 1
ATOM 2382 C CA . ALA A 1 292 ? -26.409 8.455 8.281 1.00 60.62 292 ALA A CA 1
ATOM 2383 C C . ALA A 1 292 ? -26.657 7.695 6.965 1.00 60.62 292 ALA A C 1
ATOM 2385 O O . ALA A 1 292 ? -27.000 6.515 7.004 1.00 60.62 292 ALA A O 1
ATOM 2386 N N . VAL A 1 293 ? -26.460 8.350 5.814 1.00 71.25 293 VAL A N 1
ATOM 2387 C CA . VAL A 1 293 ? -26.596 7.734 4.482 1.00 71.25 293 VAL A CA 1
ATOM 2388 C C . VAL A 1 293 ? -25.314 7.064 3.973 1.00 71.25 293 VAL A C 1
ATOM 2390 O O . VAL A 1 293 ? -25.338 6.468 2.898 1.00 71.25 293 VAL A O 1
ATOM 2393 N N . LEU A 1 294 ? -24.200 7.141 4.712 1.00 83.06 294 LEU A N 1
ATOM 2394 C CA . LEU A 1 294 ? -22.978 6.425 4.347 1.00 83.06 294 LEU A CA 1
ATOM 2395 C C . LEU A 1 294 ? -23.118 4.932 4.603 1.00 83.06 294 LEU A C 1
ATOM 2397 O O . LEU A 1 294 ? -23.748 4.508 5.575 1.00 83.06 294 LEU A O 1
ATOM 2401 N N . GLU A 1 295 ? -22.442 4.151 3.764 1.00 90.25 295 GLU A N 1
ATOM 2402 C CA . GLU A 1 295 ? -22.325 2.706 3.929 1.00 90.25 295 GLU A CA 1
ATOM 2403 C C . GLU A 1 295 ? -21.845 2.365 5.345 1.00 90.25 295 GLU A C 1
ATOM 2405 O O . GLU A 1 295 ? -20.972 3.032 5.919 1.00 90.25 295 GLU A O 1
ATOM 2410 N N . ILE A 1 296 ? -22.444 1.328 5.933 1.00 91.69 296 ILE A N 1
ATOM 2411 C CA . ILE A 1 296 ? -22.168 0.943 7.319 1.00 91.69 296 ILE A CA 1
ATOM 2412 C C . ILE A 1 296 ? -20.692 0.574 7.504 1.00 91.69 296 ILE A C 1
ATOM 2414 O O . ILE A 1 296 ? -20.127 0.782 8.576 1.00 91.69 296 ILE A O 1
ATOM 2418 N N . GLU A 1 297 ? -20.043 0.099 6.447 1.00 94.56 297 GLU A N 1
ATOM 2419 C CA . GLU A 1 297 ? -18.635 -0.253 6.389 1.00 94.56 297 GLU A CA 1
ATOM 2420 C C . GLU A 1 297 ? -17.724 0.967 6.562 1.00 94.56 297 GLU A C 1
ATOM 2422 O O . GLU A 1 297 ? -16.768 0.912 7.338 1.00 94.56 297 GLU A O 1
ATOM 2427 N N . ILE A 1 298 ? -18.053 2.098 5.933 1.00 92.62 298 ILE A N 1
ATOM 2428 C CA . ILE A 1 298 ? -17.319 3.360 6.118 1.00 92.62 298 ILE A CA 1
ATOM 2429 C C . ILE A 1 298 ? -17.442 3.821 7.572 1.00 92.62 298 ILE A C 1
ATOM 2431 O O . ILE A 1 298 ? -16.444 4.171 8.206 1.00 92.62 298 ILE A O 1
ATOM 2435 N N . GLN A 1 299 ? -18.653 3.769 8.133 1.00 90.25 299 GLN A N 1
ATOM 2436 C CA . GLN A 1 299 ? -18.888 4.174 9.520 1.00 90.25 299 GLN A CA 1
ATOM 2437 C C . GLN A 1 299 ? -18.152 3.254 10.511 1.00 90.25 299 GLN A C 1
ATOM 2439 O O . GLN A 1 299 ? -17.493 3.732 11.434 1.00 90.25 299 GLN A O 1
ATOM 2444 N N . LEU A 1 300 ? -18.206 1.932 10.311 1.00 93.69 300 LEU A N 1
ATOM 2445 C CA . LEU A 1 300 ? -17.498 0.947 11.135 1.00 93.69 300 LE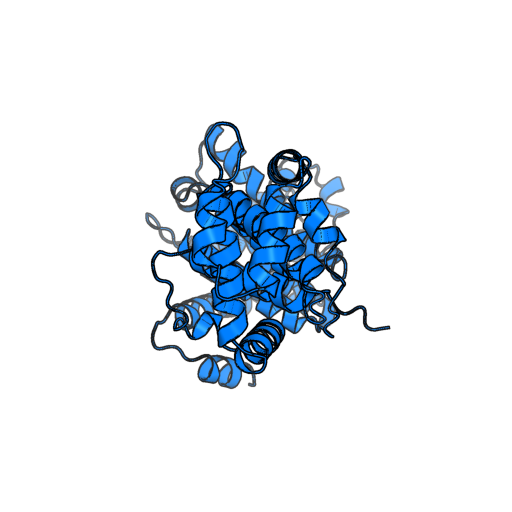U A CA 1
ATOM 2446 C C . LEU A 1 300 ? -15.983 1.150 11.093 1.00 93.69 300 LEU A C 1
ATOM 2448 O O . LEU A 1 300 ? -15.329 1.069 12.140 1.00 93.69 300 LEU A O 1
ATOM 2452 N N . LEU A 1 301 ? -15.427 1.419 9.909 1.00 94.44 301 LEU A N 1
ATOM 2453 C CA . LEU A 1 301 ? -14.000 1.660 9.740 1.00 94.44 301 LEU A CA 1
ATOM 2454 C C . LEU A 1 301 ? -13.568 2.960 10.428 1.00 94.44 301 LEU A C 1
ATOM 2456 O O . LEU A 1 301 ? -12.594 2.937 11.176 1.00 94.44 301 LEU A O 1
ATOM 2460 N N . ALA A 1 302 ? -14.329 4.046 10.276 1.00 90.81 302 ALA A N 1
ATOM 2461 C CA . ALA A 1 302 ? -14.046 5.328 10.922 1.00 90.81 302 ALA A CA 1
ATOM 2462 C C . ALA A 1 302 ? -14.060 5.232 12.461 1.00 90.81 302 ALA A C 1
ATOM 2464 O O . ALA A 1 302 ? -13.127 5.685 13.127 1.00 90.81 302 ALA A O 1
ATOM 2465 N N . ILE A 1 303 ? -15.072 4.577 13.048 1.00 91.25 303 ILE A N 1
ATOM 2466 C CA . ILE A 1 303 ? -15.125 4.350 14.504 1.00 91.25 303 ILE A CA 1
ATOM 2467 C C . ILE A 1 303 ? -13.949 3.490 14.976 1.00 91.25 303 ILE A C 1
ATOM 2469 O O . ILE A 1 303 ? -13.358 3.754 16.028 1.00 91.25 303 ILE A O 1
ATOM 2473 N N . SER A 1 304 ? -13.601 2.462 14.200 1.00 94.94 304 SER A N 1
ATOM 2474 C CA . SER A 1 304 ? -12.471 1.585 14.503 1.00 94.94 304 SER A CA 1
ATOM 2475 C C . SER A 1 304 ? -11.138 2.338 14.441 1.00 94.94 304 SER A C 1
ATOM 2477 O O . SER A 1 304 ? -10.313 2.160 15.335 1.00 94.94 304 SER A O 1
ATOM 2479 N N . GLU A 1 305 ? -10.942 3.215 13.454 1.00 93.25 305 GLU A N 1
ATOM 2480 C CA . GLU A 1 305 ? -9.737 4.040 13.300 1.00 93.25 305 GLU A CA 1
ATOM 2481 C C . GLU A 1 305 ? -9.577 5.033 14.450 1.00 93.25 305 GLU A C 1
ATOM 2483 O O . GLU A 1 305 ? -8.492 5.126 15.029 1.00 93.25 305 GLU A O 1
ATOM 2488 N N . LEU A 1 306 ? -10.655 5.709 14.860 1.00 90.56 306 LEU A N 1
ATOM 2489 C CA . LEU A 1 306 ? -10.637 6.584 16.036 1.00 90.56 306 LEU A CA 1
ATOM 2490 C C . LEU A 1 306 ? -10.280 5.801 17.305 1.00 90.56 306 LEU A C 1
ATOM 2492 O O . LEU A 1 306 ? -9.412 6.220 18.075 1.00 90.56 306 LEU A O 1
ATOM 2496 N N . TYR A 1 307 ? -10.906 4.636 17.511 1.00 93.44 307 TYR A N 1
ATOM 2497 C CA . TYR A 1 307 ? -10.602 3.781 18.656 1.00 93.44 307 TYR A CA 1
ATOM 2498 C C . TYR A 1 307 ? -9.133 3.348 18.664 1.00 93.44 307 TYR A C 1
ATOM 2500 O O . TYR A 1 307 ? -8.457 3.498 19.681 1.00 93.44 307 TYR A O 1
ATOM 2508 N N . VAL A 1 308 ? -8.617 2.825 17.548 1.00 95.19 308 VAL A N 1
ATOM 2509 C CA . VAL A 1 308 ? -7.230 2.351 17.457 1.00 95.19 308 VAL A CA 1
ATOM 2510 C C . VAL A 1 308 ? -6.247 3.506 17.635 1.00 95.19 308 VAL A C 1
ATOM 2512 O O . VAL A 1 308 ? -5.325 3.370 18.439 1.00 95.19 308 VAL A O 1
ATOM 2515 N N . SER A 1 309 ? -6.494 4.657 17.005 1.00 90.62 309 SER A N 1
ATOM 2516 C CA . SER A 1 309 ? -5.665 5.865 17.127 1.00 90.62 309 SER A CA 1
ATOM 2517 C C . SER A 1 309 ? -5.585 6.376 18.564 1.00 90.62 309 SER A C 1
ATOM 2519 O O . SER A 1 309 ? -4.505 6.685 19.062 1.00 90.62 309 SER A O 1
ATOM 2521 N N . TYR A 1 310 ? -6.706 6.409 19.292 1.00 91.69 310 TYR A N 1
ATOM 2522 C CA . TYR A 1 310 ? -6.703 6.805 20.704 1.00 91.69 310 TYR A CA 1
ATOM 2523 C C . TYR A 1 310 ? -5.919 5.844 21.593 1.00 91.69 310 TYR A C 1
ATOM 2525 O O . TYR A 1 310 ? -5.407 6.257 22.631 1.00 91.69 310 TYR A O 1
ATOM 2533 N N . ARG A 1 311 ? -5.842 4.569 21.212 1.00 94.00 311 ARG A N 1
ATOM 2534 C CA . ARG A 1 311 ? -5.190 3.500 21.978 1.00 94.00 311 ARG A CA 1
ATOM 2535 C C . ARG A 1 311 ? -3.750 3.239 21.539 1.00 94.00 311 ARG A C 1
ATOM 2537 O O . ARG A 1 311 ? -3.103 2.368 22.125 1.00 94.00 311 ARG A O 1
ATOM 2544 N N . GLN A 1 312 ? -3.270 3.934 20.513 1.00 91.31 312 GLN A N 1
ATOM 2545 C CA . GLN A 1 312 ? -1.927 3.772 19.982 1.00 91.31 312 GLN A CA 1
ATOM 2546 C C . GLN A 1 312 ? -0.907 4.482 20.880 1.00 91.31 312 GLN A C 1
ATOM 2548 O O . GLN A 1 312 ? -1.070 5.648 21.238 1.00 91.31 312 GLN A O 1
ATOM 2553 N N . ASP A 1 313 ? 0.150 3.758 21.243 1.00 90.12 313 ASP A N 1
ATOM 2554 C CA . ASP A 1 313 ? 1.329 4.346 21.874 1.00 90.12 313 ASP A CA 1
ATOM 2555 C C . ASP A 1 313 ? 2.119 5.142 20.833 1.00 90.12 313 ASP A C 1
ATOM 2557 O O . ASP A 1 313 ? 2.327 4.675 19.713 1.00 90.12 313 ASP A O 1
ATOM 2561 N N . LYS A 1 314 ? 2.600 6.316 21.232 1.00 84.25 314 LYS A N 1
ATOM 2562 C CA . LYS A 1 314 ? 3.435 7.194 20.409 1.00 84.25 314 LYS A CA 1
ATOM 2563 C C . LYS A 1 314 ? 4.786 7.418 21.074 1.00 84.25 314 LYS A C 1
ATOM 2565 O O . LYS A 1 314 ? 4.977 7.013 22.222 1.00 84.25 314 LYS A O 1
ATOM 2570 N N . SER A 1 315 ? 5.716 8.087 20.392 1.00 84.50 315 SER A N 1
ATOM 2571 C CA . SER A 1 315 ? 7.075 8.273 20.917 1.00 84.50 315 SER A CA 1
ATOM 2572 C C . SER A 1 315 ? 7.104 9.027 22.254 1.00 84.50 315 SER A C 1
ATOM 2574 O O . SER A 1 315 ? 7.900 8.703 23.132 1.00 84.50 315 SER A O 1
ATOM 2576 N N . HIS A 1 316 ? 6.188 9.982 22.438 1.00 80.00 316 HIS A N 1
ATOM 2577 C CA . HIS A 1 316 ? 6.155 10.884 23.590 1.00 80.00 316 HIS A CA 1
ATOM 2578 C C . HIS A 1 316 ? 5.034 10.589 24.599 1.00 80.00 316 HIS A C 1
ATOM 2580 O O . HIS A 1 316 ? 5.002 11.196 25.669 1.00 80.00 316 HIS A O 1
ATOM 2586 N N . GLN A 1 317 ? 4.092 9.691 24.289 1.00 84.81 317 GLN A N 1
ATOM 2587 C CA . GLN A 1 317 ? 2.950 9.415 25.165 1.00 84.81 317 GLN A CA 1
ATOM 2588 C C . GLN A 1 317 ? 2.383 8.007 24.984 1.00 84.81 317 GLN A C 1
ATOM 2590 O O . GLN A 1 317 ? 2.372 7.443 23.889 1.00 84.81 317 GLN A O 1
ATOM 2595 N N . LYS A 1 318 ? 1.834 7.461 26.070 1.00 90.06 318 LYS A N 1
ATOM 2596 C CA . LYS A 1 318 ? 1.039 6.234 26.019 1.00 90.06 318 LYS A CA 1
ATOM 2597 C C . LYS A 1 318 ? -0.341 6.492 25.425 1.00 90.06 318 LYS A C 1
ATOM 2599 O O . LYS A 1 318 ? -0.912 7.569 25.609 1.00 90.06 318 LYS A O 1
ATOM 2604 N N . GLY A 1 319 ? -0.874 5.477 24.751 1.00 90.25 319 GLY A N 1
ATOM 2605 C CA . GLY A 1 319 ? -2.260 5.461 24.311 1.00 90.25 319 GLY A CA 1
ATOM 2606 C C . GLY A 1 319 ? -3.209 5.652 25.494 1.00 90.25 319 GLY A C 1
ATOM 2607 O O . GLY A 1 319 ? -2.902 5.308 26.640 1.00 90.25 319 GLY A O 1
ATOM 2608 N N . LEU A 1 320 ? -4.384 6.213 25.223 1.00 93.06 320 LEU A N 1
ATOM 2609 C CA . LEU A 1 320 ? -5.386 6.459 26.248 1.00 93.06 320 LEU A CA 1
ATOM 2610 C C . LEU A 1 320 ? -5.846 5.138 26.903 1.00 93.06 320 LEU A C 1
ATOM 2612 O O . LEU A 1 320 ? -5.909 4.092 26.244 1.00 93.06 320 LEU A O 1
ATOM 2616 N N . PRO A 1 321 ? -6.208 5.165 28.199 1.00 94.69 321 PRO A N 1
ATOM 2617 C CA . PRO A 1 321 ? -6.960 4.086 28.829 1.00 94.69 321 PRO A CA 1
ATOM 2618 C C . PRO A 1 321 ? -8.277 3.819 28.093 1.00 94.69 321 PRO A C 1
ATOM 2620 O O . PRO A 1 321 ? -8.851 4.735 27.498 1.00 94.69 321 PRO A O 1
ATOM 2623 N N . ILE A 1 322 ? -8.773 2.580 28.173 1.00 94.06 322 ILE A N 1
ATOM 2624 C CA . ILE A 1 322 ? -9.988 2.134 27.469 1.00 94.06 322 ILE A CA 1
ATOM 2625 C C . ILE A 1 322 ? -11.152 3.079 27.763 1.00 94.06 322 ILE A C 1
ATOM 2627 O O . ILE A 1 322 ? -11.810 3.553 26.842 1.00 94.06 322 ILE A O 1
ATOM 2631 N N . GLU A 1 323 ? -11.366 3.398 29.035 1.00 93.00 323 GLU A N 1
ATOM 2632 C CA . GLU A 1 323 ? -12.479 4.213 29.511 1.00 93.00 323 GLU A CA 1
ATOM 2633 C C . GLU A 1 323 ? -12.435 5.609 28.885 1.00 93.00 323 GLU A C 1
ATOM 2635 O O . GLU A 1 323 ? -13.430 6.072 28.334 1.00 93.00 323 GLU A O 1
ATOM 2640 N N . LYS A 1 324 ? -11.253 6.243 28.870 1.00 93.12 324 LYS A N 1
ATOM 2641 C CA . LYS A 1 324 ? -11.063 7.574 28.272 1.00 93.12 324 LYS A CA 1
ATOM 2642 C C . LYS A 1 324 ? -11.258 7.563 26.757 1.00 93.12 324 LYS A C 1
ATOM 2644 O O . LYS A 1 324 ? -11.833 8.506 26.218 1.00 93.12 324 LYS A O 1
ATOM 2649 N N . SER A 1 325 ? -10.802 6.517 26.065 1.00 92.12 325 SER A N 1
ATOM 2650 C CA . SER A 1 325 ? -11.049 6.368 24.625 1.00 92.12 325 SER A CA 1
ATOM 2651 C C . SER A 1 325 ? -12.533 6.243 24.316 1.00 92.12 325 SER A C 1
ATOM 2653 O O . SER A 1 325 ? -12.995 6.808 23.332 1.00 92.12 325 SER A O 1
ATOM 2655 N N . ILE A 1 326 ? -13.283 5.533 25.159 1.00 91.25 326 ILE A N 1
ATOM 2656 C CA . ILE A 1 326 ? -14.726 5.376 24.993 1.00 91.25 326 ILE A CA 1
ATOM 2657 C C . ILE A 1 326 ? -15.464 6.677 25.267 1.00 91.25 326 ILE A C 1
ATOM 2659 O O . ILE A 1 326 ? -16.346 7.021 24.487 1.00 91.25 326 ILE A O 1
ATOM 2663 N N . THR A 1 327 ? -15.089 7.420 26.309 1.00 91.06 327 THR A N 1
ATOM 2664 C CA . THR A 1 327 ? -15.644 8.755 26.561 1.00 91.06 327 THR A CA 1
ATOM 2665 C C . THR A 1 327 ? -15.439 9.668 25.353 1.00 91.06 327 THR A C 1
ATOM 2667 O O . THR A 1 327 ? -16.415 10.192 24.829 1.00 91.06 327 THR A O 1
ATOM 2670 N N . LYS A 1 328 ? -14.209 9.760 24.827 1.00 88.25 328 LYS A N 1
ATOM 2671 C CA . LYS A 1 328 ? -13.924 10.566 23.629 1.00 88.25 328 LYS A CA 1
ATOM 2672 C C . LYS A 1 328 ? -14.695 10.107 22.395 1.00 88.25 328 LYS A C 1
ATOM 2674 O O . LYS A 1 328 ? -15.204 10.933 21.649 1.00 88.25 328 LYS A O 1
ATOM 2679 N N . LEU A 1 329 ? -14.790 8.795 22.166 1.00 87.62 329 LEU A N 1
ATOM 2680 C CA . LEU A 1 329 ? -15.584 8.271 21.055 1.00 87.62 329 LEU A CA 1
ATOM 2681 C C . LEU A 1 329 ? -17.037 8.714 21.174 1.00 87.62 329 LEU A C 1
ATOM 2683 O O . LEU A 1 329 ? -17.600 9.175 20.196 1.00 87.62 329 LEU A O 1
ATOM 2687 N N . VAL A 1 330 ? -17.644 8.622 22.355 1.00 86.19 330 VAL A N 1
ATOM 2688 C CA . VAL A 1 330 ? -19.031 9.060 22.572 1.00 86.19 330 VAL A CA 1
ATOM 2689 C C . VAL A 1 330 ? -19.191 10.547 22.269 1.00 86.19 330 VAL A C 1
ATOM 2691 O O . VAL A 1 330 ? -20.065 10.897 21.487 1.00 86.19 330 VAL A O 1
ATOM 2694 N N . GLU A 1 331 ? -18.299 11.395 22.786 1.00 83.94 331 GLU A N 1
ATOM 2695 C CA . GLU A 1 331 ? -18.320 12.847 22.546 1.00 83.94 331 GLU A CA 1
ATOM 2696 C C . GLU A 1 331 ? -18.282 13.204 21.050 1.00 83.94 331 GLU A C 1
ATOM 2698 O O . GLU A 1 331 ? -18.988 14.110 20.609 1.00 83.94 331 GLU A O 1
ATOM 2703 N N . VAL A 1 332 ? -17.474 12.484 20.263 1.00 75.06 332 VAL A N 1
ATOM 2704 C CA . VAL A 1 332 ? -17.346 12.698 18.810 1.00 75.06 332 VAL A CA 1
ATOM 2705 C C . VAL A 1 332 ? -18.533 12.101 18.047 1.00 75.06 332 VAL A C 1
ATOM 2707 O O . VAL A 1 332 ? -18.980 12.650 17.046 1.00 75.06 332 VAL A O 1
ATOM 2710 N N . THR A 1 333 ? -19.063 10.968 18.502 1.00 71.62 333 THR A N 1
ATOM 2711 C CA . THR A 1 333 ? -20.010 10.153 17.723 1.00 71.62 333 THR A CA 1
ATOM 2712 C C . THR A 1 333 ? -21.468 10.463 17.990 1.00 71.62 333 THR A C 1
ATOM 2714 O O . THR A 1 333 ? -22.267 10.266 17.079 1.00 71.62 333 THR A O 1
ATOM 2717 N N . GLU A 1 334 ? -21.811 11.018 19.159 1.00 66.44 334 GLU A N 1
ATOM 2718 C CA . GLU A 1 334 ? -23.171 11.478 19.485 1.00 66.44 334 GLU A CA 1
ATOM 2719 C C . GLU A 1 334 ? -23.731 12.468 18.454 1.00 66.44 334 GLU A C 1
ATOM 2721 O O . GLU A 1 334 ? -24.945 12.598 18.329 1.00 66.44 334 GLU A O 1
ATOM 2726 N N . LYS A 1 335 ? -22.857 13.140 17.696 1.00 59.84 335 LYS A N 1
ATOM 2727 C CA . LYS A 1 335 ? -23.228 14.125 16.675 1.00 59.84 335 LYS A CA 1
ATOM 2728 C C . LYS A 1 335 ? -23.035 13.651 15.235 1.00 59.84 335 LYS A C 1
ATOM 2730 O O . LYS A 1 335 ? -23.522 14.322 14.335 1.00 59.84 335 LYS A O 1
ATOM 2735 N N . LEU A 1 336 ? -22.317 12.550 15.008 1.00 59.69 336 LEU A N 1
ATOM 2736 C CA . LEU A 1 336 ? -21.756 12.245 13.688 1.00 59.69 336 LEU A CA 1
ATOM 2737 C C . LEU A 1 336 ? -22.073 10.836 13.189 1.00 59.69 336 LEU A C 1
ATOM 2739 O O . LEU A 1 336 ? -22.383 10.674 12.023 1.00 59.69 336 LEU A O 1
ATOM 2743 N N . PHE A 1 337 ? -22.030 9.806 14.032 1.00 66.38 337 PHE A N 1
ATOM 2744 C CA . PHE A 1 337 ? -22.078 8.415 13.564 1.00 66.38 337 PHE A CA 1
ATOM 2745 C C . PHE A 1 337 ? -23.308 7.682 14.076 1.00 66.38 337 PHE A C 1
ATOM 2747 O O . PHE A 1 337 ? -23.870 8.058 15.101 1.00 66.38 337 PHE A O 1
ATOM 2754 N N . ASN A 1 338 ? -23.685 6.581 13.415 1.00 74.50 338 ASN A N 1
ATOM 2755 C CA . ASN A 1 338 ? -24.717 5.683 13.922 1.00 74.50 338 ASN A CA 1
ATOM 2756 C C . ASN A 1 338 ? -24.385 5.251 15.374 1.00 74.50 338 ASN A C 1
ATOM 2758 O O . ASN A 1 338 ? -23.440 4.475 15.581 1.00 74.50 338 ASN A O 1
ATOM 2762 N N . PRO A 1 339 ? -25.163 5.690 16.389 1.00 78.88 339 PRO A N 1
ATOM 2763 C CA . PRO A 1 339 ? -24.838 5.454 17.799 1.00 78.88 339 PRO A CA 1
ATOM 2764 C C . PRO A 1 339 ? -24.771 3.967 18.161 1.00 78.88 339 PRO A C 1
ATOM 2766 O O . PRO A 1 339 ? -24.084 3.571 19.110 1.00 78.88 339 PRO A O 1
ATOM 2769 N N . SER A 1 340 ? -25.448 3.120 17.378 1.00 86.44 340 SER A N 1
ATOM 2770 C CA . SER A 1 340 ? -25.422 1.674 17.571 1.00 86.44 340 SER A CA 1
ATOM 2771 C C . SER A 1 340 ? -24.019 1.087 17.392 1.00 86.44 340 SER A C 1
ATOM 2773 O O . SER A 1 340 ? -23.698 0.117 18.074 1.00 86.44 340 SER A O 1
ATOM 2775 N N . ILE A 1 341 ? -23.144 1.668 16.560 1.00 89.75 341 ILE A N 1
ATOM 2776 C CA . ILE A 1 341 ? -21.778 1.155 16.361 1.00 89.75 341 ILE A CA 1
ATOM 2777 C C . ILE A 1 341 ? -20.978 1.277 17.659 1.00 89.75 341 ILE A C 1
ATOM 2779 O O . ILE A 1 341 ? -20.378 0.308 18.129 1.00 89.75 341 ILE A O 1
ATOM 2783 N N . VAL A 1 342 ? -21.022 2.450 18.292 1.00 88.69 342 VAL A N 1
ATOM 2784 C CA . VAL A 1 342 ? -20.338 2.695 19.568 1.00 88.69 342 VAL A CA 1
ATOM 2785 C C . VAL A 1 342 ? -20.952 1.860 20.685 1.00 88.69 342 VAL A C 1
ATOM 2787 O O . VAL A 1 342 ? -20.229 1.361 21.546 1.00 88.69 342 VAL A O 1
ATOM 2790 N N . GLN A 1 343 ? -22.267 1.635 20.662 1.00 90.25 343 GLN A N 1
ATOM 2791 C CA . GLN A 1 343 ? -22.922 0.720 21.596 1.00 90.25 343 GLN A CA 1
ATOM 2792 C C . GLN A 1 343 ? -22.417 -0.723 21.438 1.00 90.25 343 GLN A C 1
ATOM 2794 O O . GLN A 1 343 ? -22.099 -1.367 22.441 1.00 90.25 343 GLN A O 1
ATOM 2799 N N . HIS A 1 344 ? -22.292 -1.226 20.206 1.00 94.25 344 HIS A N 1
ATOM 2800 C CA . HIS A 1 344 ? -21.727 -2.551 19.941 1.00 94.25 344 HIS A CA 1
ATOM 2801 C C . HIS A 1 344 ? -20.259 -2.625 20.359 1.00 94.25 344 HIS A C 1
ATOM 2803 O O . HIS A 1 344 ? -19.863 -3.613 20.979 1.00 94.25 344 HIS A O 1
ATOM 2809 N N . LEU A 1 345 ? -19.475 -1.573 20.111 1.00 94.06 345 LEU A N 1
ATOM 2810 C CA . LEU A 1 345 ? -18.089 -1.493 20.561 1.00 94.06 345 LEU A CA 1
ATOM 2811 C C . LEU A 1 345 ? -18.005 -1.566 22.093 1.00 94.06 345 LEU A C 1
ATOM 2813 O O . LEU A 1 345 ? -17.283 -2.406 22.626 1.00 94.06 345 LEU A O 1
ATOM 2817 N N . LYS A 1 346 ? -18.800 -0.757 22.807 1.00 93.50 346 LYS A N 1
ATOM 2818 C CA . LYS A 1 346 ? -18.886 -0.746 24.280 1.00 93.50 346 LYS A CA 1
ATOM 2819 C C . LYS A 1 346 ? -19.283 -2.108 24.852 1.00 93.50 346 LYS A C 1
ATOM 2821 O O . LYS A 1 346 ? -18.636 -2.604 25.771 1.00 93.50 346 LYS A O 1
ATOM 2826 N N . LYS A 1 347 ? -20.329 -2.728 24.298 1.00 95.94 347 LYS A N 1
ATOM 2827 C CA . LYS A 1 347 ? -20.836 -4.036 24.746 1.00 95.94 347 LYS A CA 1
ATOM 2828 C C . LYS A 1 347 ? -19.805 -5.154 24.556 1.00 95.94 347 LYS A C 1
ATOM 2830 O O . LYS A 1 347 ? -19.802 -6.112 25.321 1.00 95.94 347 LYS A O 1
ATOM 2835 N N . ASN A 1 348 ? -18.921 -5.020 23.565 1.00 96.94 348 ASN A N 1
ATOM 2836 C CA . ASN A 1 348 ? -17.956 -6.044 23.164 1.00 96.94 348 ASN A CA 1
ATOM 2837 C C . ASN A 1 348 ? -16.489 -5.630 23.414 1.00 96.94 348 ASN A C 1
ATOM 2839 O O . ASN A 1 348 ? -15.574 -6.168 22.791 1.00 96.94 348 ASN A O 1
ATOM 2843 N N . LEU A 1 349 ? -16.231 -4.706 24.350 1.00 95.56 349 LEU A N 1
ATOM 2844 C CA . LEU A 1 349 ? -14.888 -4.157 24.603 1.00 95.56 349 LEU A CA 1
ATOM 2845 C C . LEU A 1 349 ? -13.813 -5.218 24.847 1.00 95.56 349 LEU A C 1
ATOM 2847 O O . LEU A 1 349 ? -12.701 -5.093 24.339 1.00 95.56 349 LEU A O 1
ATOM 2851 N N . GLY A 1 350 ? -14.138 -6.265 25.608 1.00 96.38 350 GLY A N 1
ATOM 2852 C CA . GLY A 1 350 ? -13.181 -7.319 25.944 1.00 96.38 350 GLY A CA 1
ATOM 2853 C C . GLY A 1 350 ? -12.649 -8.055 24.710 1.00 96.38 350 GLY A C 1
ATOM 2854 O O . GLY A 1 350 ? -11.438 -8.241 24.580 1.00 96.38 350 GLY A O 1
ATOM 2855 N N . ILE A 1 351 ? -13.536 -8.438 23.783 1.00 97.56 351 ILE A N 1
ATOM 2856 C CA . ILE A 1 351 ? -13.132 -9.133 22.554 1.00 97.56 351 ILE A CA 1
ATOM 2857 C C . ILE A 1 351 ? -12.459 -8.172 21.568 1.00 97.56 351 ILE A C 1
ATOM 2859 O O . ILE A 1 351 ? -11.438 -8.528 20.988 1.00 97.56 351 ILE A O 1
ATOM 2863 N N . ILE A 1 352 ? -12.938 -6.931 21.457 1.00 97.81 352 ILE A N 1
ATOM 2864 C CA . ILE A 1 352 ? -12.350 -5.913 20.575 1.00 97.81 352 ILE A CA 1
ATOM 2865 C C . ILE A 1 352 ? -10.921 -5.562 21.001 1.00 97.81 352 ILE A C 1
ATOM 2867 O O . ILE A 1 352 ? -10.012 -5.534 20.169 1.00 97.81 352 ILE A O 1
ATOM 2871 N N . GLU A 1 353 ? -10.680 -5.367 22.298 1.00 97.12 353 GLU A N 1
ATOM 2872 C CA . GLU A 1 353 ? -9.337 -5.083 22.809 1.00 97.12 353 GLU A CA 1
ATOM 2873 C C . GLU A 1 353 ? -8.397 -6.283 22.648 1.00 97.12 353 GLU A C 1
ATOM 2875 O O . GLU A 1 353 ? -7.213 -6.110 22.338 1.00 97.12 353 GLU A O 1
ATOM 2880 N N . LYS A 1 354 ? -8.908 -7.509 22.821 1.00 97.88 354 LYS A N 1
ATOM 2881 C CA . LYS A 1 354 ? -8.148 -8.730 22.530 1.00 97.88 354 LYS A CA 1
ATOM 2882 C C . LYS A 1 354 ? -7.737 -8.768 21.056 1.00 97.88 354 LYS A C 1
ATOM 2884 O O . LYS A 1 354 ? -6.569 -9.026 20.772 1.00 97.88 354 LYS A O 1
ATOM 2889 N N . SER A 1 355 ? -8.650 -8.454 20.138 1.00 97.75 355 SER A N 1
ATOM 2890 C CA . SER A 1 355 ? -8.369 -8.416 18.699 1.00 97.75 355 SER A CA 1
ATOM 2891 C C . SER A 1 355 ? -7.350 -7.336 18.331 1.00 97.75 355 SER A C 1
ATOM 2893 O O . SER A 1 355 ? -6.408 -7.623 17.593 1.00 97.75 355 SE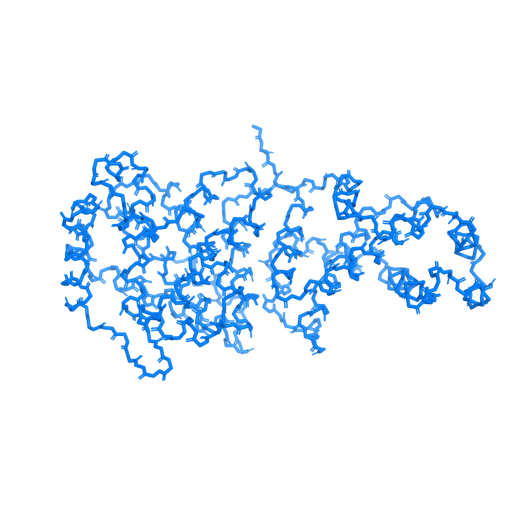R A O 1
ATOM 2895 N N . ARG A 1 356 ? -7.448 -6.134 18.917 1.00 98.00 356 ARG A N 1
ATOM 2896 C CA . ARG A 1 356 ? -6.440 -5.071 18.752 1.00 98.00 356 ARG A CA 1
ATOM 2897 C C . ARG A 1 356 ? -5.044 -5.547 19.165 1.00 98.00 356 ARG A C 1
ATOM 2899 O O . ARG A 1 356 ? -4.082 -5.392 18.416 1.00 98.00 356 ARG A O 1
ATOM 2906 N N . LYS A 1 357 ? -4.931 -6.174 20.344 1.00 97.19 357 LYS A N 1
ATOM 2907 C CA . LYS A 1 357 ? -3.668 -6.745 20.847 1.00 97.19 357 LYS A CA 1
ATOM 2908 C C . LYS A 1 357 ? -3.143 -7.874 19.956 1.00 97.19 357 LYS A C 1
ATOM 2910 O O . LYS A 1 357 ? -1.932 -7.977 19.785 1.00 97.19 357 LYS A O 1
ATOM 2915 N N . SER A 1 358 ? -4.021 -8.690 19.372 1.00 96.94 358 SER A N 1
ATOM 2916 C CA . SER A 1 358 ? -3.637 -9.710 18.388 1.00 96.94 358 SER A CA 1
ATOM 2917 C C . SER A 1 358 ? -3.014 -9.095 17.134 1.00 96.94 358 SER A C 1
ATOM 2919 O O . SER A 1 358 ? -1.960 -9.567 16.710 1.00 96.94 358 SER A O 1
ATOM 2921 N N . GLY A 1 359 ? -3.598 -8.020 16.591 1.00 95.19 359 GLY A N 1
ATOM 2922 C CA . GLY A 1 359 ? -3.021 -7.273 15.466 1.00 95.19 359 GLY A CA 1
ATOM 2923 C C . GLY A 1 359 ? -1.633 -6.708 15.792 1.00 95.19 359 GLY A C 1
ATOM 2924 O O . GLY A 1 359 ? -0.684 -6.915 15.040 1.00 95.19 359 GLY A O 1
ATOM 2925 N N . LEU A 1 360 ? -1.467 -6.101 16.973 1.00 95.38 360 LEU A N 1
ATOM 2926 C CA . LEU A 1 360 ? -0.163 -5.601 17.434 1.00 95.38 360 LEU A CA 1
ATOM 2927 C C . LEU A 1 360 ? 0.875 -6.716 17.620 1.00 95.38 360 LEU A C 1
ATOM 2929 O O . LEU A 1 360 ? 2.026 -6.569 17.215 1.00 95.38 360 LEU A O 1
ATOM 2933 N N . LYS A 1 361 ? 0.475 -7.851 18.203 1.00 92.44 361 LYS A N 1
ATOM 2934 C CA . LYS A 1 361 ? 1.350 -9.020 18.365 1.00 92.44 361 LYS A CA 1
ATOM 2935 C C . LYS A 1 361 ? 1.778 -9.586 17.011 1.00 92.44 361 LYS A C 1
ATOM 2937 O O . LYS A 1 361 ? 2.901 -10.063 16.877 1.00 92.44 361 LYS A O 1
ATOM 2942 N N . LEU A 1 362 ? 0.892 -9.546 16.016 1.00 88.44 362 LEU A N 1
ATOM 2943 C CA . LEU A 1 362 ? 1.218 -9.947 14.654 1.00 88.44 362 LEU A CA 1
ATOM 2944 C C . LEU A 1 362 ? 2.252 -9.009 14.029 1.00 88.44 362 LEU A C 1
ATOM 2946 O O . LEU A 1 362 ? 3.221 -9.490 13.454 1.00 88.44 362 LEU A O 1
ATOM 2950 N N . ALA A 1 363 ? 2.091 -7.697 14.203 1.00 89.12 363 ALA A N 1
ATOM 2951 C CA . ALA A 1 363 ? 3.058 -6.712 13.729 1.00 89.12 363 ALA A CA 1
ATOM 2952 C C . ALA A 1 363 ? 4.445 -6.933 14.351 1.00 89.12 363 ALA A C 1
ATOM 2954 O O . ALA A 1 363 ? 5.439 -6.970 13.637 1.00 89.12 363 ALA A O 1
ATOM 2955 N N . GLN A 1 364 ? 4.508 -7.159 15.668 1.00 87.19 364 GLN A N 1
ATOM 2956 C CA . GLN A 1 364 ? 5.760 -7.461 16.373 1.00 87.19 364 GLN A CA 1
ATOM 2957 C C . GLN A 1 364 ? 6.441 -8.715 15.829 1.00 87.19 364 GLN A C 1
ATOM 2959 O O . GLN A 1 364 ? 7.642 -8.699 15.601 1.00 87.19 364 GLN A O 1
ATOM 2964 N N . LYS A 1 365 ? 5.669 -9.781 15.586 1.00 82.62 365 LYS A N 1
ATOM 2965 C CA . LYS A 1 365 ? 6.184 -10.996 14.948 1.00 82.62 365 LYS A CA 1
ATOM 2966 C C . LYS A 1 365 ? 6.740 -10.699 13.558 1.00 82.62 365 LYS A C 1
ATOM 2968 O O . LYS A 1 365 ? 7.843 -11.103 13.257 1.00 82.62 365 LYS A O 1
ATOM 2973 N N . ILE A 1 366 ? 6.000 -9.980 12.720 1.00 77.81 366 ILE A N 1
ATOM 2974 C CA . ILE A 1 366 ? 6.418 -9.656 11.348 1.00 77.81 366 ILE A CA 1
ATOM 2975 C C . ILE A 1 366 ? 7.701 -8.814 11.317 1.00 77.81 366 ILE A C 1
ATOM 2977 O O . ILE A 1 366 ? 8.487 -8.947 10.388 1.00 77.81 366 ILE A O 1
ATOM 2981 N N . LEU A 1 367 ? 7.913 -7.954 12.313 1.00 79.19 367 LEU A N 1
ATOM 2982 C CA . LEU A 1 367 ? 9.097 -7.098 12.409 1.00 79.19 367 LEU A CA 1
ATOM 2983 C C . LEU A 1 367 ? 10.286 -7.762 13.120 1.00 79.19 367 LEU A C 1
ATOM 2985 O O . LEU A 1 367 ? 11.369 -7.181 13.141 1.00 79.19 367 LEU A O 1
ATOM 2989 N N . ASP A 1 368 ? 10.102 -8.942 13.711 1.00 76.69 368 ASP A N 1
ATOM 2990 C CA . ASP A 1 368 ? 11.175 -9.694 14.357 1.00 76.69 368 ASP A CA 1
ATOM 2991 C C . ASP A 1 368 ? 12.104 -10.301 13.280 1.00 76.69 368 ASP A C 1
ATOM 2993 O O . ASP A 1 368 ? 11.642 -11.090 12.451 1.00 76.69 368 ASP A O 1
ATOM 2997 N N . PRO A 1 369 ? 13.410 -9.964 13.270 1.00 64.88 369 PRO A N 1
ATOM 2998 C CA . PRO A 1 369 ? 14.365 -10.482 12.289 1.00 64.88 369 PRO A CA 1
ATOM 2999 C C . PRO A 1 369 ? 14.491 -12.013 12.274 1.00 64.88 369 PRO A C 1
ATOM 3001 O O . PRO A 1 369 ? 14.878 -12.586 11.255 1.00 64.88 369 PRO A O 1
ATOM 3004 N N . GLU A 1 370 ? 14.181 -12.685 13.388 1.00 65.25 370 GLU A N 1
ATOM 3005 C CA . GLU A 1 370 ? 14.207 -14.149 13.507 1.00 65.25 370 GLU A CA 1
ATOM 3006 C C . GLU A 1 370 ? 12.875 -14.807 13.117 1.00 65.25 370 GLU A C 1
ATOM 3008 O O . GLU A 1 370 ? 12.756 -16.041 13.057 1.00 65.25 370 GLU A O 1
ATOM 3013 N N . PHE A 1 371 ? 11.840 -14.007 12.856 1.00 59.44 371 PHE A N 1
ATOM 3014 C CA . PHE A 1 371 ? 10.528 -14.521 12.527 1.00 59.44 371 PHE A CA 1
ATOM 3015 C C . PHE A 1 371 ? 10.486 -15.084 11.109 1.00 59.44 371 PHE A C 1
ATOM 3017 O O . PHE A 1 371 ? 10.665 -14.393 10.106 1.00 59.44 371 PHE A O 1
ATOM 3024 N N . THR A 1 372 ? 10.186 -16.380 11.024 1.00 52.16 372 THR A N 1
ATOM 3025 C CA . THR A 1 372 ? 9.942 -17.069 9.761 1.00 52.16 372 THR A CA 1
ATOM 3026 C C . THR A 1 372 ? 8.444 -17.202 9.510 1.00 52.16 372 THR A C 1
ATOM 3028 O O . THR A 1 372 ? 7.661 -17.554 10.394 1.00 52.16 372 THR A O 1
ATOM 3031 N N . ILE A 1 373 ? 8.032 -16.962 8.267 1.00 47.31 373 ILE A N 1
ATOM 3032 C CA . ILE A 1 373 ? 6.628 -16.984 7.832 1.00 47.31 373 ILE A CA 1
ATOM 3033 C C . ILE A 1 373 ? 5.953 -18.360 8.040 1.00 47.31 373 ILE A C 1
ATOM 3035 O O . ILE A 1 373 ? 4.738 -18.432 8.220 1.00 47.31 373 ILE A O 1
ATOM 3039 N N . GLU A 1 374 ? 6.713 -19.459 8.115 1.00 45.41 374 GLU A N 1
ATOM 3040 C CA . GLU A 1 374 ? 6.208 -20.793 8.497 1.00 45.41 374 GLU A CA 1
ATOM 3041 C C . GLU A 1 374 ? 5.500 -20.785 9.865 1.00 45.41 374 GLU A C 1
ATOM 3043 O O . GLU A 1 374 ? 4.476 -21.447 10.041 1.00 45.41 374 GLU A O 1
ATOM 3048 N N . LYS A 1 375 ? 5.969 -19.955 10.808 1.00 48.28 375 LYS A N 1
ATOM 3049 C CA . LYS A 1 375 ? 5.364 -19.779 12.138 1.00 48.28 375 LYS A CA 1
ATOM 3050 C C . LYS A 1 375 ? 4.090 -18.916 12.115 1.00 48.28 375 LYS A C 1
ATOM 3052 O O . LYS A 1 375 ? 3.293 -18.995 13.049 1.00 48.28 375 LYS A O 1
ATOM 3057 N N . LEU A 1 376 ? 3.883 -18.094 11.079 1.00 47.59 376 LEU A N 1
ATOM 3058 C CA . LEU A 1 376 ? 2.690 -17.249 10.904 1.00 47.59 376 LEU A CA 1
ATOM 3059 C C . LEU A 1 376 ? 1.472 -18.096 10.515 1.00 47.59 376 LEU A C 1
ATOM 3061 O O . LEU A 1 376 ? 0.445 -18.049 11.189 1.00 47.59 376 LEU A O 1
ATOM 3065 N N . TYR A 1 377 ? 1.611 -18.915 9.470 1.00 44.31 377 TYR A N 1
ATOM 3066 C CA . TYR A 1 377 ? 0.516 -19.724 8.925 1.00 44.31 377 TYR A CA 1
ATOM 3067 C C . TYR A 1 377 ? 0.132 -20.893 9.836 1.00 44.31 377 TYR A C 1
ATOM 3069 O O . TYR A 1 377 ? -1.053 -21.181 9.975 1.00 44.31 377 TYR A O 1
ATOM 3077 N N . ALA A 1 378 ? 1.089 -21.479 10.565 1.00 42.78 378 ALA A N 1
ATOM 3078 C CA . ALA A 1 378 ? 0.784 -22.433 11.634 1.00 42.78 378 ALA A CA 1
ATOM 3079 C C . ALA A 1 378 ? -0.088 -21.820 12.752 1.00 42.78 378 ALA A C 1
ATOM 3081 O O . ALA A 1 378 ? -0.777 -22.545 13.459 1.00 42.78 378 ALA A O 1
ATOM 3082 N N . SER A 1 379 ? -0.077 -20.487 12.908 1.00 40.88 379 SER A N 1
ATOM 3083 C CA . SER A 1 379 ? -0.879 -19.771 13.911 1.00 40.88 379 SER A CA 1
ATOM 3084 C C . SER A 1 379 ? -2.214 -19.216 13.402 1.00 40.88 379 SER A C 1
ATOM 3086 O O . SER A 1 379 ? -3.017 -18.780 14.220 1.00 40.88 379 SER A O 1
ATOM 3088 N N . GLN A 1 380 ? -2.446 -19.215 12.083 1.00 39.72 380 GLN A N 1
ATOM 3089 C CA . GLN A 1 380 ? -3.718 -18.819 11.454 1.00 39.72 380 GLN A CA 1
ATOM 3090 C C . GLN A 1 380 ? -4.584 -20.028 11.054 1.00 39.72 380 GLN A C 1
ATOM 3092 O O . GLN A 1 380 ? -5.753 -19.854 10.734 1.00 39.72 380 GLN A O 1
ATOM 3097 N N . ALA A 1 381 ? -4.024 -21.242 11.086 1.00 29.97 381 ALA A N 1
ATOM 3098 C CA . ALA A 1 381 ? -4.728 -22.505 10.852 1.00 29.97 381 ALA A CA 1
ATOM 3099 C C . ALA A 1 381 ? -5.412 -23.080 12.117 1.00 29.97 381 ALA A C 1
ATOM 3101 O O . ALA A 1 381 ? -5.672 -24.281 12.170 1.00 29.97 381 ALA A O 1
ATOM 3102 N N . VAL A 1 382 ? -5.668 -22.244 13.134 1.00 28.00 382 VAL A N 1
ATOM 3103 C CA . VAL A 1 382 ? -6.312 -22.617 14.410 1.00 28.00 382 VAL A CA 1
ATOM 3104 C C . VAL A 1 382 ? -7.555 -21.780 14.643 1.00 28.00 382 VAL A C 1
ATOM 3106 O O . VAL A 1 382 ? -7.439 -20.537 14.531 1.00 28.00 382 VAL A O 1
#

Foldseek 3Di:
DQQFAFLLLLLQLLLLLCCLVPVVLSLLLLQLLVLLLLLCVLLVPPCSLLLSSLSSVVSSCCSQDDPPDPPLQLLQPDLVVSVVSVCCCVVVCVVVSVVSSVVSSLQVVQQDPVRAGDPVVLVVCPVPVSSSVSVVVLRPDPCSSVLSPPPCSVVVSSVPRDGPGDRDDLVSLLVSLLSLQVSLCVQPVQRQLLLLLLLLLLLVLCVLVVHDNVLSSLLSSLSSLQQSLCSNADRVLVLCPPPDDPVSVVRVQCSLVSSCSSNVSVVVSVVSSCLSSPRLVCLLVDFQVVLAPDDVSNLSSSLSSLLSSQQDCHPVDGRDDNVVSLVVSCVSDVGGGDVVSSVSCVVCVVVSVVSSVVSNVVSVLSPDSPRDCVVVVVVVVD

Radius of gyration: 23.5 Å; Cα contacts (8 Å, |Δi|>4): 418; chains: 1; bounding box: 60×47×64 Å

pLDDT: mean 81.45, std 15.52, range [28.0, 98.69]

Secondary structure (DSSP, 8-state):
---PPBHHHHHHHHHHHHHHH-HHHHHHHHHHHHHHHHHHHHTT-TTHHHHHHHHHHHHHHHHH-TT--TT-HHHHS--HHHHHHHHHHHHS-HHHHHHHHHHHHHHHHTB-TTS-B-TTHHHHTTT-HHHHHHHHHHHT-TTHHHHHT-TTHHHHHHHHS---B----HHHHHHHHHHHHHHHHTT-TTHHHHHHHHHHHHHHHHHHTT--HHHHHHHHHHHHHTTGGGGGS-HHHHHHTTS--HHHHHHHTTHHHHHHHHHTT-GGGHHHHHHHH--SSGGGGS-HHHHHTS-HHHHHHHHHHHHHHHH---SSSPPPPHHHHHHHHHHHHTTTS-HHHHHHHHHTHHHHHHHHHHHHHHHHHHH-TT--THHHHHHH--

Mean predicted aligned error: 8.11 Å

Nearest PDB structures (foldseek):
  4r8z-assembly1_B  TM=7.727E-01  e=4.063E-04  Pseudomonas aeruginosa PAO1
  4me4-assembly1_B  TM=6.735E-01  e=3.015E-04  Persephonella marina EX-H1
  1ynb-assembly1_A  TM=3.936E-01  e=4.791E+00  Archaeoglobus fulgidus DSM 4304

Sequence (382 aa):
MSSGIELKKLFFCLLEALDITAPEKVKTIIQSSYILDRLLSSLGNPNKEKLILSSLYINLLNAKQGSISIQNKLLQHKIKWFENTLNYIQSHDQDKLIPLMNTAQIVLNNINENGKLDRSIVKSYLFKPKLKKALTELIDDPALLNDLNHPLLEQNIYEKLQPIHCSYQLHDYENFALFLNIWANETNPLILPHSLALGYVVFTLSKCFNLPDDTCHRIKTAGLFHNLGKIGIDKNILDKYPYISKDEESEFQSYPYYTFKIIKHLEDIKDIVLWATYDHHRLTDMDSDKIAVLEIEIQLLAISELYVSYRQDKSHQKGLPIEKSITKLVEVTEKLFNPSIVQHLKKNLGIIEKSRKSGLKLAQKILDPEFTIEKLYASQAV